Protein AF-A0AA38N2V1-F1 (afdb_monomer_lite)

Secondary structure (DSSP, 8-state):
-------S-PPPEEE--------TTGGGGT-------SS-HHHHHHHHHHHHT-EEEES-SGGGT---TT---EEEGGG--------TT--GGGSS-HHHHHHHHTS-GGGHHHHHHHH--HHHHHT--TT--THHHH-SS-HHHHHHHHHHHHHTSSSHHHHH--SSS--S----SHHHHHHHHHHHH-SS-GGGS-TTHHHHHHHHHHHHHHHHHHHHHHTTS----------TTHHHHHHHHHHHHHHHHTT-S-HHHHHHHHHSEE--------TTSPPHHHHTHHHHHHHHHHHHHHH------------------------------------------------TTHHHHHHHHHTS-TTS--PPPPPS-----------EEEEEEEETTEEEEEEEE---HHHHHHHHHHHHHTT----S--------SS-GGGS-HHHHHHHHHHHTT--HHHHHHHTTS-HHHHHHHHHHHHHHHHHHHHHHH-TT-HHHHHHSPPHHHHHHHHHHS-TTGGG-TT---TT------PPP--HHHHHHHHHHHHHHHHHHHHHTTTS-TTGGGG--THHHHHGGG--

Foldseek 3Di:
DDDPPPPDPDFDEDEDDPDDDDDPPPVVPPDDDDDPDPDDCLLVSQVVLQVRLYEYEEQDPVQQVHHDHSYPTYDYVVNDDDDDPPPPPPDPPQCPDLVSVCVVLVHPSLCPLLLCLQLPDPLQQVPDDLPCRLNVQLDDPDSPVSSVVLSCCCPPNPNVVLVPDPPDPDPPDDQPDPLSVLLVSLCVRGPDDPVPDDDCRSVVSSVSSVRSSVVVVVVVVVVVPPDDDPPPPPPPVNVQLVVLVVLVVVCVVVVLADVQLVCCQPRLEGEQDAAPAALVDDALLVLLVLLVLLVSLLCCLRNRTDPPPPPPPPVVPPPPPDDDDDDDDDDDDDDDDDDDPPPDDPPPDPPPCVVVVVVVVVVPPPPPPCPDDDPPPPPPPPPPDFRWGWYWYRRRPDTDIDIDTRDHNVVVVVVLVVVVVVPDPDPDDPPPPPPPSDRLLPDDLVSLVVSLCVSLVHDVVVVVVLPPDAPVRSLLVSLVVSLQVSLVVQCVVPVPDPVSVVLHDDPVNSVVVVVVDDRDVVPDPPDPPVPPPPPPDDPDDDSSVSNSVSNSVSSSVSSSNSVSSSDRSVRCVVRPPPCPVVVVVPD

pLDDT: mean 73.73, std 19.42, range [22.91, 97.75]

Sequence (587 aa):
METVAARSATYPLLFEAWGIEDTPGLEQEGIPPEQEGDEEGDPYAVELAGRLGAYVVANDSDFAILNTEGYRGFIPLQSMVWHALVDEEMTHEEYDDPEALSSFLEIPITLLPLLGALAGNDFSNQSAGAGKQVQQIFSSNVWYPVHASIAFQLRYGRFYPSLQKSTGKQAKYHVDSVMDLISKTVKALLIRSLDSLGSGEVEEIVERVVDSTLQNIAANEWTQDGTQEEDLVPSAEFVKLDAVRNTLMQAYRAGQLSPNILNCLNSGSLWPRLFLENPDAETTAKMTRPIRMWYCAILDDAVGLPEIVDEVMEESEQVSDDLEVVSGKDDEAEEELVDVVESGSEDEGPDMLAPLKGALRRLHDPNSGPTGPPSADATLPVSVKQSRVTEYYRRGTRVVDETVQIPSLSELLSEISKSELLHTSAPHTHHYVKIPSQPLLTRTPDVRLAVFYRALSESDDTLRKTKSLTPEQLLTALALRWLLRFLRDKAAENPQSKERQQERWTEKEARCLLSAFDWNVSGHANGSDPSYEVYQGYPPILNRNVQLTSQILQCLDSVHQLAEWTHSPTDWMMCSFKSGLAGRRKS

InterPro domains:
  IPR026832 Asteroid [PTHR15665] (38-420)

Structure (mmCIF, N/CA/C/O backbone):
data_AF-A0AA38N2V1-F1
#
_entry.id   AF-A0AA38N2V1-F1
#
loop_
_atom_site.group_PDB
_atom_site.id
_atom_site.type_symbol
_atom_site.label_atom_id
_atom_site.label_alt_id
_atom_site.label_comp_id
_atom_site.label_asym_id
_atom_site.label_entity_id
_atom_site.label_seq_id
_atom_site.pdbx_PDB_ins_code
_atom_site.Cartn_x
_atom_site.Cartn_y
_atom_site.Cartn_z
_atom_site.occupancy
_atom_site.B_iso_or_equiv
_atom_site.auth_seq_id
_atom_site.auth_comp_id
_atom_site.auth_asym_id
_atom_site.auth_atom_id
_atom_site.pdbx_PDB_model_num
ATOM 1 N N . MET A 1 1 ? 24.568 -48.855 6.318 1.00 28.06 1 MET A N 1
ATOM 2 C CA . MET A 1 1 ? 25.096 -47.550 5.867 1.00 28.06 1 MET A CA 1
ATOM 3 C C . MET A 1 1 ? 24.952 -46.556 7.003 1.00 28.06 1 MET A C 1
ATOM 5 O O . MET A 1 1 ? 24.121 -46.786 7.874 1.00 28.06 1 MET A O 1
ATOM 9 N N . GLU A 1 2 ? 25.802 -45.533 7.059 1.00 22.91 2 GLU A N 1
ATOM 10 C CA . GLU A 1 2 ? 25.740 -44.526 8.122 1.00 22.91 2 GLU A CA 1
ATOM 11 C C . GLU A 1 2 ? 24.554 -43.584 7.916 1.00 22.91 2 GLU A C 1
ATOM 13 O O . GLU A 1 2 ? 24.271 -43.146 6.803 1.00 22.91 2 GLU A O 1
ATOM 18 N N . THR A 1 3 ? 23.887 -43.241 9.014 1.00 25.20 3 THR A N 1
ATOM 19 C CA . THR A 1 3 ? 22.941 -42.129 9.070 1.00 25.20 3 THR A CA 1
ATOM 20 C C . THR A 1 3 ? 23.698 -40.842 8.745 1.00 25.20 3 THR A C 1
ATOM 22 O O . THR A 1 3 ? 24.630 -40.488 9.473 1.00 25.20 3 THR A O 1
ATOM 25 N N . VAL A 1 4 ? 23.285 -40.094 7.716 1.00 27.19 4 VAL A N 1
ATOM 26 C CA . VAL A 1 4 ? 23.769 -38.717 7.506 1.00 27.19 4 VAL A CA 1
ATOM 27 C C . VAL A 1 4 ? 23.096 -37.809 8.537 1.00 27.19 4 VAL A C 1
ATOM 29 O O . VAL A 1 4 ? 22.179 -37.039 8.262 1.00 27.19 4 VAL A O 1
ATOM 32 N N . ALA A 1 5 ? 23.555 -37.929 9.780 1.00 28.20 5 ALA A N 1
ATOM 33 C CA . ALA A 1 5 ? 23.211 -37.022 10.853 1.00 28.20 5 ALA A CA 1
ATOM 34 C C . ALA A 1 5 ? 23.935 -35.691 10.612 1.00 28.20 5 ALA A C 1
ATOM 36 O O . ALA A 1 5 ? 25.083 -35.509 11.030 1.00 28.20 5 ALA A O 1
ATOM 37 N N . ALA A 1 6 ? 23.256 -34.750 9.955 1.00 28.06 6 ALA A N 1
ATOM 38 C CA . ALA A 1 6 ? 23.704 -33.367 9.848 1.00 28.06 6 ALA A CA 1
ATOM 39 C C . ALA A 1 6 ? 23.778 -32.736 11.252 1.00 28.06 6 ALA A C 1
ATOM 41 O O . ALA A 1 6 ? 22.811 -32.177 11.768 1.00 28.06 6 ALA A O 1
ATOM 42 N N . ARG A 1 7 ? 24.942 -32.845 11.905 1.00 31.38 7 ARG A N 1
ATOM 43 C CA . ARG A 1 7 ? 25.210 -32.259 13.227 1.00 31.38 7 ARG A CA 1
ATOM 44 C C . ARG A 1 7 ? 25.360 -30.737 13.134 1.00 31.38 7 ARG A C 1
ATOM 46 O O . ARG A 1 7 ? 26.460 -30.208 13.252 1.00 31.38 7 ARG A O 1
ATOM 53 N N . SER A 1 8 ? 24.235 -30.044 12.985 1.00 33.00 8 SER A N 1
ATOM 54 C CA . SER A 1 8 ? 24.127 -28.589 13.144 1.00 33.00 8 SER A CA 1
ATOM 55 C C . SER A 1 8 ? 22.793 -28.201 13.796 1.00 33.00 8 SER A C 1
ATOM 57 O O . SER A 1 8 ? 21.970 -27.521 13.196 1.00 33.00 8 SER A O 1
ATOM 59 N N . ALA A 1 9 ? 22.576 -28.680 15.030 1.00 38.19 9 ALA A N 1
ATOM 60 C CA . ALA A 1 9 ? 21.478 -28.286 15.928 1.00 38.19 9 ALA A CA 1
ATOM 61 C C . ALA A 1 9 ? 20.098 -28.084 15.254 1.00 38.19 9 ALA A C 1
ATOM 63 O O . ALA A 1 9 ? 19.409 -27.096 15.509 1.00 38.19 9 ALA A O 1
ATOM 64 N N . THR A 1 10 ? 19.699 -29.022 14.396 1.00 49.56 10 THR A N 1
ATOM 65 C CA . THR A 1 10 ? 18.431 -29.000 13.659 1.00 49.56 10 THR A CA 1
ATOM 66 C C . THR A 1 10 ? 17.396 -29.887 14.346 1.00 49.56 10 THR A C 1
ATOM 68 O O . THR A 1 10 ? 17.700 -31.000 14.777 1.00 49.56 10 THR A O 1
ATOM 71 N N . TYR A 1 11 ? 16.168 -29.382 14.474 1.00 51.44 11 TYR A N 1
ATOM 72 C CA . TYR A 1 11 ? 15.052 -30.115 15.074 1.00 51.44 11 TYR A CA 1
ATOM 73 C C . TYR A 1 11 ? 14.630 -31.303 14.189 1.00 51.44 11 TYR A C 1
ATOM 75 O O . TYR A 1 11 ? 14.704 -31.180 12.965 1.00 51.44 11 TYR A O 1
ATOM 83 N N . PRO A 1 12 ? 14.168 -32.428 14.767 1.00 65.94 12 PRO A N 1
ATOM 84 C CA . PRO A 1 12 ? 13.601 -33.514 13.978 1.00 65.94 12 PRO A CA 1
ATOM 85 C C . PRO A 1 12 ? 12.292 -33.060 13.312 1.00 65.94 12 PRO A C 1
ATOM 87 O O . PRO A 1 12 ? 11.466 -32.381 13.932 1.00 65.94 12 PRO A O 1
ATOM 90 N N . LEU A 1 13 ? 12.126 -33.443 12.047 1.00 67.88 13 LEU A N 1
ATOM 91 C CA . LEU A 1 13 ? 10.946 -33.189 11.222 1.00 67.88 13 LEU A CA 1
ATOM 92 C C . LEU A 1 13 ? 10.362 -34.532 10.781 1.00 67.88 13 LEU A C 1
ATOM 94 O O . LEU A 1 13 ? 11.115 -35.411 10.358 1.00 67.88 13 LEU A O 1
ATOM 98 N N . LEU A 1 14 ? 9.041 -34.668 10.864 1.00 72.69 14 LEU A N 1
ATOM 99 C CA . LEU A 1 14 ? 8.287 -35.759 10.258 1.00 72.69 14 LEU A CA 1
ATOM 100 C C . LEU A 1 14 ? 7.621 -35.228 8.983 1.00 72.69 14 LEU A C 1
ATOM 102 O O . LEU A 1 14 ? 6.958 -34.193 9.032 1.00 72.69 14 LEU A O 1
ATOM 106 N N . PHE A 1 15 ? 7.800 -35.922 7.861 1.00 65.12 15 PHE A N 1
ATOM 107 C CA . PHE A 1 15 ? 7.101 -35.629 6.610 1.00 65.12 15 PHE A CA 1
ATOM 108 C C . PHE A 1 15 ? 6.013 -36.670 6.393 1.00 65.12 15 PHE A C 1
ATOM 110 O O . PHE A 1 15 ? 6.300 -37.865 6.450 1.00 65.12 15 PHE A O 1
ATOM 117 N N . GLU A 1 16 ? 4.801 -36.215 6.099 1.00 52.59 16 GLU A N 1
ATOM 118 C CA . GLU A 1 16 ? 3.719 -37.081 5.646 1.00 52.59 16 GLU A CA 1
ATOM 119 C C . GLU A 1 16 ? 3.521 -36.911 4.136 1.00 52.59 16 GLU A C 1
ATOM 121 O O . GLU A 1 16 ? 3.469 -35.791 3.622 1.00 52.59 16 GLU A O 1
ATOM 126 N N . ALA A 1 17 ? 3.464 -38.031 3.413 1.00 46.53 17 ALA A N 1
ATOM 127 C CA . ALA A 1 17 ? 3.372 -38.061 1.959 1.00 46.53 17 ALA A CA 1
ATOM 128 C C . ALA A 1 17 ? 2.351 -39.117 1.517 1.00 46.53 17 ALA A C 1
ATOM 130 O O . ALA A 1 17 ? 2.673 -40.298 1.390 1.00 46.53 17 ALA A O 1
ATOM 131 N N . TRP A 1 18 ? 1.121 -38.677 1.261 1.00 42.34 18 TRP A N 1
ATOM 132 C CA . TRP A 1 18 ? 0.081 -39.505 0.650 1.00 42.34 18 TRP A CA 1
ATOM 133 C C . TRP A 1 18 ? 0.226 -39.547 -0.878 1.00 42.34 18 TRP A C 1
ATOM 135 O O . TRP A 1 18 ? 0.581 -38.548 -1.504 1.00 42.34 18 TRP A O 1
ATOM 145 N N . GLY A 1 19 ? -0.096 -40.697 -1.484 1.00 37.72 19 GLY A N 1
ATOM 146 C CA . GLY A 1 19 ? -0.232 -40.840 -2.942 1.00 37.72 19 GLY A CA 1
ATOM 147 C C . GLY A 1 19 ? 0.845 -41.652 -3.675 1.00 37.72 19 GLY A C 1
ATOM 148 O O . GLY A 1 19 ? 0.915 -41.563 -4.899 1.00 37.72 19 GLY A O 1
ATOM 149 N N . ILE A 1 20 ? 1.668 -42.447 -2.978 1.00 37.44 20 ILE A N 1
ATOM 150 C CA . ILE A 1 20 ? 2.615 -43.386 -3.612 1.00 37.44 20 ILE A CA 1
ATOM 151 C C . ILE A 1 20 ? 2.116 -44.831 -3.451 1.00 37.44 20 ILE A C 1
ATOM 153 O O . ILE A 1 20 ? 2.632 -45.599 -2.640 1.00 37.44 20 ILE A O 1
ATOM 157 N N . GLU A 1 21 ? 1.114 -45.206 -4.246 1.00 38.59 21 GLU A N 1
ATOM 158 C CA . GLU A 1 21 ? 0.818 -46.622 -4.495 1.00 38.59 21 GLU A CA 1
ATOM 159 C C . GLU A 1 21 ? 2.003 -47.250 -5.267 1.00 38.59 21 GLU A C 1
ATOM 161 O O . GLU A 1 21 ? 2.497 -46.666 -6.232 1.00 38.59 21 GLU A O 1
ATOM 166 N N . ASP A 1 22 ? 2.460 -48.429 -4.831 1.00 44.66 22 ASP A N 1
ATOM 167 C CA . ASP A 1 22 ? 3.622 -49.187 -5.337 1.00 44.66 22 ASP A CA 1
ATOM 168 C C . ASP A 1 22 ? 5.021 -48.525 -5.207 1.00 44.66 22 ASP A C 1
ATOM 170 O O . ASP A 1 22 ? 5.610 -48.034 -6.173 1.00 44.66 22 ASP A O 1
ATOM 174 N N . THR A 1 23 ? 5.666 -48.683 -4.040 1.00 41.66 23 THR A N 1
ATOM 175 C CA . THR A 1 23 ? 7.143 -48.623 -3.920 1.00 41.66 23 THR A CA 1
ATOM 176 C C . THR A 1 23 ? 7.748 -49.946 -3.421 1.00 41.66 23 THR A C 1
ATOM 178 O O . THR A 1 23 ? 7.916 -50.140 -2.217 1.00 41.66 23 THR A O 1
ATOM 181 N N . PRO A 1 24 ? 8.203 -50.851 -4.315 1.00 41.56 24 PRO A N 1
ATOM 182 C CA . PRO A 1 24 ? 8.856 -52.117 -3.940 1.00 41.56 24 PRO A CA 1
ATOM 183 C C . PRO A 1 24 ? 10.300 -51.947 -3.403 1.00 41.56 24 PRO A C 1
ATOM 185 O O . PRO A 1 24 ? 11.141 -52.830 -3.567 1.00 41.56 24 PRO A O 1
ATOM 188 N N . GLY A 1 25 ? 10.618 -50.792 -2.807 1.00 44.06 25 GLY A N 1
ATOM 189 C CA . GLY A 1 25 ? 11.947 -50.439 -2.293 1.00 44.06 25 GLY A CA 1
ATOM 190 C C . GLY A 1 25 ? 12.062 -50.400 -0.764 1.00 44.06 25 GLY A C 1
ATOM 191 O O . GLY A 1 25 ? 13.155 -50.607 -0.244 1.00 44.06 25 GLY A O 1
ATOM 192 N N . LEU A 1 26 ? 10.961 -50.171 -0.037 1.00 43.72 26 LEU A N 1
ATOM 193 C CA . LEU A 1 26 ? 10.997 -49.924 1.414 1.00 43.72 26 LEU A CA 1
ATOM 194 C C . LEU A 1 26 ? 11.180 -51.193 2.270 1.00 43.72 26 LEU A C 1
ATOM 196 O O . LEU A 1 26 ? 11.694 -51.109 3.384 1.00 43.72 26 LEU A O 1
ATOM 200 N N . GLU A 1 27 ? 10.867 -52.383 1.743 1.00 44.66 27 GLU A N 1
ATOM 201 C CA . GLU A 1 27 ? 11.036 -53.653 2.475 1.00 44.66 27 GLU A CA 1
ATOM 202 C C . GLU A 1 27 ? 12.507 -54.007 2.792 1.00 44.66 27 GLU A C 1
ATOM 204 O O . GLU A 1 27 ? 12.766 -54.857 3.645 1.00 44.66 27 GLU A O 1
ATOM 209 N N . GLN A 1 28 ? 13.494 -53.378 2.136 1.00 45.66 28 GLN A N 1
ATOM 210 C CA . GLN A 1 28 ? 14.915 -53.703 2.346 1.00 45.66 28 GLN A CA 1
ATOM 211 C C . GLN A 1 28 ? 15.560 -53.013 3.561 1.00 45.66 28 GLN A C 1
ATOM 213 O O . GLN A 1 28 ? 16.644 -53.432 3.971 1.00 45.66 28 GLN A O 1
ATOM 218 N N . GLU A 1 29 ? 14.921 -52.007 4.172 1.00 44.00 29 GLU A N 1
ATOM 219 C CA . GLU A 1 29 ? 15.519 -51.242 5.285 1.00 44.00 29 GLU A CA 1
ATOM 220 C C . GLU A 1 29 ? 15.092 -51.709 6.690 1.00 44.00 29 GLU A C 1
ATOM 222 O O . GLU A 1 29 ? 15.533 -51.154 7.695 1.00 44.00 29 GLU A O 1
ATOM 227 N N . GLY A 1 30 ? 14.294 -52.779 6.792 1.00 41.62 30 GLY A N 1
ATOM 228 C CA . GLY A 1 30 ? 13.935 -53.391 8.080 1.00 41.62 30 GLY A CA 1
ATOM 229 C C . GLY A 1 30 ? 12.915 -52.600 8.908 1.00 41.62 30 GLY A C 1
ATOM 230 O O . GLY A 1 30 ? 12.763 -52.863 10.102 1.00 41.62 30 GLY A O 1
ATOM 231 N N . ILE A 1 31 ? 12.215 -51.656 8.279 1.00 47.03 31 ILE A N 1
ATOM 232 C CA . ILE A 1 31 ? 11.026 -51.002 8.830 1.00 47.03 31 ILE A CA 1
ATOM 233 C C . ILE A 1 31 ? 9.891 -52.045 8.830 1.00 47.03 31 ILE A C 1
ATOM 235 O O . ILE A 1 31 ? 9.690 -52.705 7.807 1.00 47.03 31 ILE A O 1
ATOM 239 N N . PRO A 1 32 ? 9.180 -52.273 9.951 1.00 45.31 32 PRO A N 1
ATOM 240 C CA . PRO A 1 32 ? 8.068 -53.217 9.967 1.00 45.31 32 PRO A CA 1
ATOM 241 C C . PRO A 1 32 ? 6.929 -52.714 9.061 1.00 45.31 32 PRO A C 1
ATOM 243 O O . PRO A 1 32 ? 6.658 -51.515 9.063 1.00 45.31 32 PRO A O 1
ATOM 246 N N . PRO A 1 33 ? 6.233 -53.594 8.317 1.00 44.84 33 PRO A N 1
ATOM 247 C CA . PRO A 1 33 ? 5.014 -53.209 7.616 1.00 44.84 33 PRO A CA 1
ATOM 248 C C . PRO A 1 33 ? 3.933 -52.897 8.658 1.00 44.84 33 PRO A C 1
ATOM 250 O O . PRO A 1 33 ? 3.457 -53.796 9.356 1.00 44.84 33 PRO A O 1
ATOM 253 N N . GLU A 1 34 ? 3.604 -51.616 8.813 1.00 57.09 34 GLU A N 1
ATOM 254 C CA . GLU A 1 34 ? 2.590 -51.158 9.763 1.00 57.09 34 GLU A CA 1
ATOM 255 C C . GLU A 1 34 ? 1.177 -51.309 9.185 1.00 57.09 34 GLU A C 1
ATOM 257 O O . GLU A 1 34 ? 0.976 -51.394 7.975 1.00 57.09 34 GLU A O 1
ATOM 262 N N . GLN A 1 35 ? 0.196 -51.446 10.079 1.00 50.03 35 GLN A N 1
ATOM 263 C CA . GLN A 1 35 ? -1.182 -51.754 9.708 1.00 50.03 35 GLN A CA 1
ATOM 264 C C . GLN A 1 35 ? -1.823 -50.591 8.947 1.00 50.03 35 GLN A C 1
ATOM 266 O O . GLN A 1 35 ? -1.922 -49.492 9.487 1.00 50.03 35 GLN A O 1
ATOM 271 N N . GLU A 1 36 ? -2.374 -50.882 7.768 1.00 47.50 36 GLU A N 1
ATOM 272 C CA . GLU A 1 36 ? -3.487 -50.114 7.208 1.00 47.50 36 GLU A CA 1
ATOM 273 C C . GLU A 1 36 ? -4.632 -50.141 8.236 1.00 47.50 36 GLU A C 1
ATOM 275 O O . GLU A 1 36 ? -5.278 -51.171 8.450 1.00 47.50 36 GLU A O 1
ATOM 280 N N . GLY A 1 37 ? -4.815 -49.032 8.950 1.00 48.84 37 GLY A N 1
ATOM 281 C CA . GLY A 1 37 ? -5.988 -48.788 9.779 1.00 48.84 37 GLY A CA 1
ATOM 282 C C . GLY A 1 37 ? -7.047 -48.062 8.957 1.00 48.84 37 GLY A C 1
ATOM 283 O O . GLY A 1 37 ? -6.712 -47.158 8.200 1.00 48.84 37 GLY A O 1
ATOM 284 N N . ASP A 1 38 ? -8.320 -48.411 9.144 1.00 55.41 38 ASP A N 1
ATOM 285 C CA . ASP A 1 38 ? -9.468 -47.741 8.505 1.00 55.41 38 ASP A CA 1
ATOM 286 C C . ASP A 1 38 ? -9.732 -46.312 9.064 1.00 55.41 38 ASP A C 1
ATOM 288 O O . ASP A 1 38 ? -10.857 -45.812 9.004 1.00 55.41 38 ASP A O 1
ATOM 292 N N . GLU A 1 39 ? -8.725 -45.666 9.662 1.00 63.88 39 GLU A N 1
ATOM 293 C CA . GLU A 1 39 ? -8.808 -44.368 10.342 1.00 63.88 39 GLU A CA 1
ATOM 294 C C . GLU A 1 39 ? -7.832 -43.352 9.717 1.00 63.88 39 GLU A C 1
ATOM 296 O O . GLU A 1 39 ? -6.849 -43.708 9.072 1.00 63.88 39 GLU A O 1
ATOM 301 N N . GLU A 1 40 ? -8.149 -42.069 9.884 1.00 79.25 40 GLU A N 1
ATOM 302 C CA . GLU A 1 40 ? -7.447 -40.915 9.306 1.00 79.25 40 GLU A CA 1
ATOM 303 C C . GLU A 1 40 ? -5.964 -40.849 9.736 1.00 79.25 40 GLU A C 1
ATOM 305 O O . GLU A 1 40 ? -5.624 -41.206 10.866 1.00 79.25 40 GLU A O 1
ATOM 310 N N . GLY A 1 41 ? -5.068 -40.411 8.841 1.00 85.88 41 GLY A N 1
ATOM 311 C CA . GLY A 1 41 ? -3.613 -40.437 9.074 1.00 85.88 41 GLY A CA 1
ATOM 312 C C . GLY A 1 41 ? -3.116 -39.401 10.090 1.00 85.88 41 GLY A C 1
ATOM 313 O O . GLY A 1 41 ? -2.204 -39.676 10.877 1.00 85.88 41 GLY A O 1
ATOM 314 N N . ASP A 1 42 ? -3.756 -38.233 10.130 1.00 93.94 42 ASP A N 1
ATOM 315 C CA . ASP A 1 42 ? -3.287 -37.062 10.870 1.00 93.94 42 ASP A CA 1
ATOM 316 C C . ASP A 1 42 ? -3.070 -37.309 12.382 1.00 93.94 42 ASP A C 1
ATOM 318 O O . ASP A 1 42 ? -2.015 -36.922 12.908 1.00 93.94 42 ASP A O 1
ATOM 322 N N . PRO A 1 43 ? -3.974 -37.994 13.124 1.00 93.69 43 PRO A N 1
ATOM 323 C CA . PRO A 1 43 ? -3.739 -38.331 14.528 1.00 93.69 43 PRO A CA 1
ATOM 324 C C . PRO A 1 43 ? -2.509 -39.224 14.734 1.00 93.69 43 PRO A C 1
ATOM 326 O O . PRO A 1 43 ? -1.799 -39.052 15.729 1.00 93.69 43 PRO A O 1
ATOM 329 N N . TYR A 1 44 ? -2.221 -40.140 13.801 1.00 92.94 44 TYR A N 1
ATOM 330 C CA . TYR A 1 44 ? -1.055 -41.024 13.876 1.00 92.94 44 TYR A CA 1
ATOM 331 C C . TYR A 1 44 ? 0.249 -40.255 13.653 1.00 92.94 44 TYR A C 1
ATOM 333 O O . TYR A 1 44 ? 1.186 -40.387 14.446 1.00 92.94 44 TYR A O 1
ATOM 341 N N . ALA A 1 45 ? 0.301 -39.393 12.635 1.00 94.12 45 ALA A N 1
ATOM 342 C CA . ALA A 1 45 ? 1.463 -38.548 12.373 1.00 94.12 45 ALA A CA 1
ATOM 343 C C . ALA A 1 45 ? 1.763 -37.600 13.550 1.00 94.12 45 ALA A C 1
ATOM 345 O O . ALA A 1 45 ? 2.928 -37.423 13.925 1.00 94.12 45 ALA A O 1
ATOM 346 N N . VAL A 1 46 ? 0.729 -37.062 14.209 1.00 94.88 46 VAL A N 1
ATOM 347 C CA . VAL A 1 46 ? 0.879 -36.266 15.439 1.00 94.88 46 VAL A CA 1
ATOM 348 C C . VAL A 1 46 ? 1.353 -37.115 16.619 1.00 94.88 46 VAL A C 1
ATOM 350 O O . VAL A 1 46 ? 2.252 -36.678 17.342 1.00 94.88 46 VAL A O 1
ATOM 353 N N . GLU A 1 47 ? 0.829 -38.332 16.812 1.00 94.75 47 GLU A N 1
ATOM 354 C CA . GLU A 1 47 ? 1.309 -39.223 17.877 1.00 94.75 47 GLU A CA 1
ATOM 355 C C . GLU A 1 47 ? 2.790 -39.589 17.687 1.00 94.75 47 GLU A C 1
ATOM 357 O O . GLU A 1 47 ? 3.593 -39.500 18.624 1.00 94.75 47 GLU A O 1
ATOM 362 N N . LEU A 1 48 ? 3.177 -39.939 16.459 1.00 93.44 48 LEU A N 1
ATOM 363 C CA . LEU A 1 48 ? 4.549 -40.271 16.094 1.00 93.44 48 LEU A CA 1
ATOM 364 C C . LEU A 1 48 ? 5.486 -39.068 16.267 1.00 93.44 48 LEU A C 1
ATOM 366 O O . LEU A 1 48 ? 6.550 -39.200 16.879 1.00 93.44 48 LEU A O 1
ATOM 370 N N . ALA A 1 49 ? 5.081 -37.877 15.816 1.00 95.31 49 ALA A N 1
ATOM 371 C CA . ALA A 1 49 ? 5.834 -36.649 16.050 1.00 95.31 49 ALA A CA 1
ATOM 372 C C . ALA A 1 49 ? 5.959 -36.319 17.547 1.00 95.31 49 ALA A C 1
ATOM 374 O O . ALA A 1 49 ? 7.011 -35.844 17.975 1.00 95.31 49 ALA A O 1
ATOM 375 N N . GLY A 1 50 ? 4.948 -36.635 18.361 1.00 95.62 50 GLY A N 1
ATOM 376 C CA . GLY A 1 50 ? 5.020 -36.564 19.821 1.00 95.62 50 GLY A CA 1
ATOM 377 C C . GLY A 1 50 ? 6.116 -37.447 20.407 1.00 95.62 50 GLY A C 1
ATOM 378 O O . GLY A 1 50 ? 7.032 -36.956 21.071 1.00 95.62 50 GLY A O 1
ATOM 379 N N . ARG A 1 51 ? 6.085 -38.743 20.072 1.00 94.38 51 ARG A N 1
ATOM 380 C CA . ARG A 1 51 ? 7.084 -39.742 20.501 1.00 94.38 51 ARG A CA 1
ATOM 381 C C . ARG A 1 51 ? 8.513 -39.382 20.066 1.00 94.38 51 ARG A C 1
ATOM 383 O O . ARG A 1 51 ? 9.461 -39.664 20.797 1.00 94.38 51 ARG A O 1
ATOM 390 N N . LEU A 1 52 ? 8.674 -38.755 18.898 1.00 93.88 52 LEU A N 1
ATOM 391 C CA . LEU A 1 52 ? 9.966 -38.308 18.359 1.00 93.88 52 LEU A CA 1
ATOM 392 C C . LEU A 1 52 ? 10.397 -36.914 18.850 1.00 93.88 52 LEU A C 1
ATOM 394 O O . LEU A 1 52 ? 11.534 -36.502 18.609 1.00 93.88 52 LEU A O 1
ATOM 398 N N . GLY A 1 53 ? 9.513 -36.172 19.522 1.00 94.44 53 GLY A N 1
ATOM 399 C CA . GLY A 1 53 ? 9.750 -34.781 19.891 1.00 94.44 53 GLY A CA 1
ATOM 400 C C . GLY A 1 53 ? 9.973 -33.886 18.669 1.00 94.44 53 GLY A C 1
ATOM 401 O O . GLY A 1 53 ? 10.927 -33.105 18.669 1.00 94.44 53 GLY A O 1
ATOM 402 N N . ALA A 1 54 ? 9.148 -34.034 17.631 1.00 95.31 54 ALA A N 1
ATOM 403 C CA . ALA A 1 54 ? 9.297 -33.460 16.294 1.00 95.31 54 ALA A CA 1
ATOM 404 C C . ALA A 1 54 ? 8.158 -32.495 15.913 1.00 95.31 54 ALA A C 1
ATOM 406 O O . ALA A 1 54 ? 7.148 -32.382 16.613 1.00 95.31 54 ALA A O 1
ATOM 407 N N . TYR A 1 55 ? 8.344 -31.793 14.792 1.00 94.38 55 TYR A N 1
ATOM 408 C CA . TYR A 1 55 ? 7.267 -31.095 14.078 1.00 94.38 55 TYR A CA 1
ATOM 409 C C . TYR A 1 55 ? 6.692 -32.001 12.984 1.00 94.38 55 TYR A C 1
ATOM 411 O O . TYR A 1 55 ? 7.460 -32.732 12.352 1.00 94.38 55 TYR A O 1
ATOM 419 N N . VAL A 1 56 ? 5.387 -31.901 12.715 1.00 96.31 56 VAL A N 1
ATOM 420 C CA . VAL A 1 56 ? 4.785 -32.460 11.490 1.00 96.31 56 VAL A CA 1
ATOM 421 C C . VAL A 1 56 ? 4.877 -31.422 10.376 1.00 96.31 56 VAL A C 1
ATOM 423 O O . VAL A 1 56 ? 4.554 -30.248 10.583 1.00 96.31 56 VAL A O 1
ATOM 426 N N . VAL A 1 57 ? 5.318 -31.859 9.198 1.00 93.69 57 VAL A N 1
ATOM 427 C CA . VAL A 1 57 ? 5.323 -31.074 7.964 1.00 93.69 57 VAL A CA 1
ATOM 428 C C . VAL A 1 57 ? 4.297 -31.663 6.999 1.00 93.69 57 VAL A C 1
ATOM 430 O O . VAL A 1 57 ? 4.491 -32.761 6.481 1.00 93.69 57 VAL A O 1
ATOM 433 N N . ALA A 1 58 ? 3.229 -30.912 6.739 1.00 92.44 58 ALA A N 1
ATOM 434 C CA . ALA A 1 58 ? 2.144 -31.295 5.834 1.00 92.44 58 ALA A CA 1
ATOM 435 C C . ALA A 1 58 ? 1.488 -30.047 5.207 1.00 92.44 58 ALA A C 1
ATOM 437 O O . ALA A 1 58 ? 1.908 -28.914 5.463 1.00 92.44 58 ALA A O 1
ATOM 438 N N . ASN A 1 59 ? 0.472 -30.244 4.365 1.00 87.50 59 ASN A N 1
ATOM 439 C CA . ASN A 1 59 ? -0.367 -29.154 3.850 1.00 87.50 59 ASN A CA 1
ATOM 440 C C . ASN A 1 59 ? -1.697 -29.002 4.596 1.00 87.50 59 ASN A C 1
ATOM 442 O O . ASN A 1 59 ? -2.282 -27.922 4.510 1.00 87.50 59 ASN A O 1
ATOM 446 N N . ASP A 1 60 ? -2.160 -30.035 5.304 1.00 88.81 60 ASP A N 1
ATOM 447 C CA . ASP A 1 60 ? -3.446 -29.983 5.995 1.00 88.81 60 ASP A CA 1
ATOM 448 C C . ASP A 1 60 ? -3.418 -29.032 7.202 1.00 88.81 60 ASP A C 1
ATOM 450 O O . ASP A 1 60 ? -2.383 -28.836 7.844 1.00 88.81 60 ASP A O 1
ATOM 454 N N . SER A 1 61 ? -4.551 -28.402 7.497 1.00 87.19 61 SER A N 1
ATOM 455 C CA . SER A 1 61 ? -4.715 -27.526 8.653 1.00 87.19 61 SER A CA 1
ATOM 456 C C . SER A 1 61 ? -4.961 -28.280 9.955 1.00 87.19 61 SER A C 1
ATOM 458 O O . SER A 1 61 ? -4.732 -27.705 11.024 1.00 87.19 61 SER A O 1
ATOM 460 N N . ASP A 1 62 ? -5.394 -29.538 9.900 1.00 89.62 62 ASP A N 1
ATOM 461 C CA . ASP A 1 62 ? -5.900 -30.240 11.084 1.00 89.62 62 ASP A CA 1
ATOM 462 C C . ASP A 1 62 ? -4.779 -30.616 12.077 1.00 89.62 62 ASP A C 1
ATOM 464 O O . ASP A 1 62 ? -4.969 -30.615 13.301 1.00 89.62 62 ASP A O 1
ATOM 468 N N . PHE A 1 63 ? -3.533 -30.683 11.599 1.00 92.62 63 PHE A N 1
ATOM 469 C CA . PHE A 1 63 ? -2.309 -30.690 12.415 1.00 92.62 63 PHE A CA 1
ATOM 470 C C . PHE A 1 63 ? -2.151 -29.502 13.383 1.00 92.62 63 PHE A C 1
ATOM 472 O O . PHE A 1 63 ? -1.319 -29.562 14.295 1.00 92.62 63 PHE A O 1
ATOM 479 N N . ALA A 1 64 ? -2.910 -28.414 13.203 1.00 87.81 64 ALA A N 1
ATOM 480 C CA . ALA A 1 64 ? -2.932 -27.273 14.117 1.00 87.81 64 ALA A CA 1
ATOM 481 C C . ALA A 1 64 ? -3.902 -27.444 15.304 1.00 87.81 64 ALA A C 1
ATOM 483 O O . ALA A 1 64 ? -3.752 -26.732 16.301 1.00 87.81 64 ALA A O 1
ATOM 484 N N . ILE A 1 65 ? -4.885 -28.352 15.211 1.00 93.38 65 ILE A N 1
ATOM 485 C CA . ILE A 1 65 ? -5.847 -28.650 16.291 1.00 93.38 65 ILE A CA 1
ATOM 486 C C . ILE A 1 65 ? -5.516 -29.948 17.038 1.00 93.38 65 ILE A C 1
ATOM 488 O O . ILE A 1 65 ? -5.814 -30.061 18.229 1.00 93.38 65 ILE A O 1
ATOM 492 N N . LEU A 1 66 ? -4.867 -30.902 16.368 1.00 91.69 66 LEU A N 1
ATOM 493 C CA . LEU A 1 66 ? -4.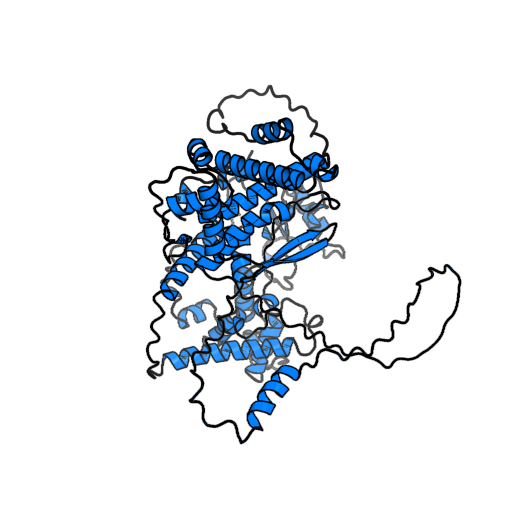358 -32.130 16.972 1.00 91.69 66 LEU A CA 1
ATOM 494 C C . LEU A 1 66 ? -3.154 -31.843 17.884 1.00 91.69 66 LEU A C 1
ATOM 496 O O . LEU A 1 66 ? -2.319 -30.986 17.594 1.00 91.69 66 LEU A O 1
ATOM 500 N N . ASN A 1 67 ? -3.053 -32.554 19.011 1.00 92.25 67 ASN A N 1
ATOM 501 C CA . ASN A 1 67 ? -1.969 -32.359 19.974 1.00 92.25 67 ASN A CA 1
ATOM 502 C C . ASN A 1 67 ? -1.702 -33.616 20.819 1.00 92.25 67 ASN A C 1
ATOM 504 O O . ASN A 1 67 ? -2.630 -34.339 21.176 1.00 92.25 67 ASN A O 1
ATOM 508 N N . THR A 1 68 ? -0.442 -33.836 21.197 1.00 95.75 68 THR A N 1
ATOM 509 C CA . THR A 1 68 ? -0.006 -34.914 22.098 1.00 95.75 68 THR A CA 1
ATOM 510 C C . THR A 1 68 ? 1.236 -34.487 22.892 1.00 95.75 68 THR A C 1
ATOM 512 O O . THR A 1 68 ? 1.870 -33.475 22.585 1.00 95.75 68 THR A O 1
ATOM 515 N N . GLU A 1 69 ? 1.624 -35.250 23.913 1.00 95.62 69 GLU A N 1
ATOM 516 C CA . GLU A 1 69 ? 2.843 -34.963 24.672 1.00 95.62 69 GLU A CA 1
ATOM 517 C C . GLU A 1 69 ? 4.095 -35.105 23.783 1.00 95.62 69 GLU A C 1
ATOM 519 O O . GLU A 1 69 ? 4.269 -36.087 23.066 1.00 95.62 69 GLU A O 1
ATOM 524 N N . GLY A 1 70 ? 4.967 -34.092 23.813 1.00 93.62 70 GLY A N 1
ATOM 525 C CA . GLY A 1 70 ? 6.195 -34.033 23.010 1.00 93.62 70 GLY A CA 1
ATOM 526 C C . GLY A 1 70 ? 6.040 -33.431 21.607 1.00 93.62 70 GLY A C 1
ATOM 527 O O . GLY A 1 70 ? 7.046 -33.020 21.025 1.00 93.62 70 GLY A O 1
ATOM 528 N N . TYR A 1 71 ? 4.817 -33.305 21.079 1.00 96.62 71 TYR A N 1
ATOM 529 C CA . TYR A 1 71 ? 4.582 -32.735 19.749 1.00 96.62 71 TYR A CA 1
ATOM 530 C C . TYR A 1 71 ? 4.961 -31.252 19.732 1.00 96.62 71 TYR A C 1
ATOM 532 O O . TYR A 1 71 ? 4.538 -30.477 20.591 1.00 96.62 71 TYR A O 1
ATOM 540 N N . ARG A 1 72 ? 5.790 -30.839 18.764 1.00 94.44 72 ARG A N 1
ATOM 541 C CA . ARG A 1 72 ? 6.266 -29.445 18.676 1.00 94.44 72 ARG A CA 1
ATOM 542 C C . ARG A 1 72 ? 5.357 -28.529 17.862 1.00 94.44 72 ARG A C 1
ATOM 544 O O . ARG A 1 72 ? 5.600 -27.322 17.833 1.00 94.44 72 ARG A O 1
ATOM 551 N N . GLY A 1 73 ? 4.323 -29.084 17.237 1.00 92.31 73 GLY A N 1
ATOM 552 C CA . GLY A 1 73 ? 3.396 -28.373 16.369 1.00 92.31 73 GLY A CA 1
ATOM 553 C C . GLY A 1 73 ? 3.650 -28.614 14.882 1.00 92.31 73 GLY A C 1
ATOM 554 O O . GLY A 1 73 ? 4.476 -29.433 14.473 1.00 92.31 73 GLY A O 1
ATOM 555 N N . PHE A 1 74 ? 2.917 -2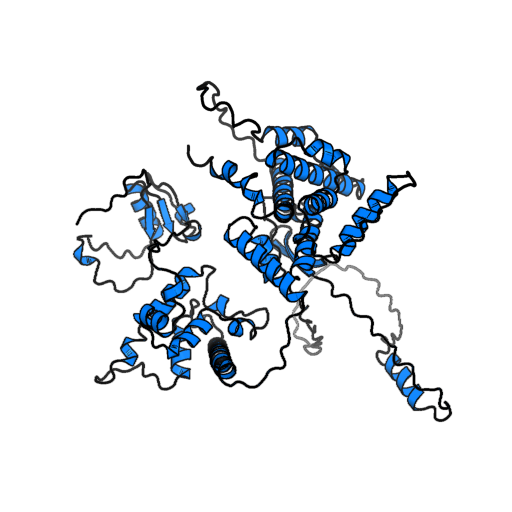7.851 14.083 1.00 95.62 74 PHE A N 1
ATOM 556 C CA . PHE A 1 74 ? 2.804 -27.998 12.639 1.00 95.62 74 PHE A CA 1
ATOM 557 C C . PHE A 1 74 ? 3.643 -26.962 11.876 1.00 95.62 74 PHE A C 1
ATOM 559 O O . PHE A 1 74 ? 3.716 -25.793 12.271 1.00 95.62 74 PHE A O 1
ATOM 566 N N . ILE A 1 75 ? 4.242 -27.376 10.758 1.00 93.62 75 ILE A N 1
ATOM 567 C CA . ILE A 1 75 ? 4.898 -26.499 9.781 1.00 93.62 75 ILE A CA 1
ATOM 568 C C . ILE A 1 75 ? 4.217 -26.713 8.419 1.00 93.62 75 ILE A C 1
ATOM 570 O O . ILE A 1 75 ? 4.395 -27.776 7.825 1.00 93.62 75 ILE A O 1
ATOM 574 N N . PRO A 1 76 ? 3.489 -25.716 7.875 1.00 90.31 76 PRO A N 1
ATOM 575 C CA . PRO A 1 76 ? 2.925 -25.817 6.533 1.00 90.31 76 PRO A CA 1
ATOM 576 C C . PRO A 1 76 ? 4.029 -26.034 5.494 1.00 90.31 76 PRO A C 1
ATOM 578 O O . PRO A 1 76 ? 4.995 -25.264 5.475 1.00 90.31 76 PRO A O 1
ATOM 581 N N . LEU A 1 77 ? 3.876 -27.001 4.589 1.00 84.19 77 LEU A N 1
ATOM 582 C CA . LEU A 1 77 ? 4.867 -27.302 3.542 1.00 84.19 77 LEU A CA 1
ATOM 583 C C . LEU A 1 77 ? 5.187 -26.059 2.685 1.00 84.19 77 LEU A C 1
ATOM 585 O O . LEU A 1 77 ? 6.347 -25.782 2.386 1.00 84.19 77 LEU A O 1
ATOM 589 N N . GLN A 1 78 ? 4.166 -25.242 2.393 1.00 78.69 78 GLN A N 1
ATOM 590 C CA . GLN A 1 78 ? 4.276 -23.939 1.714 1.00 78.69 78 GLN A CA 1
ATOM 591 C C . GLN A 1 78 ? 5.136 -22.884 2.444 1.00 78.69 78 GLN A C 1
ATOM 593 O O . GLN A 1 78 ? 5.494 -21.868 1.854 1.00 78.69 78 GLN A O 1
ATOM 598 N N . SER A 1 79 ? 5.457 -23.087 3.727 1.00 78.38 79 SER A N 1
ATOM 599 C CA . SER A 1 79 ? 6.325 -22.192 4.509 1.00 78.38 79 SER A CA 1
ATOM 600 C C . SER A 1 79 ? 7.805 -22.596 4.481 1.00 78.38 79 SER A C 1
ATOM 602 O O . SER A 1 79 ? 8.653 -21.846 4.970 1.00 78.38 79 SER A O 1
ATOM 604 N N . MET A 1 80 ? 8.131 -23.754 3.896 1.00 81.88 80 MET A N 1
ATOM 605 C CA . MET A 1 80 ? 9.508 -24.207 3.717 1.00 81.88 80 MET A CA 1
ATOM 606 C C . MET A 1 80 ? 10.125 -23.607 2.450 1.00 81.88 80 MET A C 1
ATOM 608 O O . MET A 1 80 ? 9.557 -23.684 1.362 1.00 81.88 80 MET A O 1
ATOM 612 N N . VAL A 1 81 ? 11.327 -23.043 2.587 1.00 71.88 81 VAL A N 1
ATOM 613 C CA . VAL A 1 81 ? 12.147 -22.611 1.448 1.00 71.88 81 VAL A CA 1
ATOM 614 C C . VAL A 1 81 ? 13.056 -23.767 1.052 1.00 71.88 81 VAL A C 1
ATOM 616 O O . VAL A 1 81 ? 13.945 -24.158 1.809 1.00 71.88 81 VAL A O 1
ATOM 619 N N . TRP A 1 82 ? 12.820 -24.316 -0.135 1.00 74.19 82 TRP A N 1
ATOM 620 C CA . TRP A 1 82 ? 13.595 -25.421 -0.683 1.00 74.19 82 TRP A CA 1
ATOM 621 C C . TRP A 1 82 ? 14.817 -24.882 -1.422 1.00 74.19 82 TRP A C 1
ATOM 623 O O . TRP A 1 82 ? 14.688 -24.185 -2.426 1.00 74.19 82 TRP A O 1
ATOM 633 N N . HIS A 1 83 ? 16.004 -25.232 -0.937 1.00 58.03 83 HIS A N 1
ATOM 634 C CA . HIS A 1 83 ? 17.244 -25.054 -1.681 1.00 58.03 83 HIS A CA 1
ATOM 635 C C . HIS A 1 83 ? 17.609 -26.396 -2.309 1.00 58.03 83 HIS A C 1
ATOM 637 O O . HIS A 1 83 ? 18.048 -27.308 -1.609 1.00 58.03 83 HIS A O 1
ATOM 643 N N . ALA A 1 84 ? 17.419 -26.521 -3.623 1.00 57.88 84 ALA A N 1
ATOM 644 C CA . ALA A 1 84 ? 18.089 -27.576 -4.365 1.00 57.88 84 ALA A CA 1
ATOM 645 C C . ALA A 1 84 ? 19.600 -27.328 -4.269 1.00 57.88 84 ALA A C 1
ATOM 647 O O . ALA A 1 84 ? 20.057 -26.209 -4.515 1.00 57.88 84 ALA A O 1
ATOM 648 N N . LEU A 1 85 ? 20.365 -28.360 -3.912 1.00 52.81 85 LEU A N 1
ATOM 649 C CA . LEU A 1 85 ? 21.810 -28.353 -4.115 1.00 52.81 85 LEU A CA 1
ATOM 650 C C . LEU A 1 85 ? 22.046 -28.506 -5.619 1.00 52.81 85 LEU A C 1
ATOM 652 O O . LEU A 1 85 ? 22.171 -29.614 -6.130 1.00 52.81 85 LEU A O 1
ATOM 656 N N . VAL A 1 86 ? 22.013 -27.381 -6.329 1.00 48.97 86 VAL A N 1
ATOM 657 C CA . VAL A 1 86 ? 22.591 -27.293 -7.666 1.00 48.97 86 VAL A CA 1
ATOM 658 C C . VAL A 1 86 ? 24.097 -27.318 -7.448 1.00 48.97 86 VAL A C 1
ATOM 660 O O . VAL A 1 86 ? 24.630 -26.394 -6.835 1.00 48.97 86 VAL A O 1
ATOM 663 N N . ASP A 1 87 ? 24.765 -28.386 -7.884 1.00 53.88 87 ASP A N 1
ATOM 664 C CA . ASP A 1 87 ? 26.226 -28.436 -7.863 1.00 53.88 87 ASP A CA 1
ATOM 665 C C . ASP A 1 87 ? 26.759 -27.250 -8.682 1.00 53.88 87 ASP A C 1
ATOM 667 O O . ASP A 1 87 ? 26.515 -27.156 -9.887 1.00 53.88 87 ASP A O 1
ATOM 671 N N . GLU A 1 88 ? 27.466 -26.326 -8.021 1.00 53.72 88 GLU A N 1
ATOM 672 C CA . GLU A 1 88 ? 27.888 -25.029 -8.585 1.00 53.72 88 GLU A CA 1
ATOM 673 C C . GLU A 1 88 ? 28.881 -25.153 -9.767 1.00 53.72 88 GLU A C 1
ATOM 675 O O . GLU A 1 88 ? 29.278 -24.146 -10.351 1.00 53.72 88 GLU A O 1
ATOM 680 N N . GLU A 1 89 ? 29.272 -26.377 -10.143 1.00 54.72 89 GLU A N 1
ATOM 681 C CA . GLU A 1 89 ? 30.109 -26.680 -11.310 1.00 54.72 89 GLU A CA 1
ATOM 682 C C . GLU A 1 89 ? 29.315 -26.839 -12.628 1.00 54.72 89 GLU A C 1
ATOM 684 O O . GLU A 1 89 ? 29.929 -26.825 -13.694 1.00 54.72 89 GLU A O 1
ATOM 689 N N . MET A 1 90 ? 27.974 -26.930 -12.605 1.00 48.28 90 MET A N 1
ATOM 690 C CA . MET A 1 90 ? 27.157 -26.910 -13.834 1.00 48.28 90 MET A CA 1
ATOM 691 C C . MET A 1 90 ? 27.039 -25.480 -14.389 1.00 48.28 90 MET A C 1
ATOM 693 O O . MET A 1 90 ? 26.183 -24.689 -13.986 1.00 48.28 90 MET A O 1
ATOM 697 N N . THR A 1 91 ? 27.914 -25.136 -15.333 1.00 50.59 91 THR A N 1
ATOM 698 C CA . THR A 1 91 ? 27.905 -23.838 -16.019 1.00 50.59 91 THR A CA 1
ATOM 699 C C . THR A 1 91 ? 26.682 -23.675 -16.924 1.00 50.59 91 THR A C 1
ATOM 701 O O . THR A 1 91 ? 26.346 -24.574 -17.688 1.00 50.59 91 THR A O 1
ATOM 704 N N . HIS A 1 92 ? 26.075 -22.483 -16.910 1.00 51.84 92 HIS A N 1
ATOM 705 C CA . HIS A 1 92 ? 24.862 -22.145 -17.675 1.00 51.84 92 HIS A CA 1
ATOM 706 C C . HIS A 1 92 ? 24.926 -22.394 -19.199 1.00 51.84 92 HIS A C 1
ATOM 708 O O . HIS A 1 92 ? 23.873 -22.467 -19.820 1.00 51.84 92 HIS A O 1
ATOM 714 N N . GLU A 1 93 ? 26.115 -22.538 -19.795 1.00 53.69 93 GLU A N 1
ATOM 715 C CA . GLU A 1 93 ? 26.304 -22.756 -21.241 1.00 53.69 93 GLU A CA 1
ATOM 716 C C . GLU A 1 93 ? 25.845 -24.149 -21.737 1.00 53.69 93 GLU A C 1
ATOM 718 O O . GLU A 1 93 ? 25.716 -24.347 -22.941 1.00 53.69 93 GLU A O 1
ATOM 723 N N . GLU A 1 94 ? 25.582 -25.122 -20.852 1.00 52.06 94 GLU A N 1
ATOM 724 C CA . GLU A 1 94 ? 25.261 -26.510 -21.250 1.00 52.06 94 GLU A CA 1
ATOM 725 C C . GLU A 1 94 ? 23.773 -26.748 -21.609 1.00 52.06 94 GLU A C 1
ATOM 727 O O . GLU A 1 94 ? 23.430 -27.802 -22.141 1.00 52.06 94 GLU A O 1
ATOM 732 N N . TYR A 1 95 ? 22.880 -25.777 -21.368 1.00 55.19 95 TYR A N 1
ATOM 733 C CA . TYR A 1 95 ? 21.425 -25.928 -21.582 1.00 55.19 95 TYR A CA 1
ATOM 734 C C . TYR A 1 95 ? 20.847 -25.177 -22.795 1.00 55.19 95 TYR A C 1
ATOM 736 O O . TYR A 1 95 ? 19.656 -25.323 -23.071 1.00 55.19 95 TYR A O 1
ATOM 744 N N . ASP A 1 96 ? 21.661 -24.421 -23.539 1.00 60.97 96 ASP A N 1
ATOM 745 C CA . ASP A 1 96 ? 21.221 -23.733 -24.768 1.00 60.97 96 ASP A CA 1
ATOM 746 C C . ASP A 1 96 ? 21.101 -24.683 -25.982 1.00 60.97 96 ASP A C 1
ATOM 748 O O . ASP A 1 96 ? 20.533 -24.313 -27.012 1.00 60.97 96 ASP A O 1
ATOM 752 N N . ASP A 1 97 ? 21.599 -25.920 -25.874 1.00 80.19 97 ASP A N 1
ATOM 753 C CA . ASP A 1 97 ? 21.405 -26.967 -26.881 1.00 80.19 97 ASP A CA 1
ATOM 754 C C . ASP A 1 97 ? 20.119 -27.779 -26.594 1.00 80.19 97 ASP A C 1
ATOM 756 O O . ASP A 1 97 ? 20.033 -28.468 -25.568 1.00 80.19 97 ASP A O 1
ATOM 760 N N . PRO A 1 98 ? 19.109 -27.768 -27.490 1.00 79.69 98 PRO A N 1
ATOM 761 C CA . PRO A 1 98 ? 17.908 -28.578 -27.318 1.00 79.69 98 PRO A CA 1
ATOM 762 C C . PRO A 1 98 ? 18.187 -30.091 -27.368 1.00 79.69 98 PRO A C 1
ATOM 764 O O . PRO A 1 98 ? 17.415 -30.854 -26.783 1.00 79.69 98 PRO A O 1
ATOM 767 N N . GLU A 1 99 ? 19.275 -30.560 -27.994 1.00 83.44 99 GLU A N 1
ATOM 768 C CA . GLU A 1 99 ? 19.687 -31.967 -27.897 1.00 83.44 99 GLU A CA 1
ATOM 769 C C . GLU A 1 99 ? 20.159 -32.300 -26.473 1.00 83.44 99 GLU A C 1
ATOM 771 O O . GLU A 1 99 ? 19.693 -33.295 -25.903 1.00 83.44 99 GLU A O 1
ATOM 776 N N . ALA A 1 100 ? 20.974 -31.439 -25.852 1.00 79.00 100 ALA A N 1
ATOM 777 C CA . ALA A 1 100 ? 21.401 -31.575 -24.457 1.00 79.00 100 ALA A CA 1
ATOM 778 C C . ALA A 1 100 ? 20.214 -31.529 -23.478 1.00 79.00 100 ALA A C 1
ATOM 780 O O . ALA A 1 100 ? 20.071 -32.432 -22.650 1.00 79.00 100 ALA A O 1
ATOM 781 N N . LEU A 1 101 ? 19.296 -30.564 -23.623 1.00 79.69 101 LEU A N 1
ATOM 782 C CA . LEU A 1 101 ? 18.090 -30.479 -22.789 1.00 79.69 101 LEU A CA 1
ATOM 783 C C . LEU A 1 101 ? 17.169 -31.701 -22.974 1.00 79.69 101 LEU A C 1
ATOM 785 O O . LEU A 1 101 ? 16.656 -32.239 -21.991 1.00 79.69 101 LEU A O 1
ATOM 789 N N . SER A 1 102 ? 16.980 -32.185 -24.209 1.00 82.19 102 SER A N 1
ATOM 790 C CA . SER A 1 102 ? 16.189 -33.401 -24.465 1.00 82.19 102 SER A CA 1
ATOM 791 C C . SER A 1 102 ? 16.830 -34.651 -23.846 1.00 82.19 102 SER A C 1
ATOM 793 O O . SER A 1 102 ? 16.130 -35.482 -23.263 1.00 82.19 102 SER A O 1
ATOM 795 N N . SER A 1 103 ? 18.164 -34.736 -23.888 1.00 82.38 103 SER A N 1
ATOM 796 C CA . SER A 1 103 ? 18.951 -35.825 -23.303 1.00 82.38 103 SER A CA 1
ATOM 797 C C . SER A 1 103 ? 18.906 -35.803 -21.775 1.00 82.38 103 SER A C 1
ATOM 799 O O . SER A 1 103 ? 18.694 -36.845 -21.161 1.00 82.38 103 SER A O 1
ATOM 801 N N . PHE A 1 104 ? 19.029 -34.622 -21.161 1.00 81.19 104 PHE A N 1
ATOM 802 C CA . PHE A 1 104 ? 18.916 -34.419 -19.713 1.00 81.19 104 PHE A CA 1
ATOM 803 C C . PHE A 1 104 ? 17.530 -34.808 -19.173 1.00 81.19 104 PHE A C 1
ATOM 805 O O . PHE A 1 104 ? 17.411 -35.431 -18.118 1.00 81.19 104 PHE A O 1
ATOM 812 N N . LEU A 1 105 ? 16.473 -34.471 -19.917 1.00 77.75 105 LEU A N 1
ATOM 813 C CA . LEU A 1 105 ? 15.091 -34.809 -19.571 1.00 77.75 105 LEU A CA 1
ATOM 814 C C . LEU A 1 105 ? 14.690 -36.247 -19.965 1.00 77.75 105 LEU A C 1
ATOM 816 O O . LEU A 1 105 ? 13.608 -36.692 -19.586 1.00 77.75 105 LEU A O 1
ATOM 820 N N . GLU A 1 106 ? 15.540 -36.970 -20.704 1.00 80.81 106 GLU A N 1
ATOM 821 C CA . GLU A 1 106 ? 15.282 -38.295 -21.300 1.00 80.81 106 GLU A CA 1
ATOM 822 C C . GLU A 1 106 ? 14.007 -38.368 -22.173 1.00 80.81 106 GLU A C 1
ATOM 824 O O . GLU A 1 106 ? 13.381 -39.423 -22.315 1.00 80.81 106 GLU A O 1
ATOM 829 N N . ILE A 1 107 ? 13.627 -37.256 -22.810 1.00 79.69 107 ILE A N 1
ATOM 830 C CA . ILE A 1 107 ? 12.477 -37.182 -23.727 1.00 79.69 107 ILE A CA 1
ATOM 831 C C . ILE A 1 107 ? 12.939 -36.973 -25.174 1.00 79.69 107 ILE A C 1
ATOM 833 O O . ILE A 1 107 ? 13.959 -36.329 -25.404 1.00 79.69 107 ILE A O 1
ATOM 837 N N . PRO A 1 108 ? 12.204 -37.467 -26.189 1.00 81.06 108 PRO A N 1
ATOM 838 C CA . PRO A 1 108 ? 12.511 -37.153 -27.579 1.00 81.06 108 PRO A CA 1
ATOM 839 C C . PRO A 1 108 ? 12.466 -35.639 -27.802 1.00 81.06 108 PRO A C 1
ATOM 841 O O . PRO A 1 108 ? 11.498 -34.995 -27.395 1.00 81.06 108 PRO A O 1
ATOM 844 N N . ILE A 1 109 ? 13.461 -35.084 -28.499 1.00 82.31 109 ILE A N 1
ATOM 845 C CA . ILE A 1 109 ? 13.565 -33.643 -28.802 1.00 82.31 109 ILE A CA 1
ATOM 846 C C . ILE A 1 109 ? 12.280 -33.057 -29.418 1.00 82.31 109 ILE A C 1
ATOM 848 O O . ILE A 1 109 ? 11.888 -31.934 -29.114 1.00 82.31 109 ILE A O 1
ATOM 852 N N . THR A 1 110 ? 11.540 -33.862 -30.188 1.00 79.00 110 THR A N 1
ATOM 853 C CA . THR A 1 110 ? 10.236 -33.515 -30.778 1.00 79.00 110 THR A CA 1
ATOM 854 C C . THR A 1 110 ? 9.129 -33.224 -29.757 1.00 79.00 110 THR A C 1
ATOM 856 O O . THR A 1 110 ? 8.088 -32.698 -30.136 1.00 79.00 110 THR A O 1
ATOM 859 N N . LEU A 1 111 ? 9.310 -33.579 -28.479 1.00 81.62 111 LEU A N 1
ATOM 860 C CA . LEU A 1 111 ? 8.377 -33.275 -27.390 1.00 81.62 111 LEU A CA 1
ATOM 861 C C . LEU A 1 111 ? 8.768 -32.027 -26.582 1.00 81.62 111 LEU A C 1
ATOM 863 O O . LEU A 1 111 ? 7.955 -31.585 -25.773 1.00 81.62 111 LEU A O 1
ATOM 867 N N . LEU A 1 112 ? 9.942 -31.417 -26.803 1.00 79.56 112 LEU A N 1
ATOM 868 C CA . LEU A 1 112 ? 10.308 -30.164 -26.125 1.00 79.56 112 LEU A CA 1
ATOM 869 C C . LEU A 1 112 ? 9.321 -29.010 -26.403 1.00 79.56 112 LEU A C 1
ATOM 871 O O . LEU A 1 112 ? 8.944 -28.340 -25.441 1.00 79.56 112 LEU A O 1
ATOM 875 N N . PRO A 1 113 ? 8.811 -28.793 -27.637 1.00 80.25 113 PRO A N 1
ATOM 876 C CA . PRO A 1 113 ? 7.805 -27.756 -27.881 1.00 80.25 113 PRO A CA 1
ATOM 877 C C . PRO A 1 113 ? 6.495 -28.002 -27.120 1.00 80.25 113 PRO A C 1
ATOM 879 O O . PRO A 1 113 ? 5.904 -27.056 -26.602 1.00 80.25 113 PRO A O 1
ATOM 882 N N . LEU A 1 114 ? 6.079 -29.271 -26.996 1.00 78.75 114 LEU A N 1
ATOM 883 C CA . LEU A 1 114 ? 4.894 -29.676 -26.232 1.00 78.75 114 LEU A CA 1
ATOM 884 C C . LEU A 1 114 ? 5.110 -29.489 -24.721 1.00 78.75 114 LEU A C 1
ATOM 886 O O . LEU A 1 114 ? 4.221 -28.996 -24.033 1.00 78.75 114 LEU A O 1
ATOM 890 N N . LEU A 1 115 ? 6.296 -29.832 -24.205 1.00 81.81 115 LEU A N 1
ATOM 891 C CA . LEU A 1 115 ? 6.679 -29.566 -22.817 1.00 81.81 115 LEU A CA 1
ATOM 892 C C . LEU A 1 115 ? 6.656 -28.059 -22.515 1.00 81.81 115 LEU A C 1
ATOM 894 O O . LEU A 1 115 ? 6.123 -27.656 -21.485 1.00 81.81 115 LEU A O 1
ATOM 898 N N . GLY A 1 116 ? 7.172 -27.231 -23.430 1.00 81.00 116 GLY A N 1
ATOM 899 C CA . GLY A 1 116 ? 7.113 -25.772 -23.333 1.00 81.00 116 GLY A CA 1
ATOM 900 C C . GLY A 1 116 ? 5.681 -25.226 -23.353 1.00 81.00 116 GLY A C 1
ATOM 901 O O . GLY A 1 116 ? 5.348 -24.362 -22.547 1.00 81.00 116 GLY A O 1
ATOM 902 N N . ALA A 1 117 ? 4.804 -25.764 -24.206 1.00 79.06 117 ALA A N 1
ATOM 903 C CA . ALA A 1 117 ? 3.391 -25.380 -24.244 1.00 79.06 117 ALA A CA 1
ATOM 904 C C . ALA A 1 117 ? 2.631 -25.774 -22.960 1.00 79.06 117 ALA A C 1
ATOM 906 O O . ALA A 1 117 ? 1.812 -24.991 -22.476 1.00 79.06 117 ALA A O 1
ATOM 907 N N . LEU A 1 118 ? 2.932 -26.948 -22.383 1.00 75.62 118 LEU A N 1
ATOM 908 C CA . LEU A 1 118 ? 2.343 -27.452 -21.131 1.00 75.62 118 LEU A CA 1
ATOM 909 C C . LEU A 1 118 ? 2.852 -26.712 -19.884 1.00 75.62 118 LEU A C 1
ATOM 911 O O . LEU A 1 118 ? 2.075 -26.461 -18.967 1.00 75.62 118 LEU A O 1
ATOM 915 N N . ALA A 1 119 ? 4.128 -26.313 -19.861 1.00 75.75 119 ALA A N 1
ATOM 916 C CA . ALA A 1 119 ? 4.666 -25.375 -18.869 1.00 75.75 119 ALA A CA 1
ATOM 917 C C . ALA A 1 119 ? 4.103 -23.944 -19.036 1.00 75.75 119 ALA A C 1
ATOM 919 O O . ALA A 1 119 ? 4.112 -23.138 -18.103 1.00 75.75 119 ALA A O 1
ATOM 920 N N . GLY A 1 120 ? 3.581 -23.643 -20.225 1.00 70.00 120 GLY A N 1
ATOM 921 C CA . GLY A 1 120 ? 3.115 -22.332 -20.648 1.00 70.00 120 GLY A CA 1
ATOM 922 C C . GLY A 1 120 ? 4.256 -21.503 -21.229 1.00 70.00 120 GLY A C 1
ATOM 923 O O . GLY A 1 120 ? 5.112 -21.008 -20.499 1.00 70.00 120 GLY A O 1
ATOM 924 N N . ASN A 1 121 ? 4.231 -21.337 -22.550 1.00 76.19 121 ASN A N 1
ATOM 925 C CA . ASN A 1 121 ? 5.097 -20.423 -23.288 1.00 76.19 121 ASN A CA 1
ATOM 926 C C . ASN A 1 121 ? 4.344 -19.109 -23.591 1.00 76.19 121 ASN A C 1
ATOM 928 O O . ASN A 1 121 ? 3.174 -18.946 -23.229 1.00 76.19 121 ASN A O 1
ATOM 932 N N . ASP A 1 122 ? 4.994 -18.169 -24.278 1.00 69.31 122 ASP A N 1
ATOM 933 C CA . ASP A 1 122 ? 4.387 -16.871 -24.608 1.00 69.31 122 ASP A CA 1
ATOM 934 C C . ASP A 1 122 ? 3.135 -16.991 -25.501 1.00 69.31 122 ASP A C 1
ATOM 936 O O . ASP A 1 122 ? 2.252 -16.134 -25.442 1.00 69.31 122 ASP A O 1
ATOM 940 N N . PHE A 1 123 ? 3.010 -18.077 -26.271 1.00 61.62 123 PHE A N 1
ATOM 941 C CA . PHE A 1 123 ? 1.842 -18.390 -27.106 1.00 61.62 123 PHE A CA 1
ATOM 942 C C . PHE A 1 123 ? 0.662 -18.948 -26.281 1.00 61.62 123 PHE A C 1
ATOM 944 O O . PHE A 1 123 ? -0.491 -18.566 -26.508 1.00 61.62 123 PHE A O 1
ATOM 951 N N . SER A 1 124 ? 0.946 -19.753 -25.246 1.00 64.88 124 SER A N 1
ATOM 952 C CA . SER A 1 124 ? -0.046 -20.293 -24.297 1.00 64.88 124 SER A CA 1
ATOM 953 C C . SER A 1 124 ? -0.790 -19.208 -23.506 1.00 64.88 124 SER A C 1
ATOM 955 O O . SER A 1 124 ? -1.880 -19.464 -22.992 1.00 64.88 124 SER A O 1
ATOM 957 N N . ASN A 1 125 ? -0.212 -18.007 -23.395 1.00 58.84 125 ASN A N 1
ATOM 958 C CA . ASN A 1 125 ? -0.803 -16.866 -22.690 1.00 58.84 125 ASN A CA 1
ATOM 959 C C . ASN A 1 125 ? -1.613 -15.928 -23.599 1.00 58.84 125 ASN A C 1
ATOM 961 O O . ASN A 1 125 ? -2.546 -15.291 -23.121 1.00 58.84 125 ASN A O 1
ATOM 965 N N . GLN A 1 126 ? -1.294 -15.850 -24.894 1.00 55.03 126 GLN A N 1
ATOM 966 C CA . GLN A 1 126 ? -1.973 -14.950 -25.842 1.00 55.03 126 GLN A CA 1
ATOM 967 C C . GLN A 1 126 ? -3.333 -15.481 -26.317 1.00 55.03 126 GLN A C 1
ATOM 969 O O . GLN A 1 126 ? -4.198 -14.705 -26.712 1.00 55.03 126 GLN A O 1
ATOM 974 N N . SER A 1 127 ? -3.536 -16.799 -26.253 1.00 50.56 127 SER A N 1
ATOM 975 C CA . SER A 1 127 ? -4.725 -17.477 -26.795 1.00 50.56 127 SER A CA 1
ATOM 976 C C . SER A 1 127 ? -5.888 -17.608 -25.793 1.00 50.56 127 SER A C 1
ATOM 978 O O . SER A 1 127 ? -6.857 -18.314 -26.065 1.00 50.56 127 SER A O 1
ATOM 980 N N . ALA A 1 128 ? -5.798 -16.988 -24.610 1.00 50.94 128 ALA A N 1
ATOM 981 C CA . ALA A 1 128 ? -6.778 -17.133 -23.533 1.00 50.94 128 ALA A CA 1
ATOM 982 C C . ALA A 1 128 ? -7.488 -15.810 -23.209 1.00 50.94 128 ALA A C 1
ATOM 984 O O . ALA A 1 128 ? -6.848 -14.817 -22.872 1.00 50.94 128 ALA A O 1
ATOM 985 N N . GLY A 1 129 ? -8.826 -15.826 -23.219 1.00 55.75 129 GLY A N 1
ATOM 986 C CA . GLY A 1 129 ? -9.624 -14.790 -22.557 1.00 55.75 129 GLY A CA 1
ATOM 987 C C . GLY A 1 129 ? -9.351 -14.762 -21.046 1.00 55.75 129 GLY A C 1
ATOM 988 O O . GLY A 1 129 ? -8.965 -15.779 -20.458 1.00 55.75 129 GLY A O 1
ATOM 989 N N . ALA A 1 130 ? -9.572 -13.604 -20.415 1.00 50.16 130 ALA A N 1
ATOM 990 C CA . ALA A 1 130 ? -9.040 -13.248 -19.093 1.00 50.16 130 ALA A CA 1
ATOM 991 C C . ALA A 1 130 ? -9.394 -14.205 -17.927 1.00 50.16 130 ALA A C 1
ATOM 993 O O . ALA A 1 130 ? -8.747 -14.157 -16.883 1.00 50.16 130 ALA A O 1
ATOM 994 N N . GLY A 1 131 ? -10.385 -15.091 -18.089 1.00 51.59 131 GLY A N 1
ATOM 995 C CA . GLY A 1 131 ? -10.851 -16.016 -17.049 1.00 51.59 131 GLY A CA 1
ATOM 996 C C . GLY A 1 131 ? -10.292 -17.451 -17.057 1.00 51.59 131 GLY A C 1
ATOM 997 O O . GLY A 1 131 ? -10.574 -18.184 -16.111 1.00 51.59 131 GLY A O 1
ATOM 998 N N . LYS A 1 132 ? -9.552 -17.914 -18.084 1.00 56.88 132 LYS A N 1
ATOM 999 C CA . LYS A 1 132 ? -9.138 -19.342 -18.192 1.00 56.88 132 LYS A CA 1
ATOM 1000 C C . LYS A 1 132 ? -7.706 -19.560 -18.711 1.00 56.88 132 LYS A C 1
ATOM 1002 O O . LYS A 1 132 ? -7.501 -20.266 -19.702 1.00 56.88 132 LYS A O 1
ATOM 1007 N N . GLN A 1 133 ? -6.706 -18.998 -18.034 1.00 65.75 133 GLN A N 1
ATOM 1008 C CA . GLN A 1 133 ? -5.290 -19.207 -18.366 1.00 65.75 133 GLN A CA 1
ATOM 1009 C C . GLN A 1 133 ? -4.877 -20.680 -18.162 1.00 65.75 133 GLN A C 1
ATOM 1011 O O . GLN A 1 133 ? -5.025 -21.229 -17.070 1.00 65.75 133 GLN A O 1
ATOM 1016 N N . VAL A 1 134 ? -4.328 -21.320 -19.202 1.00 61.31 134 VAL A N 1
ATOM 1017 C CA . VAL A 1 134 ? -4.032 -22.772 -19.229 1.00 61.31 134 VAL A CA 1
ATOM 1018 C C . VAL A 1 134 ? -3.102 -23.205 -18.081 1.00 61.31 134 VAL A C 1
ATOM 1020 O O . VAL A 1 134 ? -3.310 -24.257 -17.476 1.00 61.31 134 VAL A O 1
ATOM 1023 N N . GLN A 1 135 ? -2.146 -22.352 -17.696 1.00 61.75 135 GLN A N 1
ATOM 1024 C CA . GLN A 1 135 ? -1.240 -22.584 -16.563 1.00 61.75 135 GLN A CA 1
ATOM 1025 C C . GLN A 1 135 ? -1.970 -22.822 -15.225 1.00 61.75 135 GLN A C 1
ATOM 1027 O O . GLN A 1 135 ? -1.516 -23.647 -14.434 1.00 61.75 135 GLN A O 1
ATOM 1032 N N . GLN A 1 136 ? -3.117 -22.173 -14.978 1.00 63.22 136 GLN A N 1
ATOM 1033 C CA . GLN A 1 136 ? -3.897 -22.324 -13.734 1.00 63.22 136 GLN A CA 1
ATOM 1034 C C . GLN A 1 136 ? -4.632 -23.672 -13.629 1.00 63.22 136 GLN A C 1
ATOM 1036 O O . GLN A 1 136 ? -5.146 -24.028 -12.567 1.00 63.22 136 GLN A O 1
ATOM 1041 N N . ILE A 1 137 ? -4.714 -24.421 -14.731 1.00 61.62 137 ILE A N 1
ATOM 1042 C CA . ILE A 1 137 ? -5.368 -25.734 -14.785 1.00 61.62 137 ILE A CA 1
ATOM 1043 C C . ILE A 1 137 ? -4.356 -26.847 -14.454 1.00 61.62 137 ILE A C 1
ATOM 1045 O O . ILE A 1 137 ? -4.713 -27.843 -13.824 1.00 61.62 137 ILE A O 1
ATOM 1049 N N . PHE A 1 138 ? -3.085 -26.637 -14.814 1.00 56.03 138 PHE A N 1
ATOM 1050 C CA . PHE A 1 138 ? -1.968 -27.552 -14.552 1.00 56.03 138 PHE A CA 1
ATOM 1051 C C . PHE A 1 138 ? -1.127 -27.196 -13.311 1.00 56.03 138 PHE A C 1
ATOM 1053 O O . PHE A 1 138 ? -0.278 -27.993 -12.921 1.00 56.03 138 PHE A O 1
ATOM 1060 N N . SER A 1 139 ? -1.336 -26.031 -12.681 1.00 53.94 139 SER A N 1
ATOM 1061 C CA . SER A 1 139 ? -0.484 -25.542 -11.583 1.00 53.94 139 SER A CA 1
ATOM 1062 C C . SER A 1 139 ? -1.272 -25.067 -10.364 1.00 53.94 139 SER A C 1
ATOM 1064 O O . SER A 1 139 ? -2.073 -24.138 -10.446 1.00 53.94 139 SER A O 1
ATOM 1066 N N . SER A 1 140 ? -0.948 -25.610 -9.191 1.00 48.16 140 SER A N 1
ATOM 1067 C CA . SER A 1 140 ? -1.377 -25.087 -7.889 1.00 48.16 140 SER A CA 1
ATOM 1068 C C . SER A 1 140 ? -0.292 -24.184 -7.280 1.00 48.16 140 SER A C 1
ATOM 1070 O O . SER A 1 140 ? 0.443 -24.623 -6.401 1.00 48.16 140 SER A O 1
ATOM 1072 N N . ASN A 1 141 ? -0.155 -22.941 -7.763 1.00 43.25 141 ASN A N 1
ATOM 1073 C CA . ASN A 1 141 ? 0.722 -21.861 -7.244 1.00 43.25 141 ASN A CA 1
ATOM 1074 C C . ASN A 1 141 ? 2.230 -22.152 -7.018 1.00 43.25 141 ASN A C 1
ATOM 1076 O O . ASN A 1 141 ? 2.966 -21.243 -6.632 1.00 43.25 141 ASN A O 1
ATOM 1080 N N . VAL A 1 142 ? 2.727 -23.364 -7.275 1.00 47.59 142 VAL A N 1
ATOM 1081 C CA . VAL A 1 142 ? 4.122 -23.764 -7.042 1.00 47.59 142 VAL A CA 1
ATOM 1082 C C . VAL A 1 142 ? 4.727 -24.275 -8.347 1.00 47.59 142 VAL A C 1
ATOM 1084 O O . VAL A 1 142 ? 4.346 -25.325 -8.854 1.00 47.59 142 VAL A O 1
ATOM 1087 N N . TRP A 1 143 ? 5.693 -23.531 -8.886 1.00 44.25 143 TRP A N 1
ATOM 1088 C CA . TRP A 1 143 ? 6.267 -23.778 -10.215 1.00 44.25 143 TRP A CA 1
ATOM 1089 C C . TRP A 1 143 ? 7.163 -25.030 -10.280 1.00 44.25 143 TRP A C 1
ATOM 1091 O O . TRP A 1 143 ? 7.246 -25.684 -11.314 1.00 44.25 143 TRP A O 1
ATOM 1101 N N . TYR A 1 144 ? 7.828 -25.396 -9.180 1.00 45.56 144 TYR A N 1
ATOM 1102 C CA . TYR A 1 144 ? 8.859 -26.446 -9.178 1.00 45.56 144 TYR A CA 1
ATOM 1103 C C . TYR A 1 144 ? 8.331 -27.898 -9.274 1.00 45.56 144 TYR A C 1
ATOM 1105 O O . TYR A 1 144 ? 8.854 -28.659 -10.092 1.00 45.56 144 TYR A O 1
ATOM 1113 N N . PRO A 1 145 ? 7.296 -28.312 -8.508 1.00 52.84 145 PRO A N 1
ATOM 1114 C CA . PRO A 1 145 ? 6.752 -29.670 -8.584 1.00 52.84 145 PRO A CA 1
ATOM 1115 C C . PRO A 1 145 ? 6.165 -30.010 -9.954 1.00 52.84 145 PRO A C 1
ATOM 1117 O O . PRO A 1 145 ? 6.199 -31.168 -10.355 1.00 52.84 145 PRO A O 1
ATOM 1120 N N . VAL A 1 146 ? 5.650 -29.014 -10.683 1.00 52.75 146 VAL A N 1
ATOM 1121 C CA . VAL A 1 146 ? 4.991 -29.212 -11.981 1.00 52.75 146 VAL A CA 1
ATOM 1122 C C . VAL A 1 146 ? 5.996 -29.661 -13.042 1.00 52.75 146 VAL A C 1
ATOM 1124 O O . VAL A 1 146 ? 5.782 -30.697 -13.658 1.00 52.75 146 VAL A O 1
ATOM 1127 N N . HIS A 1 147 ? 7.139 -28.983 -13.204 1.00 54.50 147 HIS A N 1
ATOM 1128 C CA . HIS A 1 147 ? 8.167 -29.422 -14.162 1.00 54.50 147 HIS A CA 1
ATOM 1129 C C . HIS A 1 147 ? 8.729 -30.810 -13.829 1.00 54.50 147 HIS A C 1
ATOM 1131 O O . HIS A 1 147 ? 8.867 -31.645 -14.724 1.00 54.50 147 HIS A O 1
ATOM 1137 N N . ALA A 1 148 ? 9.002 -31.078 -12.547 1.00 53.66 148 ALA A N 1
ATOM 1138 C CA . ALA A 1 148 ? 9.469 -32.386 -12.099 1.00 53.66 148 ALA A CA 1
ATOM 1139 C C . ALA A 1 148 ? 8.415 -33.481 -12.339 1.00 53.66 148 ALA A C 1
ATOM 1141 O O . ALA A 1 148 ? 8.763 -34.554 -12.822 1.00 53.66 148 ALA A O 1
ATOM 1142 N N . SER A 1 149 ? 7.134 -33.203 -12.074 1.00 55.47 149 SER A N 1
ATOM 1143 C CA . SER A 1 149 ? 6.020 -34.129 -12.307 1.00 55.47 149 SER A CA 1
ATOM 1144 C C . SER A 1 149 ? 5.768 -34.369 -13.797 1.00 55.47 149 SER A C 1
ATOM 1146 O O . SER A 1 149 ? 5.639 -35.518 -14.202 1.00 55.47 149 SER A O 1
ATOM 1148 N N . ILE A 1 150 ? 5.786 -33.334 -14.646 1.00 59.41 150 ILE A N 1
ATOM 1149 C CA . ILE A 1 150 ? 5.632 -33.498 -16.101 1.00 59.41 150 ILE A CA 1
ATOM 1150 C C . ILE A 1 150 ? 6.792 -34.327 -16.665 1.00 59.41 150 ILE A C 1
ATOM 1152 O O . ILE A 1 150 ? 6.553 -35.308 -17.368 1.00 59.41 150 ILE A O 1
ATOM 1156 N N . ALA A 1 151 ? 8.041 -33.993 -16.321 1.00 57.66 151 ALA A N 1
ATOM 1157 C CA . ALA A 1 151 ? 9.203 -34.774 -16.739 1.00 57.66 151 ALA A CA 1
ATOM 1158 C C . ALA A 1 151 ? 9.133 -36.218 -16.208 1.00 57.66 151 ALA A C 1
ATOM 1160 O O . ALA A 1 151 ? 9.372 -37.161 -16.957 1.00 57.66 151 ALA A O 1
ATOM 1161 N N . PHE A 1 152 ? 8.725 -36.420 -14.951 1.00 60.22 152 PHE A N 1
ATOM 1162 C CA . PHE A 1 152 ? 8.534 -37.745 -14.356 1.00 60.22 152 PHE A CA 1
ATOM 1163 C C . PHE A 1 152 ? 7.408 -38.546 -15.032 1.00 60.22 152 PHE A C 1
ATOM 1165 O O . PHE A 1 152 ? 7.583 -39.733 -15.282 1.00 60.22 152 PHE A O 1
ATOM 1172 N N . GLN A 1 153 ? 6.281 -37.933 -15.398 1.00 61.28 153 GLN A N 1
ATOM 1173 C CA . GLN A 1 153 ? 5.191 -38.608 -16.114 1.00 61.28 153 GLN A CA 1
ATOM 1174 C C . GLN A 1 153 ? 5.578 -38.957 -17.559 1.00 61.28 153 GLN A C 1
ATOM 1176 O O . GLN A 1 153 ? 5.223 -40.033 -18.045 1.00 61.28 153 GLN A O 1
ATOM 1181 N N . LEU A 1 154 ? 6.358 -38.098 -18.226 1.00 60.38 154 LEU A N 1
ATOM 1182 C CA . LEU A 1 154 ? 6.917 -38.376 -19.552 1.00 60.38 154 LEU A CA 1
ATOM 1183 C C . LEU A 1 154 ? 7.993 -39.479 -19.520 1.00 60.38 154 LEU A C 1
ATOM 1185 O O . LEU A 1 154 ? 8.052 -40.271 -20.458 1.00 60.38 154 LEU A O 1
ATOM 1189 N N . ARG A 1 155 ? 8.805 -39.553 -18.454 1.00 62.03 155 ARG A N 1
ATOM 1190 C CA . ARG A 1 155 ? 9.957 -40.467 -18.298 1.00 62.03 155 ARG A CA 1
ATOM 1191 C C . ARG A 1 155 ? 9.604 -41.819 -17.658 1.00 62.03 155 ARG A C 1
ATOM 1193 O O . ARG A 1 155 ? 9.999 -42.865 -18.164 1.00 62.03 155 ARG A O 1
ATOM 1200 N N . TYR A 1 156 ? 8.847 -41.800 -16.563 1.00 51.34 156 TYR A N 1
ATOM 1201 C CA . TYR A 1 156 ? 8.538 -42.953 -15.699 1.00 51.34 156 TYR A CA 1
ATOM 1202 C C . TYR A 1 156 ? 7.044 -43.292 -15.600 1.00 51.34 156 TYR A C 1
ATOM 1204 O O . TYR A 1 156 ? 6.698 -44.403 -15.194 1.00 51.34 156 TYR A O 1
ATOM 1212 N N . GLY A 1 157 ? 6.152 -42.373 -15.981 1.00 55.44 157 GLY A N 1
ATOM 1213 C CA . GLY A 1 157 ? 4.719 -42.652 -16.077 1.00 55.44 157 GLY A CA 1
ATOM 1214 C C . GLY A 1 157 ? 4.397 -43.734 -17.118 1.00 55.44 157 GLY A C 1
ATOM 1215 O O . GLY A 1 157 ? 5.259 -44.232 -17.846 1.00 55.44 157 GLY A O 1
ATOM 1216 N N . ARG A 1 158 ? 3.108 -44.071 -17.276 1.00 52.09 158 ARG A N 1
ATOM 1217 C CA . ARG A 1 158 ? 2.623 -45.086 -18.251 1.00 52.09 158 ARG A CA 1
ATOM 1218 C C . ARG A 1 158 ? 2.899 -44.730 -19.733 1.00 52.09 158 ARG A C 1
ATOM 1220 O O . ARG A 1 158 ? 2.494 -45.468 -20.634 1.00 52.09 158 ARG A O 1
ATOM 1227 N N . PHE A 1 159 ? 3.574 -43.610 -19.985 1.00 53.25 159 PHE A N 1
ATOM 1228 C CA . PHE A 1 159 ? 3.762 -42.955 -21.273 1.00 53.25 159 PHE A CA 1
ATOM 1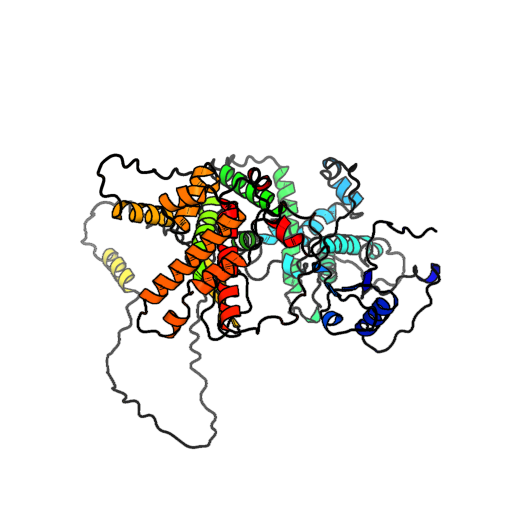229 C C . PHE A 1 159 ? 4.939 -43.530 -22.082 1.00 53.25 159 PHE A C 1
ATOM 1231 O O . PHE A 1 159 ? 4.741 -44.052 -23.177 1.00 53.25 159 PHE A O 1
ATOM 1238 N N . TYR A 1 160 ? 6.158 -43.529 -21.536 1.00 50.81 160 TYR A N 1
ATOM 1239 C CA . TYR A 1 160 ? 7.338 -44.027 -22.258 1.00 50.81 160 TYR A CA 1
ATOM 1240 C C . TYR A 1 160 ? 7.330 -45.555 -22.496 1.00 50.81 160 TYR A C 1
ATOM 1242 O O . TYR A 1 160 ? 7.593 -45.994 -23.622 1.00 50.81 160 TYR A O 1
ATOM 1250 N N . PRO A 1 161 ? 6.957 -46.406 -21.512 1.00 52.16 161 PRO A N 1
ATOM 1251 C CA . PRO A 1 161 ? 6.944 -47.858 -21.709 1.00 52.16 161 PRO A CA 1
ATOM 1252 C C . PRO A 1 161 ? 5.900 -48.345 -22.726 1.00 52.16 161 PRO A C 1
ATOM 1254 O O . PRO A 1 161 ? 6.089 -49.406 -23.325 1.00 52.16 161 PRO A O 1
ATOM 1257 N N . SER A 1 162 ? 4.812 -47.591 -22.939 1.00 52.78 162 SER A N 1
ATOM 1258 C CA . SER A 1 162 ? 3.769 -47.932 -23.920 1.00 52.78 162 SER A CA 1
ATOM 1259 C C . SER A 1 162 ? 4.161 -47.576 -25.360 1.00 52.78 162 SER A C 1
ATOM 1261 O O . SER A 1 162 ? 3.732 -48.264 -26.287 1.00 52.78 162 SER A O 1
ATOM 1263 N N . LEU A 1 163 ? 5.057 -46.601 -25.553 1.00 53.00 163 LEU A N 1
ATOM 1264 C CA . LEU A 1 163 ? 5.659 -46.280 -26.853 1.00 53.00 163 LEU A CA 1
ATOM 1265 C C . LEU A 1 163 ? 6.716 -47.309 -27.306 1.00 53.00 163 LEU A C 1
ATOM 1267 O O . LEU A 1 163 ? 6.894 -47.505 -28.506 1.00 53.00 163 LEU A O 1
ATOM 1271 N N . GLN A 1 164 ? 7.402 -47.998 -26.382 1.00 52.84 164 GLN A N 1
ATOM 1272 C CA . GLN A 1 164 ? 8.562 -48.845 -26.720 1.00 52.84 164 GLN A CA 1
ATOM 1273 C C . GLN A 1 164 ? 8.310 -50.363 -26.878 1.00 52.84 164 GLN A C 1
ATOM 1275 O O . GLN A 1 164 ? 9.234 -51.072 -27.285 1.00 52.84 164 GLN A O 1
ATOM 1280 N N . LYS A 1 165 ? 7.118 -50.917 -26.588 1.00 48.12 165 LYS A N 1
ATOM 1281 C CA . LYS A 1 165 ? 6.877 -52.382 -26.695 1.00 48.12 165 LYS A CA 1
ATOM 1282 C C . LYS A 1 165 ? 5.530 -52.779 -27.311 1.00 48.12 165 LYS A C 1
ATOM 1284 O O . LYS A 1 165 ? 4.552 -53.014 -26.607 1.00 48.12 165 LYS A O 1
ATOM 1289 N N . SER A 1 166 ? 5.528 -53.030 -28.622 1.00 44.03 166 SER A N 1
ATOM 1290 C CA . SER A 1 166 ? 4.393 -53.587 -29.385 1.00 44.03 166 SER A CA 1
ATOM 1291 C C . SER A 1 166 ? 4.594 -55.048 -29.843 1.00 44.03 166 SER A C 1
ATOM 1293 O O . SER A 1 166 ? 4.162 -55.444 -30.922 1.00 44.03 166 SER A O 1
ATOM 1295 N N . THR A 1 167 ? 5.209 -55.900 -29.010 1.00 48.03 167 THR A N 1
ATOM 1296 C CA . THR A 1 167 ? 5.382 -57.347 -29.291 1.00 48.03 167 THR A CA 1
ATOM 1297 C C . THR A 1 167 ? 4.857 -58.248 -28.166 1.00 48.03 167 THR A C 1
ATOM 1299 O O . THR A 1 167 ? 5.540 -59.162 -27.706 1.00 48.03 167 THR A O 1
ATOM 1302 N N . GLY A 1 168 ? 3.627 -58.006 -27.708 1.00 46.72 168 GLY A N 1
ATOM 1303 C CA . GLY A 1 168 ? 2.957 -58.842 -26.708 1.00 46.72 168 GLY A CA 1
ATOM 1304 C C . GLY A 1 168 ? 1.484 -58.472 -26.545 1.00 46.72 168 GLY A C 1
ATOM 1305 O O . GLY A 1 168 ? 1.131 -57.298 -26.509 1.00 46.72 168 GLY A O 1
ATOM 1306 N N . LYS A 1 169 ? 0.597 -59.471 -26.472 1.00 52.78 169 LYS A N 1
ATOM 1307 C CA . LYS A 1 169 ? -0.852 -59.248 -26.343 1.00 52.78 169 LYS A CA 1
ATOM 1308 C C . LYS A 1 169 ? -1.199 -58.691 -24.957 1.00 52.78 169 LYS A C 1
ATOM 1310 O O . LYS A 1 169 ? -1.317 -59.496 -24.043 1.00 52.78 169 LYS A O 1
ATOM 1315 N N . GLN A 1 170 ? -1.399 -57.373 -24.845 1.00 52.62 170 GLN A N 1
ATOM 1316 C CA . GLN A 1 170 ? -2.391 -56.662 -24.000 1.00 52.62 170 GLN A CA 1
ATOM 1317 C C . GLN A 1 170 ? -2.173 -55.136 -24.141 1.00 52.62 170 GLN A C 1
ATOM 1319 O O . GLN A 1 170 ? -1.658 -54.482 -23.242 1.00 52.62 170 GLN A O 1
ATOM 1324 N N . ALA A 1 171 ? -2.546 -54.554 -25.286 1.00 43.91 171 ALA A N 1
ATOM 1325 C CA . ALA A 1 171 ? -2.434 -53.111 -25.523 1.00 43.91 171 ALA A CA 1
ATOM 1326 C C . ALA A 1 171 ? -3.818 -52.443 -25.457 1.00 43.91 171 ALA A C 1
ATOM 1328 O O . ALA A 1 171 ? -4.529 -52.379 -26.454 1.00 43.91 171 ALA A O 1
ATOM 1329 N N . LYS A 1 172 ? -4.199 -51.941 -24.274 1.00 55.06 172 LYS A N 1
ATOM 1330 C CA . LYS A 1 172 ? -5.383 -51.070 -24.095 1.00 55.06 172 LYS A CA 1
ATOM 1331 C C . LYS A 1 172 ? -5.052 -49.572 -24.253 1.00 55.06 172 LYS A C 1
ATOM 1333 O O . LYS A 1 172 ? -5.918 -48.727 -24.069 1.00 55.06 172 LYS A O 1
ATOM 1338 N N . TYR A 1 173 ? -3.797 -49.277 -24.596 1.00 56.38 173 TYR A N 1
ATOM 1339 C CA . TYR A 1 173 ? -3.212 -47.945 -24.748 1.00 56.38 173 TYR A CA 1
ATOM 1340 C C . TYR A 1 173 ? -2.348 -47.887 -26.018 1.00 56.38 173 TYR A C 1
ATOM 1342 O O . TYR A 1 173 ? -1.165 -47.566 -25.960 1.00 56.38 173 TYR A O 1
ATOM 1350 N N . HIS A 1 174 ? -2.918 -48.250 -27.172 1.00 63.00 174 HIS A N 1
ATOM 1351 C CA . HIS A 1 174 ? -2.317 -47.822 -28.438 1.00 63.00 174 HIS A CA 1
ATOM 1352 C C . HIS A 1 174 ? -2.485 -46.299 -28.556 1.00 63.00 174 HIS A C 1
ATOM 1354 O O . HIS A 1 174 ? -3.443 -45.748 -28.006 1.00 63.00 174 HIS A O 1
ATOM 1360 N N . VAL A 1 175 ? -1.534 -45.624 -29.199 1.00 69.25 175 VAL A N 1
ATOM 1361 C CA . VAL A 1 175 ? -1.637 -44.200 -29.523 1.00 69.25 175 VAL A CA 1
ATOM 1362 C C . VAL A 1 175 ? -1.766 -44.105 -31.033 1.00 69.25 175 VAL A C 1
ATOM 1364 O O . VAL A 1 175 ? -0.802 -44.375 -31.745 1.00 69.25 175 VAL A O 1
ATOM 1367 N N . ASP A 1 176 ? -2.966 -43.776 -31.505 1.00 71.81 176 ASP A N 1
ATOM 1368 C CA . ASP A 1 176 ? -3.312 -43.855 -32.932 1.00 71.81 176 ASP A CA 1
ATOM 1369 C C . ASP A 1 176 ? -2.955 -42.563 -33.698 1.00 71.81 176 ASP A C 1
ATOM 1371 O O . ASP A 1 176 ? -2.936 -42.544 -34.928 1.00 71.81 176 ASP A O 1
ATOM 1375 N N . SER A 1 177 ? -2.689 -41.462 -32.983 1.00 81.62 177 SER A N 1
ATOM 1376 C CA . SER A 1 177 ? -2.433 -40.131 -33.552 1.00 81.62 177 SER A CA 1
ATOM 1377 C C . SER A 1 177 ? -1.666 -39.227 -32.579 1.00 81.62 177 SER A C 1
ATOM 1379 O O . SER A 1 177 ? -1.741 -39.404 -31.365 1.00 81.62 177 SER A O 1
ATOM 1381 N N . VAL A 1 178 ? -0.995 -38.192 -33.096 1.00 71.38 178 VAL A N 1
ATOM 1382 C CA . VAL A 1 178 ? -0.385 -37.118 -32.284 1.00 71.38 178 VAL A CA 1
ATOM 1383 C C . VAL A 1 178 ? -1.438 -36.389 -31.436 1.00 71.38 178 VAL A C 1
ATOM 1385 O O . VAL A 1 178 ? -1.172 -36.049 -30.289 1.00 71.38 178 VAL A O 1
ATOM 1388 N N . MET A 1 179 ? -2.666 -36.226 -31.940 1.00 78.38 179 MET A N 1
ATOM 1389 C CA . MET A 1 179 ? -3.771 -35.640 -31.162 1.00 78.38 179 MET A CA 1
ATOM 1390 C C . MET A 1 179 ? -4.197 -36.530 -29.988 1.00 78.38 179 MET A C 1
ATOM 1392 O O . MET A 1 179 ? -4.535 -36.038 -28.916 1.00 78.38 179 MET A O 1
ATOM 1396 N N . ASP A 1 180 ? -4.148 -37.847 -30.176 1.00 81.81 180 ASP A N 1
ATOM 1397 C CA . ASP A 1 180 ? -4.432 -38.829 -29.130 1.00 81.81 180 ASP A CA 1
ATOM 1398 C C . ASP A 1 180 ? -3.281 -38.887 -28.104 1.00 81.81 180 ASP A C 1
ATOM 1400 O O . ASP A 1 180 ? -3.536 -38.987 -26.905 1.00 81.81 180 ASP A O 1
ATOM 1404 N N . LEU A 1 181 ? -2.029 -38.692 -28.544 1.00 76.81 181 LEU A N 1
ATOM 1405 C CA . LEU A 1 181 ? -0.878 -38.473 -27.661 1.00 76.81 181 LEU A CA 1
ATOM 1406 C C . LEU A 1 181 ? -1.101 -37.242 -26.769 1.00 76.81 181 LEU A C 1
ATOM 1408 O O . LEU A 1 181 ? -1.076 -37.374 -25.550 1.00 76.81 181 LEU A O 1
ATOM 1412 N N . ILE A 1 182 ? -1.382 -36.072 -27.357 1.00 77.94 182 ILE A N 1
ATOM 1413 C CA . ILE A 1 182 ? -1.575 -34.814 -26.614 1.00 77.94 182 ILE A CA 1
ATOM 1414 C C . ILE A 1 182 ? -2.806 -34.897 -25.702 1.00 77.94 182 ILE A C 1
ATOM 1416 O O . ILE A 1 182 ? -2.718 -34.504 -24.541 1.00 77.94 182 ILE A O 1
ATOM 1420 N N . SER A 1 183 ? -3.921 -35.480 -26.162 1.00 83.19 183 SER A N 1
ATOM 1421 C CA . SER A 1 183 ? -5.109 -35.691 -25.322 1.00 83.19 183 SER A CA 1
ATOM 1422 C C . SER A 1 183 ? -4.807 -36.576 -24.111 1.00 83.19 183 SER A C 1
ATOM 1424 O O . SER A 1 183 ? -5.234 -36.259 -23.001 1.00 83.19 183 SER A O 1
ATOM 1426 N N . LYS A 1 184 ? -4.021 -37.648 -24.288 1.00 80.81 184 LYS A N 1
ATOM 1427 C CA . LYS A 1 184 ? -3.566 -38.511 -23.187 1.00 80.81 184 LYS A CA 1
ATOM 1428 C C . LYS A 1 184 ? -2.583 -37.797 -22.256 1.00 80.81 184 LYS A C 1
ATOM 1430 O O . LYS A 1 184 ? -2.714 -37.964 -21.048 1.00 80.81 184 LYS A O 1
ATOM 1435 N N . THR A 1 185 ? -1.659 -36.984 -22.777 1.00 76.50 185 THR A N 1
ATOM 1436 C CA . THR A 1 185 ? -0.743 -36.167 -21.962 1.00 76.50 185 THR A CA 1
ATOM 1437 C C . THR A 1 185 ? -1.514 -35.166 -21.109 1.00 76.50 185 THR A C 1
ATOM 1439 O O . THR A 1 185 ? -1.360 -35.164 -19.895 1.00 76.50 185 THR A O 1
ATOM 1442 N N . VAL A 1 186 ? -2.403 -34.368 -21.712 1.00 81.44 186 VAL A N 1
ATOM 1443 C CA . VAL A 1 186 ? -3.252 -33.406 -20.992 1.00 81.44 186 VAL A CA 1
ATOM 1444 C C . VAL A 1 186 ? -4.063 -34.124 -19.911 1.00 81.44 186 VAL A C 1
ATOM 1446 O O . VAL A 1 186 ? -3.968 -33.759 -18.744 1.00 81.44 186 VAL A O 1
ATOM 1449 N N . LYS A 1 187 ? -4.769 -35.210 -20.255 1.00 81.50 187 LYS A N 1
ATOM 1450 C CA . LYS A 1 187 ? -5.568 -36.000 -19.297 1.00 81.50 187 LYS A CA 1
ATOM 1451 C C . LYS A 1 187 ? -4.746 -36.620 -18.158 1.00 81.50 187 LYS A C 1
ATOM 1453 O O . LYS A 1 187 ? -5.311 -36.859 -17.098 1.00 81.50 187 LYS A O 1
ATOM 1458 N N . ALA A 1 188 ? -3.450 -36.869 -18.353 1.00 74.56 188 ALA A N 1
ATOM 1459 C CA . ALA A 1 188 ? -2.546 -37.383 -17.320 1.00 74.56 188 ALA A CA 1
ATOM 1460 C C . ALA A 1 188 ? -1.887 -36.288 -16.455 1.00 74.56 188 ALA A C 1
ATOM 1462 O O . ALA A 1 188 ? -1.369 -36.602 -15.387 1.00 74.56 188 ALA A O 1
ATOM 1463 N N . LEU A 1 189 ? -1.883 -35.030 -16.911 1.00 70.94 189 LEU A N 1
ATOM 1464 C CA . LEU A 1 189 ? -1.265 -33.891 -16.218 1.00 70.94 189 LEU A CA 1
ATOM 1465 C C . LEU A 1 189 ? -2.274 -32.967 -15.522 1.00 70.94 189 LEU A C 1
ATOM 1467 O O . LEU A 1 189 ? -1.874 -32.121 -14.724 1.00 70.94 189 LEU A O 1
ATOM 1471 N N . LEU A 1 190 ? -3.570 -33.101 -15.814 1.00 76.12 190 LEU A N 1
ATOM 1472 C CA . LEU A 1 190 ? -4.624 -32.369 -15.114 1.00 76.12 190 LEU A CA 1
ATOM 1473 C C . LEU A 1 190 ? -4.634 -32.742 -13.623 1.00 76.12 190 LEU A C 1
ATOM 1475 O O . LEU A 1 190 ? -4.921 -33.877 -13.258 1.00 76.12 190 LEU A O 1
ATOM 1479 N N . ILE A 1 191 ? -4.361 -31.757 -12.761 1.00 68.19 191 ILE A N 1
ATOM 1480 C CA . ILE A 1 191 ? -4.431 -31.903 -11.294 1.00 68.19 191 ILE A CA 1
ATOM 1481 C C . ILE A 1 191 ? -5.892 -32.048 -10.825 1.00 68.19 191 ILE A C 1
ATOM 1483 O O . ILE A 1 191 ? -6.170 -32.650 -9.790 1.00 68.19 191 ILE A O 1
ATOM 1487 N N . ARG A 1 192 ? -6.846 -31.496 -11.585 1.00 73.19 192 ARG A N 1
ATOM 1488 C CA . ARG A 1 192 ? -8.285 -31.625 -11.314 1.00 73.19 192 ARG A CA 1
ATOM 1489 C C . ARG A 1 192 ? -8.796 -32.971 -11.824 1.00 73.19 192 ARG A C 1
ATOM 1491 O O . ARG A 1 192 ? -8.450 -33.369 -12.934 1.00 73.19 192 ARG A O 1
ATOM 1498 N N . SER A 1 193 ? -9.664 -33.628 -11.048 1.00 74.06 193 SER A N 1
ATOM 1499 C CA . SER A 1 193 ? -10.344 -34.846 -11.506 1.00 74.06 193 SER A CA 1
ATOM 1500 C C . SER A 1 193 ? -11.090 -34.582 -12.815 1.00 74.06 193 SER A C 1
ATOM 1502 O O . SER A 1 193 ? -11.773 -33.567 -12.955 1.00 74.06 193 SER A O 1
ATOM 1504 N N . LEU A 1 194 ? -11.002 -35.526 -13.754 1.00 73.00 194 LEU A N 1
ATOM 1505 C CA . LEU A 1 194 ? -11.722 -35.469 -15.028 1.00 73.00 194 LEU A CA 1
ATOM 1506 C C . LEU A 1 194 ? -13.245 -35.387 -14.831 1.00 73.00 194 LEU A C 1
ATOM 1508 O O . LEU A 1 194 ? -13.928 -34.810 -15.670 1.00 73.00 194 LEU A O 1
ATOM 1512 N N . ASP A 1 195 ? -13.758 -35.890 -13.705 1.00 76.25 195 ASP A N 1
ATOM 1513 C CA . ASP A 1 195 ? -15.180 -35.827 -13.348 1.00 76.25 195 ASP A CA 1
ATOM 1514 C C . ASP A 1 195 ? -15.643 -34.416 -12.929 1.00 76.25 195 ASP A C 1
ATOM 1516 O O . ASP A 1 195 ? -16.845 -34.162 -12.857 1.00 76.25 195 ASP A O 1
ATOM 1520 N N . SER A 1 196 ? -14.715 -33.489 -12.640 1.00 79.31 196 SER A N 1
ATOM 1521 C CA . SER A 1 196 ? -15.028 -32.101 -12.259 1.00 79.31 196 SER A CA 1
ATOM 1522 C C . SER A 1 196 ? -14.926 -31.102 -13.416 1.00 79.31 196 SER A C 1
ATOM 1524 O O . SER A 1 196 ? -15.075 -29.902 -13.182 1.00 79.31 196 SER A O 1
ATOM 1526 N N . LEU A 1 197 ? -14.588 -31.556 -14.624 1.00 82.25 197 LEU A N 1
ATOM 1527 C CA . LEU A 1 197 ? -14.450 -30.719 -15.816 1.00 82.25 197 LEU A CA 1
ATOM 1528 C C . LEU A 1 197 ? -15.664 -30.921 -16.724 1.00 82.25 197 LEU A C 1
ATOM 1530 O O . LEU A 1 197 ? -16.152 -32.039 -16.895 1.00 82.25 197 LEU A O 1
ATOM 1534 N N . GLY A 1 198 ? -16.164 -29.834 -17.310 1.00 85.62 198 GLY A N 1
ATOM 1535 C CA . GLY A 1 198 ? -17.290 -29.905 -18.236 1.00 85.62 198 GLY A CA 1
ATOM 1536 C C . GLY A 1 198 ? -16.944 -30.742 -19.470 1.00 85.62 198 GLY A C 1
ATOM 1537 O O . GLY A 1 198 ? -15.820 -30.688 -19.973 1.00 85.62 198 GLY A O 1
ATOM 1538 N N . SER A 1 199 ? -17.911 -31.495 -20.003 1.00 69.50 199 SER A N 1
ATOM 1539 C CA . SER A 1 199 ? -17.735 -32.209 -21.273 1.00 69.50 199 SER A CA 1
ATOM 1540 C C . SER A 1 199 ? -17.451 -31.202 -22.396 1.00 69.50 199 SER A C 1
ATOM 1542 O O . SER A 1 199 ? -18.353 -30.454 -22.777 1.00 69.50 199 SER A O 1
ATOM 1544 N N . GLY A 1 200 ? -16.215 -31.177 -22.899 1.00 84.44 200 GLY A N 1
ATOM 1545 C CA . GLY A 1 200 ? -15.710 -30.172 -23.838 1.00 84.44 200 GLY A CA 1
ATOM 1546 C C . GLY A 1 200 ? -14.579 -29.293 -23.288 1.00 84.44 200 GLY A C 1
ATOM 1547 O O . GLY A 1 200 ? -13.768 -28.824 -24.078 1.00 84.44 200 GLY A O 1
ATOM 1548 N N . GLU A 1 201 ? -14.441 -29.107 -21.968 1.00 83.06 201 GLU A N 1
ATOM 1549 C CA . GLU A 1 201 ? -13.339 -28.296 -21.411 1.00 83.06 201 GLU A CA 1
ATOM 1550 C C . GLU A 1 201 ? -11.978 -28.978 -21.594 1.00 83.06 201 GLU A C 1
ATOM 1552 O O . GLU A 1 201 ? -10.975 -28.316 -21.848 1.00 83.06 201 GLU A O 1
ATOM 1557 N N . VAL A 1 202 ? -11.925 -30.311 -21.505 1.00 83.50 202 VAL A N 1
ATOM 1558 C CA . VAL A 1 202 ? -10.684 -31.065 -21.742 1.00 83.50 202 VAL A CA 1
ATOM 1559 C C . VAL A 1 202 ? -10.283 -30.999 -23.215 1.00 83.50 202 VAL A C 1
ATOM 1561 O O . VAL A 1 202 ? -9.102 -30.859 -23.526 1.00 83.50 202 VAL A O 1
ATOM 1564 N N . GLU A 1 203 ? -11.254 -31.074 -24.120 1.00 87.00 203 GLU A N 1
ATOM 1565 C CA . GLU A 1 203 ? -11.053 -30.921 -25.559 1.00 87.00 203 GLU A CA 1
ATOM 1566 C C . GLU A 1 203 ? -10.557 -29.504 -25.905 1.00 87.00 203 GLU A C 1
ATOM 1568 O O . GLU A 1 203 ? -9.581 -29.378 -26.641 1.00 87.00 203 GLU A O 1
ATOM 1573 N N . GLU A 1 204 ? -11.126 -28.462 -25.290 1.00 84.19 204 GLU A N 1
ATOM 1574 C CA . GLU A 1 204 ? -10.686 -27.066 -25.437 1.00 84.19 204 GLU A CA 1
ATOM 1575 C C . GLU A 1 204 ? -9.240 -26.858 -24.938 1.00 84.19 204 GLU A C 1
ATOM 1577 O O . GLU A 1 204 ? -8.430 -26.209 -25.599 1.00 84.19 204 GLU A O 1
ATOM 1582 N N . ILE A 1 205 ? -8.865 -27.451 -23.797 1.00 81.44 205 ILE A N 1
ATOM 1583 C CA . ILE A 1 205 ? -7.480 -27.403 -23.291 1.00 81.44 205 ILE A CA 1
ATOM 1584 C C . ILE A 1 205 ? -6.518 -28.103 -24.260 1.00 81.44 205 ILE A C 1
ATOM 1586 O O . ILE A 1 205 ? -5.422 -27.599 -24.505 1.00 81.44 205 ILE A O 1
ATOM 1590 N N . VAL A 1 206 ? -6.914 -29.250 -24.824 1.00 85.25 206 VAL A N 1
ATOM 1591 C CA . VAL A 1 206 ? -6.112 -29.974 -25.823 1.00 85.25 206 VAL A CA 1
ATOM 1592 C C . VAL A 1 206 ? -5.914 -29.131 -27.082 1.00 85.25 206 VAL A C 1
ATOM 1594 O O . VAL A 1 206 ? -4.784 -29.037 -27.553 1.00 85.25 206 VAL A O 1
ATOM 1597 N N . GLU A 1 207 ? -6.964 -28.485 -27.589 1.00 86.94 207 GLU A N 1
ATOM 1598 C CA . GLU A 1 207 ? -6.901 -27.601 -28.760 1.00 86.94 207 GLU A CA 1
ATOM 1599 C C . GLU A 1 207 ? -5.950 -26.417 -28.520 1.00 86.94 207 GLU A C 1
ATOM 1601 O O . GLU A 1 207 ? -5.015 -26.214 -29.293 1.00 86.94 207 GLU A O 1
ATOM 1606 N N . ARG A 1 208 ? -6.051 -25.732 -27.371 1.00 81.50 208 ARG A N 1
ATOM 1607 C CA . ARG A 1 208 ? -5.124 -24.638 -27.019 1.00 81.50 208 ARG A CA 1
ATOM 1608 C C . ARG A 1 208 ? -3.669 -25.090 -26.864 1.00 81.50 208 ARG A C 1
ATOM 1610 O O . ARG A 1 208 ? -2.759 -24.352 -27.244 1.00 81.50 208 ARG A O 1
ATOM 1617 N N . VAL A 1 209 ? -3.418 -26.273 -26.293 1.00 81.62 209 VAL A N 1
ATOM 1618 C CA . VAL A 1 209 ? -2.057 -26.836 -26.176 1.00 81.62 209 VAL A CA 1
ATOM 1619 C C . VAL A 1 209 ? -1.498 -27.176 -27.560 1.00 81.62 209 VAL A C 1
ATOM 1621 O O . VAL A 1 209 ? -0.317 -26.932 -27.813 1.00 81.62 209 VAL A O 1
ATOM 1624 N N . VAL A 1 210 ? -2.333 -27.684 -28.472 1.00 82.88 210 VAL A N 1
ATOM 1625 C CA . VAL A 1 210 ? -1.964 -27.934 -29.874 1.00 82.88 210 VAL A CA 1
ATOM 1626 C C . VAL A 1 210 ? -1.612 -26.627 -30.578 1.00 82.88 210 VAL A C 1
ATOM 1628 O O . VAL A 1 210 ? -0.503 -26.528 -31.100 1.00 82.88 210 VAL A O 1
ATOM 1631 N N . ASP A 1 211 ? -2.469 -25.608 -30.518 1.00 78.12 211 ASP A N 1
ATOM 1632 C CA . ASP A 1 211 ? -2.219 -24.310 -31.158 1.00 78.12 211 ASP A CA 1
ATOM 1633 C C . ASP A 1 211 ? -0.952 -23.639 -30.617 1.00 78.12 211 ASP A C 1
ATOM 1635 O O . ASP A 1 211 ? -0.102 -23.198 -31.390 1.00 78.12 211 ASP A O 1
ATOM 1639 N N . SER A 1 212 ? -0.753 -23.647 -29.296 1.00 74.75 212 SER A N 1
ATOM 1640 C CA . SER A 1 212 ? 0.445 -23.079 -28.653 1.00 74.75 212 SER A CA 1
ATOM 1641 C C . SER A 1 212 ? 1.729 -23.842 -29.012 1.00 74.75 212 SER A C 1
ATOM 1643 O O . SER A 1 212 ? 2.817 -23.261 -29.045 1.00 74.75 212 SER A O 1
ATOM 1645 N N . THR A 1 213 ? 1.620 -25.145 -29.299 1.00 76.12 213 THR A N 1
ATOM 1646 C CA . THR A 1 213 ? 2.734 -25.970 -29.795 1.00 76.12 213 THR A CA 1
ATOM 1647 C C . THR A 1 213 ? 3.011 -25.679 -31.273 1.00 76.12 213 THR A C 1
ATOM 1649 O O . THR A 1 213 ? 4.170 -25.521 -31.655 1.00 76.12 213 THR A O 1
ATOM 1652 N N . LEU A 1 214 ? 1.969 -25.558 -32.104 1.00 76.88 214 LEU A N 1
ATOM 1653 C CA . LEU A 1 214 ? 2.081 -25.257 -33.534 1.00 76.88 214 LEU A CA 1
ATOM 1654 C C . LEU A 1 214 ? 2.627 -23.848 -33.791 1.00 76.88 214 LEU A C 1
ATOM 1656 O O . LEU A 1 214 ? 3.502 -23.697 -34.638 1.00 76.88 214 LEU A O 1
ATOM 1660 N N . GLN A 1 215 ? 2.182 -22.836 -33.039 1.00 74.00 215 GLN A N 1
ATOM 1661 C CA . GLN A 1 215 ? 2.709 -21.467 -33.126 1.00 74.00 215 GLN A CA 1
ATOM 1662 C C . GLN A 1 215 ? 4.201 -21.411 -32.765 1.00 74.00 215 GLN A C 1
ATOM 1664 O O . GLN A 1 215 ? 4.978 -20.764 -33.463 1.00 74.00 215 GLN A O 1
ATOM 1669 N N . ASN A 1 216 ? 4.621 -22.153 -31.735 1.00 71.12 216 ASN A N 1
ATOM 1670 C CA . ASN A 1 216 ? 6.024 -22.252 -31.327 1.00 71.12 216 ASN A CA 1
ATOM 1671 C C . ASN A 1 216 ? 6.888 -22.970 -32.385 1.00 71.12 216 ASN A C 1
ATOM 1673 O O . ASN A 1 216 ? 7.984 -22.520 -32.708 1.00 71.12 216 ASN A O 1
ATOM 1677 N N . ILE A 1 217 ? 6.394 -24.062 -32.982 1.00 73.19 217 ILE A N 1
ATOM 1678 C CA . ILE A 1 217 ? 7.088 -24.743 -34.090 1.00 73.19 217 ILE A CA 1
ATOM 1679 C C . ILE A 1 217 ? 7.195 -23.814 -35.307 1.00 73.19 217 ILE A C 1
ATOM 1681 O O . ILE A 1 217 ? 8.286 -23.653 -35.846 1.00 73.19 217 ILE A O 1
ATOM 1685 N N . ALA A 1 218 ? 6.102 -23.146 -35.685 1.00 70.44 218 ALA A N 1
ATOM 1686 C CA . ALA A 1 218 ? 6.093 -22.207 -36.798 1.00 70.44 218 ALA A CA 1
ATOM 1687 C C . ALA A 1 218 ? 7.095 -21.063 -36.578 1.00 70.44 218 ALA A C 1
ATOM 1689 O O . ALA A 1 218 ? 7.902 -20.798 -37.461 1.00 70.44 218 ALA A O 1
ATOM 1690 N N . ALA A 1 219 ? 7.103 -20.413 -35.409 1.00 62.19 219 ALA A N 1
ATOM 1691 C CA . ALA A 1 219 ? 8.031 -19.318 -35.098 1.00 62.19 219 ALA A CA 1
ATOM 1692 C C . ALA A 1 219 ? 9.518 -19.713 -35.258 1.00 62.19 219 ALA A C 1
ATOM 1694 O O . ALA A 1 219 ? 10.337 -18.894 -35.684 1.00 62.19 219 ALA A O 1
ATOM 1695 N N . ASN A 1 220 ? 9.853 -20.978 -34.986 1.00 60.28 220 ASN A N 1
ATOM 1696 C CA . ASN A 1 220 ? 11.194 -21.532 -35.191 1.00 60.28 220 ASN A CA 1
ATOM 1697 C C . ASN A 1 220 ? 11.509 -21.864 -36.669 1.00 60.28 220 ASN A C 1
ATOM 1699 O O . ASN A 1 220 ? 12.678 -21.878 -37.048 1.00 60.28 220 ASN A O 1
ATOM 1703 N N . GLU A 1 221 ? 10.504 -22.094 -37.524 1.00 57.66 221 GLU A N 1
ATOM 1704 C CA . GLU A 1 221 ? 10.691 -22.191 -38.984 1.00 57.66 221 GLU A CA 1
ATOM 1705 C C . GLU A 1 221 ? 10.797 -20.798 -39.638 1.00 57.66 221 GLU A C 1
ATOM 1707 O O . GLU A 1 221 ? 11.694 -20.573 -40.453 1.00 57.66 221 GLU A O 1
ATOM 1712 N N . TRP A 1 222 ? 9.963 -19.827 -39.234 1.00 49.53 222 TRP A N 1
ATOM 1713 C CA . TRP A 1 222 ? 10.014 -18.439 -39.733 1.00 49.53 222 TRP A CA 1
ATOM 1714 C C . TRP A 1 222 ? 11.340 -17.727 -39.417 1.00 49.53 222 TRP A C 1
ATOM 1716 O O . TRP A 1 222 ? 11.733 -16.822 -40.144 1.00 49.53 222 TRP A O 1
ATOM 1726 N N . THR A 1 223 ? 12.064 -18.143 -38.372 1.00 51.81 223 THR A N 1
ATOM 1727 C CA . THR A 1 223 ? 13.407 -17.618 -38.057 1.00 51.81 223 THR A CA 1
ATOM 1728 C C . THR A 1 223 ? 14.536 -18.248 -38.883 1.00 51.81 223 THR A C 1
ATOM 1730 O O . THR A 1 223 ? 15.651 -17.726 -38.862 1.00 51.81 223 THR A O 1
ATOM 1733 N N . GLN A 1 224 ? 14.284 -19.330 -39.635 1.00 48.03 224 GLN A N 1
ATOM 1734 C CA . GLN A 1 224 ? 15.271 -19.917 -40.554 1.00 48.03 224 GLN A CA 1
ATOM 1735 C C . GLN A 1 224 ? 15.128 -19.441 -42.003 1.00 48.03 224 GLN A C 1
ATOM 1737 O O . GLN A 1 224 ? 16.144 -19.349 -42.698 1.00 48.03 224 GLN A O 1
ATOM 1742 N N . ASP A 1 225 ? 13.915 -19.134 -42.472 1.00 44.59 225 ASP A N 1
ATOM 1743 C CA . ASP A 1 225 ? 13.714 -18.665 -43.847 1.00 44.59 225 ASP A CA 1
ATOM 1744 C C . ASP A 1 225 ? 13.808 -17.133 -43.908 1.00 44.59 225 ASP A C 1
ATOM 1746 O O . ASP A 1 225 ? 12.936 -16.408 -43.437 1.00 44.59 225 ASP A O 1
ATOM 1750 N N . GLY A 1 226 ? 14.920 -16.632 -44.454 1.00 49.69 226 GLY A N 1
ATOM 1751 C CA . GLY A 1 226 ? 15.349 -15.229 -44.379 1.00 49.69 226 GLY A CA 1
ATOM 1752 C C . GLY A 1 226 ? 14.547 -14.238 -45.232 1.00 49.69 226 GLY A C 1
ATOM 1753 O O . GLY A 1 226 ? 15.139 -13.432 -45.957 1.00 49.69 226 GLY A O 1
ATOM 1754 N N . THR A 1 227 ? 13.216 -14.273 -45.168 1.00 47.28 227 THR A N 1
ATOM 1755 C CA . THR A 1 227 ? 12.371 -13.180 -45.653 1.00 47.28 227 THR A CA 1
ATOM 1756 C C . THR A 1 227 ? 12.631 -11.932 -44.823 1.00 47.28 227 THR A C 1
ATOM 1758 O O . THR A 1 227 ? 12.476 -11.944 -43.607 1.00 47.28 227 THR A O 1
ATOM 1761 N N . GLN A 1 228 ? 13.026 -10.850 -45.496 1.00 47.66 228 GLN A N 1
ATOM 1762 C CA . GLN A 1 228 ? 13.266 -9.554 -44.870 1.00 47.66 228 GLN A CA 1
ATOM 1763 C C . GLN A 1 228 ? 11.951 -8.991 -44.312 1.00 47.66 228 GLN A C 1
ATOM 1765 O O . GLN A 1 228 ? 11.209 -8.325 -45.037 1.00 47.66 228 GLN A O 1
ATOM 1770 N N . GLU A 1 229 ? 11.677 -9.226 -43.028 1.00 50.16 229 GLU A N 1
ATOM 1771 C CA . GLU A 1 229 ? 10.886 -8.271 -42.257 1.00 50.16 229 GLU A CA 1
ATOM 1772 C C . GLU A 1 229 ? 11.581 -6.908 -42.356 1.00 50.16 229 GLU A C 1
ATOM 1774 O O . GLU A 1 229 ? 12.803 -6.801 -42.228 1.00 50.16 229 GLU A O 1
ATOM 1779 N N . GLU A 1 230 ? 10.812 -5.857 -42.639 1.00 53.03 230 GLU A N 1
ATOM 1780 C CA . GLU A 1 230 ? 11.328 -4.499 -42.512 1.00 53.03 230 GLU A CA 1
ATOM 1781 C C . GLU A 1 230 ? 11.662 -4.283 -41.035 1.00 53.03 230 GLU A C 1
ATOM 1783 O O . GLU A 1 230 ? 10.759 -4.365 -40.205 1.00 53.03 230 GLU A O 1
ATOM 1788 N N . ASP A 1 231 ? 12.941 -4.034 -40.718 1.00 55.50 231 ASP A N 1
ATOM 1789 C CA . ASP A 1 231 ? 13.447 -3.846 -39.354 1.00 55.50 231 ASP A CA 1
ATOM 1790 C C . ASP A 1 231 ? 12.608 -2.800 -38.592 1.00 55.50 231 ASP A C 1
ATOM 1792 O O . ASP A 1 231 ? 12.901 -1.597 -38.604 1.00 55.50 231 ASP A O 1
ATOM 1796 N N . LEU A 1 232 ? 11.573 -3.257 -37.881 1.00 66.25 232 LEU A N 1
ATOM 1797 C CA . LEU A 1 232 ? 10.800 -2.470 -36.928 1.00 66.25 232 LEU A CA 1
ATOM 1798 C C . LEU A 1 232 ? 11.656 -2.285 -35.677 1.00 66.25 232 LEU A C 1
ATOM 1800 O O . LEU A 1 232 ? 11.388 -2.855 -34.621 1.00 66.25 232 LEU A O 1
ATOM 1804 N N . VAL A 1 233 ? 12.717 -1.482 -35.825 1.00 75.06 233 VAL A N 1
ATOM 1805 C CA . VAL A 1 233 ? 13.627 -1.091 -34.750 1.00 75.06 233 VAL A CA 1
ATOM 1806 C C . VAL A 1 233 ? 12.768 -0.653 -33.563 1.00 75.06 233 VAL A C 1
ATOM 1808 O O . VAL A 1 233 ? 12.053 0.350 -33.690 1.00 75.06 233 VAL A O 1
ATOM 1811 N N . PRO A 1 234 ? 12.807 -1.380 -32.426 1.00 76.38 234 PRO A N 1
ATOM 1812 C CA . PRO A 1 234 ? 11.956 -1.076 -31.290 1.00 76.38 234 PRO A CA 1
ATOM 1813 C C . PRO A 1 234 ? 12.133 0.384 -30.906 1.00 76.38 234 PRO A C 1
ATOM 1815 O O . PRO A 1 234 ? 13.262 0.889 -30.858 1.00 76.38 234 PRO A O 1
ATOM 1818 N N . SER A 1 235 ? 11.024 1.084 -30.660 1.00 83.38 235 SER A N 1
ATOM 1819 C CA . SER A 1 235 ? 11.100 2.509 -30.357 1.00 83.38 235 SER A CA 1
ATOM 1820 C C . SER A 1 235 ? 12.064 2.730 -29.186 1.00 83.38 235 SER A C 1
ATOM 1822 O O . SER A 1 235 ? 12.116 1.951 -28.231 1.00 83.38 235 SER A O 1
ATOM 1824 N N . ALA A 1 236 ? 12.827 3.826 -29.213 1.00 84.31 236 ALA A N 1
ATOM 1825 C CA . ALA A 1 236 ? 13.765 4.161 -28.133 1.00 84.31 236 ALA A CA 1
ATOM 1826 C C . ALA A 1 236 ? 13.070 4.457 -26.779 1.00 84.31 236 ALA A C 1
ATOM 1828 O O . ALA A 1 236 ? 13.716 4.879 -25.815 1.00 84.31 236 ALA A O 1
ATOM 1829 N N . GLU A 1 237 ? 11.748 4.308 -26.731 1.00 81.31 237 GLU A N 1
ATOM 1830 C CA . GLU A 1 237 ? 10.877 4.309 -25.565 1.00 81.31 237 GLU A CA 1
ATOM 1831 C C . GLU A 1 237 ? 10.632 2.873 -25.075 1.00 81.31 237 GLU A C 1
ATOM 1833 O O . GLU A 1 237 ? 10.921 2.594 -23.914 1.00 81.31 237 GLU A O 1
ATOM 1838 N N . PHE A 1 238 ? 10.266 1.937 -25.963 1.00 83.19 238 PHE A N 1
ATOM 1839 C CA . PHE A 1 238 ? 10.117 0.510 -25.645 1.00 83.19 238 PHE A CA 1
ATOM 1840 C C . PHE A 1 238 ? 11.374 -0.079 -24.985 1.00 83.19 238 PHE A C 1
ATOM 1842 O O . PHE A 1 238 ? 11.291 -0.675 -23.915 1.00 83.19 238 PHE A O 1
ATOM 1849 N N . VAL A 1 239 ? 12.561 0.192 -25.545 1.00 86.88 239 VAL A N 1
ATOM 1850 C CA . VAL A 1 239 ? 13.851 -0.273 -24.985 1.00 86.88 239 VAL A CA 1
ATOM 1851 C C . VAL A 1 239 ? 14.097 0.251 -23.558 1.00 86.88 239 VAL A C 1
ATOM 1853 O O . VAL A 1 239 ? 14.753 -0.406 -22.751 1.00 86.88 239 VAL A O 1
ATOM 1856 N N . LYS A 1 240 ? 13.567 1.432 -23.207 1.00 85.00 240 LYS A N 1
ATOM 1857 C CA . LYS A 1 240 ? 13.685 1.985 -21.845 1.00 85.00 240 LYS A CA 1
ATOM 1858 C C . LYS A 1 240 ? 12.678 1.359 -20.888 1.00 85.00 240 LYS A C 1
ATOM 1860 O O . LYS A 1 240 ? 13.041 1.096 -19.745 1.00 85.00 240 LYS A O 1
ATOM 1865 N N . LEU A 1 241 ? 11.445 1.134 -21.343 1.00 84.44 241 LEU A N 1
ATOM 1866 C CA . LEU A 1 241 ? 10.406 0.465 -20.557 1.00 84.44 241 LEU A CA 1
ATOM 1867 C C . LEU A 1 241 ? 10.825 -0.972 -20.222 1.00 84.44 241 LEU A C 1
ATOM 1869 O O . LEU A 1 241 ? 10.705 -1.386 -19.072 1.00 84.44 241 LEU A O 1
ATOM 1873 N N . ASP A 1 242 ? 11.421 -1.694 -21.174 1.00 86.31 242 ASP A N 1
ATOM 1874 C CA . ASP A 1 242 ? 11.951 -3.037 -20.931 1.00 86.31 242 ASP A CA 1
ATOM 1875 C C . ASP A 1 242 ? 13.115 -3.041 -19.919 1.00 86.31 242 ASP A C 1
ATOM 1877 O O . ASP A 1 242 ? 13.127 -3.830 -18.974 1.00 86.31 242 ASP A O 1
ATOM 1881 N N . ALA A 1 243 ? 14.050 -2.087 -20.009 1.00 88.62 243 ALA A N 1
ATOM 1882 C CA . ALA A 1 243 ? 15.111 -1.933 -19.007 1.00 88.62 243 ALA A CA 1
ATOM 1883 C C . ALA A 1 243 ? 14.562 -1.654 -17.588 1.00 88.62 243 ALA A C 1
ATOM 1885 O O . ALA A 1 243 ? 15.090 -2.170 -16.595 1.00 88.62 243 ALA A O 1
ATOM 1886 N N . VAL A 1 244 ? 13.480 -0.873 -17.473 1.00 89.06 244 VAL A N 1
ATOM 1887 C CA . VAL A 1 244 ? 12.776 -0.653 -16.199 1.00 89.06 244 VAL A CA 1
ATOM 1888 C C . VAL A 1 244 ? 12.099 -1.944 -15.728 1.00 89.06 244 VAL A C 1
ATOM 1890 O O . VAL A 1 244 ? 12.321 -2.353 -14.589 1.00 89.06 244 VAL A O 1
ATOM 1893 N N . ARG A 1 245 ? 11.357 -2.641 -16.598 1.00 89.25 245 ARG A N 1
ATOM 1894 C CA . ARG A 1 245 ? 10.697 -3.925 -16.298 1.00 89.25 245 ARG A CA 1
ATOM 1895 C C . ARG A 1 245 ? 11.689 -4.973 -15.787 1.00 89.25 245 ARG A C 1
ATOM 1897 O O . ARG A 1 245 ? 11.451 -5.580 -14.743 1.00 89.25 245 ARG A O 1
ATOM 1904 N N . ASN A 1 246 ? 12.831 -5.126 -16.453 1.00 87.94 246 ASN A N 1
ATOM 1905 C CA . ASN A 1 246 ? 13.904 -6.033 -16.041 1.00 87.94 246 ASN A CA 1
ATOM 1906 C C . ASN A 1 246 ? 14.486 -5.666 -14.665 1.00 87.94 246 ASN A C 1
ATOM 1908 O O . ASN A 1 246 ? 14.700 -6.549 -13.832 1.00 87.94 246 ASN A O 1
ATOM 1912 N N . THR A 1 247 ? 14.651 -4.370 -14.376 1.00 88.69 247 THR A N 1
ATOM 1913 C CA . THR A 1 247 ? 15.085 -3.889 -13.051 1.00 88.69 247 THR A CA 1
ATOM 1914 C C . THR A 1 247 ? 14.082 -4.272 -11.952 1.00 88.69 247 THR A C 1
ATOM 1916 O O . THR A 1 247 ? 14.482 -4.707 -10.871 1.00 88.69 247 THR A O 1
ATOM 1919 N N . LEU A 1 248 ? 12.776 -4.169 -12.223 1.00 88.19 248 LEU A N 1
ATOM 1920 C CA . LEU A 1 248 ? 11.726 -4.546 -11.267 1.00 88.19 248 LEU A CA 1
ATOM 1921 C C . LEU A 1 248 ? 11.636 -6.058 -11.055 1.00 88.19 248 LEU A C 1
ATOM 1923 O O . LEU A 1 248 ? 11.527 -6.507 -9.914 1.00 88.19 248 LEU A O 1
ATOM 1927 N N . MET A 1 249 ? 11.771 -6.849 -12.121 1.00 87.69 249 MET A N 1
ATOM 1928 C CA . MET A 1 249 ? 11.852 -8.308 -12.016 1.00 87.69 249 MET A CA 1
ATOM 1929 C C . MET A 1 249 ? 13.083 -8.753 -11.217 1.00 87.69 249 MET A C 1
ATOM 1931 O O . MET A 1 249 ? 12.989 -9.689 -10.422 1.00 87.69 249 MET A O 1
ATOM 1935 N N . GLN A 1 250 ? 14.223 -8.067 -11.358 1.00 88.62 250 GLN A N 1
ATOM 1936 C CA . GLN A 1 250 ? 15.412 -8.331 -10.547 1.00 88.62 250 GLN A CA 1
ATOM 1937 C C . GLN A 1 250 ? 15.195 -7.964 -9.069 1.00 88.62 250 GLN A C 1
ATOM 1939 O O . GLN A 1 250 ? 15.523 -8.766 -8.196 1.00 88.62 250 GLN A O 1
ATOM 1944 N N . ALA A 1 251 ? 14.592 -6.807 -8.774 1.00 87.75 251 ALA A N 1
ATOM 1945 C CA . ALA A 1 251 ? 14.263 -6.396 -7.406 1.00 87.75 251 ALA A CA 1
ATOM 1946 C C . ALA A 1 251 ? 13.261 -7.355 -6.731 1.00 87.75 251 ALA A C 1
ATOM 1948 O O . ALA A 1 251 ? 13.414 -7.691 -5.554 1.00 87.75 251 ALA A O 1
ATOM 1949 N N . TYR A 1 252 ? 12.270 -7.854 -7.475 1.00 89.19 252 TYR A N 1
ATOM 1950 C CA . TYR A 1 252 ? 11.344 -8.885 -7.005 1.00 89.19 252 TYR A CA 1
ATOM 1951 C C . TYR A 1 252 ? 12.057 -10.215 -6.715 1.00 89.19 252 TYR A C 1
ATOM 1953 O O . TYR A 1 252 ? 11.927 -10.745 -5.613 1.00 89.19 252 TYR A O 1
ATOM 1961 N N . ARG A 1 253 ? 12.886 -10.715 -7.646 1.00 87.56 253 ARG A N 1
ATOM 1962 C CA . ARG A 1 253 ? 13.697 -11.937 -7.453 1.00 87.56 253 ARG A CA 1
ATOM 1963 C C . ARG A 1 253 ? 14.668 -11.821 -6.270 1.00 87.56 253 ARG A C 1
ATOM 1965 O O . ARG A 1 253 ? 14.892 -12.802 -5.571 1.00 87.56 253 ARG A O 1
ATOM 1972 N N . ALA A 1 254 ? 15.192 -10.625 -6.002 1.00 88.50 254 ALA A N 1
ATOM 1973 C CA . ALA A 1 254 ? 16.019 -10.325 -4.830 1.00 88.50 254 ALA A CA 1
ATOM 1974 C C . ALA A 1 254 ? 15.217 -10.161 -3.518 1.00 88.50 254 ALA A C 1
ATOM 1976 O O . ALA A 1 254 ? 15.795 -9.855 -2.473 1.00 88.50 254 ALA A O 1
ATOM 1977 N N . GLY A 1 255 ? 13.887 -10.309 -3.548 1.00 85.88 255 GLY A N 1
ATOM 1978 C CA . GLY A 1 255 ? 13.012 -10.123 -2.391 1.00 85.88 255 GLY A CA 1
ATOM 1979 C C . GLY A 1 255 ? 12.960 -8.680 -1.873 1.00 85.88 255 GLY A C 1
ATOM 1980 O O . GLY A 1 255 ? 12.610 -8.466 -0.708 1.00 85.88 255 GLY A O 1
ATOM 1981 N N . GLN A 1 256 ? 13.327 -7.695 -2.696 1.00 86.75 256 GLN A N 1
ATOM 1982 C CA . GLN A 1 256 ? 13.295 -6.265 -2.365 1.00 86.75 256 GLN A CA 1
ATOM 1983 C C . GLN A 1 256 ? 11.930 -5.630 -2.664 1.00 86.75 256 GLN A C 1
ATOM 1985 O O . GLN A 1 256 ? 11.541 -4.702 -1.964 1.00 86.75 256 GLN A O 1
ATOM 1990 N N . LEU A 1 257 ? 11.200 -6.160 -3.652 1.00 89.25 257 LEU A N 1
ATOM 1991 C CA . LEU A 1 257 ? 9.869 -5.694 -4.054 1.00 89.25 257 LEU A CA 1
ATOM 1992 C C . LEU A 1 257 ? 8.765 -6.586 -3.460 1.00 89.25 257 LEU A C 1
ATOM 1994 O O . LEU A 1 257 ? 8.877 -7.814 -3.471 1.00 89.25 257 LEU A O 1
ATOM 1998 N N . SER A 1 258 ? 7.691 -5.985 -2.952 1.00 91.19 258 SER A N 1
ATOM 1999 C CA . SER A 1 258 ? 6.529 -6.700 -2.415 1.00 91.19 258 SER A CA 1
ATOM 2000 C C . SER A 1 258 ? 5.787 -7.495 -3.506 1.00 91.19 258 SER A C 1
ATOM 2002 O O . SER A 1 258 ? 5.520 -6.947 -4.577 1.00 91.19 258 SER A O 1
ATOM 2004 N N . PRO A 1 259 ? 5.351 -8.749 -3.261 1.00 90.31 259 PRO A N 1
ATOM 2005 C CA . PRO A 1 259 ? 4.529 -9.498 -4.219 1.00 90.31 259 PRO A CA 1
ATOM 2006 C C . PRO A 1 259 ? 3.229 -8.785 -4.618 1.00 90.31 259 PRO A C 1
ATOM 2008 O O . PRO A 1 259 ? 2.791 -8.908 -5.757 1.00 90.31 259 PRO A O 1
ATOM 2011 N N . ASN A 1 260 ? 2.651 -7.971 -3.726 1.00 89.81 260 ASN A N 1
ATOM 2012 C CA . ASN A 1 260 ? 1.430 -7.205 -4.005 1.00 89.81 260 ASN A CA 1
ATOM 2013 C C . ASN A 1 260 ? 1.602 -6.213 -5.168 1.00 89.81 260 ASN A C 1
ATOM 2015 O O . ASN A 1 260 ? 0.657 -5.959 -5.910 1.00 89.81 260 ASN A O 1
ATOM 2019 N N . ILE A 1 261 ? 2.813 -5.678 -5.343 1.00 91.12 261 ILE A N 1
ATOM 2020 C CA . ILE A 1 261 ? 3.164 -4.797 -6.461 1.00 91.12 261 ILE A CA 1
ATOM 2021 C C . ILE A 1 261 ? 3.162 -5.574 -7.782 1.00 91.12 261 ILE A C 1
ATOM 2023 O O . ILE A 1 261 ? 2.610 -5.100 -8.775 1.00 91.12 261 ILE A O 1
ATOM 2027 N N . LEU A 1 262 ? 3.747 -6.776 -7.793 1.00 89.69 262 LEU A N 1
ATOM 2028 C CA . LEU A 1 262 ? 3.800 -7.610 -8.993 1.00 89.69 262 LEU A CA 1
ATOM 2029 C C . LEU A 1 262 ? 2.410 -8.141 -9.373 1.00 89.69 262 LEU A C 1
ATOM 2031 O O . LEU A 1 262 ? 2.084 -8.201 -10.555 1.00 89.69 262 LEU A O 1
ATOM 2035 N N . ASN A 1 263 ? 1.563 -8.443 -8.385 1.00 89.06 263 ASN A N 1
ATOM 2036 C CA . ASN A 1 263 ? 0.166 -8.813 -8.617 1.00 89.06 263 ASN A CA 1
ATOM 2037 C C . ASN A 1 263 ? -0.604 -7.692 -9.337 1.00 89.06 263 ASN A C 1
ATOM 2039 O O . ASN A 1 263 ? -1.323 -7.979 -10.295 1.00 89.06 263 ASN A O 1
ATOM 2043 N N . CYS A 1 264 ? -0.393 -6.430 -8.943 1.00 93.00 264 CYS A N 1
ATOM 2044 C CA . CYS A 1 264 ? -0.988 -5.268 -9.610 1.00 93.00 264 CYS A CA 1
ATOM 2045 C C . CYS A 1 264 ? -0.531 -5.158 -11.078 1.00 93.00 264 CYS A C 1
ATOM 2047 O O . CYS A 1 264 ? -1.366 -5.029 -11.971 1.00 93.00 264 CYS A O 1
ATOM 2049 N N . LEU A 1 265 ? 0.772 -5.322 -11.342 1.00 90.94 265 LEU A N 1
ATOM 2050 C CA . LEU A 1 265 ? 1.325 -5.343 -12.705 1.00 90.94 265 LEU A CA 1
ATOM 2051 C C . LEU A 1 265 ? 0.806 -6.495 -13.577 1.00 90.94 265 LEU A C 1
ATOM 2053 O O . LEU A 1 265 ? 0.662 -6.315 -14.780 1.00 90.94 265 LEU A O 1
ATOM 2057 N N . ASN A 1 266 ? 0.573 -7.677 -13.003 1.00 91.00 266 ASN A N 1
ATOM 2058 C CA . ASN A 1 266 ? 0.196 -8.865 -13.773 1.00 91.00 266 ASN A CA 1
ATOM 2059 C C . ASN A 1 266 ? -1.319 -8.973 -14.014 1.00 91.00 266 ASN A C 1
ATOM 2061 O O . ASN A 1 266 ? -1.748 -9.447 -15.056 1.00 91.00 266 ASN A O 1
ATOM 2065 N N . SER A 1 267 ? -2.132 -8.557 -13.039 1.00 93.19 267 SER A N 1
ATOM 2066 C CA . SER A 1 267 ? -3.582 -8.820 -13.027 1.00 93.19 267 SER A CA 1
ATOM 2067 C C . SER A 1 267 ? -4.461 -7.572 -12.962 1.00 93.19 267 SER A C 1
ATOM 2069 O O . SER A 1 267 ? -5.681 -7.696 -12.973 1.00 93.19 267 SER A O 1
ATOM 2071 N N . GLY A 1 268 ? -3.880 -6.379 -12.791 1.00 94.44 268 GLY A N 1
ATOM 2072 C CA . GLY A 1 268 ? -4.649 -5.176 -12.463 1.00 94.44 268 GLY A CA 1
ATOM 2073 C C . GLY A 1 268 ? -5.374 -5.267 -11.112 1.00 94.44 268 GLY A C 1
ATOM 2074 O O . GLY A 1 268 ? -6.219 -4.424 -10.823 1.00 94.44 268 GLY A O 1
ATOM 2075 N N . SER A 1 269 ? -5.075 -6.271 -10.275 1.00 95.62 269 SER A N 1
ATOM 2076 C CA . SER A 1 269 ? -5.702 -6.463 -8.963 1.00 95.62 269 SER A CA 1
ATOM 2077 C C . SER A 1 269 ? -4.769 -6.113 -7.811 1.00 95.62 269 SER A C 1
ATOM 2079 O O . SER A 1 269 ? -3.553 -6.317 -7.866 1.00 95.62 269 SER A O 1
ATOM 2081 N N . LEU A 1 270 ? -5.352 -5.602 -6.729 1.00 95.69 270 LEU A N 1
ATOM 2082 C CA . LEU A 1 270 ? -4.620 -5.173 -5.550 1.00 95.69 270 LEU A CA 1
ATOM 2083 C C . LEU A 1 270 ? -5.299 -5.696 -4.289 1.00 95.69 270 LEU A C 1
ATOM 2085 O O . LEU A 1 270 ? -6.487 -5.480 -4.061 1.00 95.69 270 LEU A O 1
ATOM 2089 N N . TRP A 1 271 ? -4.504 -6.353 -3.447 1.00 95.06 271 TRP A N 1
ATOM 2090 C CA . TRP A 1 271 ? -4.944 -6.985 -2.208 1.00 95.06 271 TRP A CA 1
ATOM 2091 C C . TRP A 1 271 ? -4.239 -6.320 -1.014 1.00 95.06 271 TRP A C 1
ATOM 2093 O O . TRP A 1 271 ? -3.136 -6.731 -0.641 1.00 95.06 271 TRP A O 1
ATOM 2103 N N . PRO A 1 272 ? -4.818 -5.258 -0.416 1.00 94.12 272 PRO A N 1
ATOM 2104 C CA . PRO A 1 272 ? -4.333 -4.704 0.839 1.00 94.12 272 PRO A CA 1
ATOM 2105 C C . PRO A 1 272 ? -4.370 -5.784 1.920 1.00 94.12 272 PRO A C 1
ATOM 2107 O O . PRO A 1 272 ? -5.251 -6.646 1.927 1.00 94.12 272 PRO A O 1
ATOM 2110 N N . ARG A 1 273 ? -3.422 -5.743 2.857 1.00 90.62 273 ARG A N 1
ATOM 2111 C CA . ARG A 1 273 ? -3.321 -6.776 3.885 1.00 90.62 273 ARG A CA 1
ATOM 2112 C C . ARG A 1 273 ? -4.585 -6.810 4.749 1.00 90.62 273 ARG A C 1
ATOM 2114 O O . ARG A 1 273 ? -4.870 -5.878 5.493 1.00 90.62 273 ARG A O 1
ATOM 2121 N N . LEU A 1 274 ? -5.327 -7.913 4.676 1.00 87.50 274 LEU A N 1
ATOM 2122 C CA . LEU A 1 274 ? -6.524 -8.115 5.488 1.00 87.50 274 LEU A CA 1
ATOM 2123 C C . LEU A 1 274 ? -6.115 -8.333 6.953 1.00 87.50 274 LEU A C 1
ATOM 2125 O O . LEU A 1 274 ? -5.465 -9.323 7.294 1.00 87.50 274 LEU A O 1
ATOM 2129 N N . PHE A 1 275 ? -6.477 -7.388 7.820 1.00 85.94 275 PHE A N 1
ATOM 2130 C CA . PHE A 1 275 ? -6.220 -7.455 9.257 1.00 85.94 275 PHE A CA 1
ATOM 2131 C C . PHE A 1 275 ? -7.465 -7.888 10.035 1.00 85.94 275 PHE A C 1
ATOM 2133 O O . PHE A 1 275 ? -8.603 -7.723 9.590 1.00 85.94 275 PHE A O 1
ATOM 2140 N N . LEU A 1 276 ? -7.244 -8.374 11.260 1.00 87.88 276 LEU A N 1
ATOM 2141 C CA . LEU A 1 276 ? -8.301 -8.428 12.262 1.00 87.88 276 LEU A CA 1
ATOM 2142 C C . LEU A 1 276 ? -8.687 -6.981 12.619 1.00 87.88 276 LEU A C 1
ATOM 2144 O O . LEU A 1 276 ? -7.945 -6.281 13.303 1.00 87.88 276 LEU A O 1
ATOM 2148 N N . GLU A 1 277 ? -9.830 -6.537 12.110 1.00 91.62 277 GLU A N 1
ATOM 2149 C CA . GLU A 1 277 ? -10.446 -5.226 12.360 1.00 91.62 277 GLU A CA 1
ATOM 2150 C C . GLU A 1 277 ? -11.930 -5.410 12.731 1.00 91.62 277 GLU A C 1
ATOM 2152 O O . GLU A 1 277 ? -12.478 -6.510 12.583 1.00 91.62 277 GLU A O 1
ATOM 2157 N N . ASN A 1 278 ? -12.601 -4.372 13.231 1.00 91.31 278 ASN A N 1
ATOM 2158 C CA . ASN A 1 278 ? -14.028 -4.473 13.556 1.00 91.31 278 ASN A CA 1
ATOM 2159 C C . ASN A 1 278 ? -14.871 -4.620 12.261 1.00 91.31 278 ASN A C 1
ATOM 2161 O O . ASN A 1 278 ? -14.777 -3.718 11.431 1.00 91.31 278 ASN A O 1
ATOM 2165 N N . PRO A 1 279 ? -15.688 -5.685 12.061 1.00 91.69 279 PRO A N 1
ATOM 2166 C CA . PRO A 1 279 ? -16.563 -5.816 10.880 1.00 91.69 279 PRO A CA 1
ATOM 2167 C C . PRO A 1 279 ? -17.481 -4.614 10.661 1.00 91.69 279 PRO A C 1
ATOM 2169 O O . PRO A 1 279 ? -17.746 -4.253 9.517 1.00 91.69 279 PRO A O 1
ATOM 2172 N N . ASP A 1 280 ? -17.962 -4.021 11.753 1.00 90.88 280 ASP A N 1
ATOM 2173 C CA . ASP A 1 280 ? -18.957 -2.949 11.715 1.00 90.88 280 ASP A CA 1
ATOM 2174 C C . ASP A 1 280 ? -18.323 -1.578 11.431 1.00 90.88 280 ASP A C 1
ATOM 2176 O O . ASP A 1 280 ? -19.027 -0.616 11.139 1.00 90.88 280 ASP A O 1
ATOM 2180 N N . ALA A 1 281 ? -16.991 -1.482 11.511 1.00 91.88 281 ALA A N 1
ATOM 2181 C CA . ALA A 1 281 ? -16.252 -0.277 11.168 1.00 91.88 281 ALA A CA 1
ATOM 2182 C C . ALA A 1 281 ? -15.875 -0.262 9.679 1.00 91.88 281 ALA A C 1
ATOM 2184 O O . ALA A 1 281 ? -15.713 -1.291 9.025 1.00 91.88 281 ALA A O 1
ATOM 2185 N N . GLU A 1 282 ? -15.655 0.937 9.147 1.00 92.44 282 GLU A N 1
ATOM 2186 C CA . GLU A 1 282 ? -15.056 1.098 7.825 1.00 92.44 282 GLU A CA 1
ATOM 2187 C C . GLU A 1 282 ? -13.639 0.501 7.789 1.00 92.44 282 GLU A C 1
ATOM 2189 O O . GLU A 1 282 ? -12.818 0.784 8.668 1.00 92.44 282 GLU A O 1
ATOM 2194 N N . THR A 1 283 ? -13.346 -0.296 6.754 1.00 94.88 283 THR A N 1
ATOM 2195 C CA . THR A 1 283 ? -12.052 -0.977 6.634 1.00 94.88 283 THR A CA 1
ATOM 2196 C C . THR A 1 283 ? -10.878 -0.001 6.624 1.00 94.88 283 THR A C 1
ATOM 2198 O O . THR A 1 283 ? -10.867 1.036 5.948 1.00 94.88 283 THR A O 1
ATOM 2201 N N . THR A 1 284 ? -9.828 -0.381 7.340 1.00 95.38 284 THR A N 1
ATOM 2202 C CA . THR A 1 284 ? -8.557 0.341 7.384 1.00 95.38 284 THR A CA 1
ATOM 2203 C C . THR A 1 284 ? -7.867 0.407 6.021 1.00 95.38 284 THR A C 1
ATOM 2205 O O . THR A 1 284 ? -7.094 1.335 5.778 1.00 95.38 284 THR A O 1
ATOM 2208 N N . ALA A 1 285 ? -8.203 -0.488 5.083 1.00 95.69 285 ALA A N 1
ATOM 2209 C CA . ALA A 1 285 ? -7.688 -0.460 3.718 1.00 95.69 285 ALA A CA 1
ATOM 2210 C C . ALA A 1 285 ? -8.045 0.835 2.960 1.00 95.69 285 ALA A C 1
ATOM 2212 O O . ALA A 1 285 ? -7.211 1.340 2.203 1.00 95.69 285 ALA A O 1
ATOM 2213 N N . LYS A 1 286 ? -9.235 1.425 3.166 1.00 95.31 286 LYS A N 1
ATOM 2214 C CA . LYS A 1 286 ? -9.648 2.652 2.446 1.00 95.31 286 LYS A CA 1
ATOM 2215 C C . LYS A 1 286 ? -8.805 3.872 2.813 1.00 95.31 286 LYS A C 1
ATOM 2217 O O . LYS A 1 286 ? -8.460 4.665 1.943 1.00 95.31 286 LYS A O 1
ATOM 2222 N N . MET A 1 287 ? -8.378 3.969 4.071 1.00 96.00 287 MET A N 1
ATOM 2223 C CA . MET A 1 287 ? -7.536 5.059 4.583 1.00 96.00 287 MET A CA 1
ATOM 2224 C C . MET A 1 287 ? -6.179 5.194 3.877 1.00 96.00 287 MET A C 1
ATOM 2226 O O . MET A 1 287 ? -5.603 6.284 3.839 1.00 96.00 287 MET A O 1
ATOM 2230 N N . THR A 1 288 ? -5.647 4.101 3.329 1.00 96.88 288 THR A N 1
ATOM 2231 C CA . THR A 1 288 ? -4.364 4.125 2.617 1.00 96.88 288 THR A CA 1
ATOM 2232 C C . THR A 1 288 ? -4.500 4.030 1.103 1.00 96.88 288 THR A C 1
ATOM 2234 O O . THR A 1 288 ? -3.481 4.045 0.415 1.00 96.88 288 THR A O 1
ATOM 2237 N N . ARG A 1 289 ? -5.729 4.028 0.561 1.00 96.94 289 ARG A N 1
ATOM 2238 C CA . ARG A 1 289 ? -5.976 4.074 -0.890 1.00 96.94 289 ARG A CA 1
ATOM 2239 C C . ARG A 1 289 ? -5.216 5.207 -1.594 1.00 96.94 289 ARG A C 1
ATOM 2241 O O . ARG A 1 289 ? -4.588 4.900 -2.600 1.00 96.94 289 ARG A O 1
ATOM 2248 N N . PRO A 1 290 ? -5.143 6.456 -1.083 1.00 97.19 290 PRO A N 1
ATOM 2249 C CA . PRO A 1 290 ? -4.381 7.503 -1.769 1.00 97.19 290 PRO A CA 1
ATOM 2250 C C . PRO A 1 290 ? -2.884 7.170 -1.908 1.00 97.19 290 PRO A C 1
ATOM 2252 O O . PRO A 1 290 ? -2.294 7.432 -2.950 1.00 97.19 290 PRO A O 1
ATOM 2255 N N . ILE A 1 291 ? -2.277 6.517 -0.906 1.00 97.19 291 ILE A N 1
ATOM 2256 C CA . ILE A 1 291 ? -0.879 6.043 -0.970 1.00 97.19 291 ILE A CA 1
ATOM 2257 C C . ILE A 1 291 ? -0.722 4.959 -2.049 1.00 97.19 291 ILE A C 1
ATOM 2259 O O . ILE A 1 291 ? 0.281 4.929 -2.761 1.00 97.19 291 ILE A O 1
ATOM 2263 N N . ARG A 1 292 ? -1.719 4.078 -2.192 1.00 96.81 292 ARG A N 1
ATOM 2264 C CA . ARG A 1 292 ? -1.713 3.024 -3.215 1.00 96.81 292 ARG A CA 1
ATOM 2265 C C . ARG A 1 292 ? -1.912 3.569 -4.620 1.00 96.81 292 ARG A C 1
ATOM 2267 O O . ARG A 1 292 ? -1.190 3.158 -5.521 1.00 96.81 292 ARG A O 1
ATOM 2274 N N . MET A 1 293 ? -2.805 4.543 -4.795 1.00 97.00 293 MET A N 1
ATOM 2275 C CA . MET A 1 293 ? -2.977 5.267 -6.059 1.00 97.00 293 MET A CA 1
ATOM 2276 C C . MET A 1 293 ? -1.657 5.900 -6.512 1.00 97.00 293 MET A C 1
ATOM 2278 O O . MET A 1 293 ? -1.324 5.806 -7.688 1.00 97.00 293 MET A O 1
ATOM 2282 N N . TRP A 1 294 ? -0.857 6.446 -5.585 1.00 96.94 294 TRP A N 1
ATOM 2283 C CA . TRP A 1 294 ? 0.489 6.937 -5.894 1.00 96.94 294 TRP A CA 1
ATOM 2284 C C . TRP A 1 294 ? 1.412 5.856 -6.464 1.00 96.94 294 TRP A C 1
ATOM 2286 O O . TRP A 1 294 ? 1.992 6.084 -7.522 1.00 96.94 294 TRP A O 1
ATOM 2296 N N . TYR A 1 295 ? 1.558 4.685 -5.828 1.00 95.38 295 TYR A N 1
ATOM 2297 C CA . TYR A 1 295 ? 2.430 3.654 -6.411 1.00 95.38 295 TYR A CA 1
ATOM 2298 C C . TYR A 1 295 ? 1.841 3.001 -7.666 1.00 95.38 295 TYR A C 1
ATOM 2300 O O . TYR A 1 295 ? 2.603 2.617 -8.544 1.00 95.38 295 TYR A O 1
ATOM 2308 N N . CYS A 1 296 ? 0.514 2.921 -7.803 1.00 96.44 296 CYS A N 1
ATOM 2309 C CA . CYS A 1 296 ? -0.126 2.437 -9.030 1.00 96.44 296 CYS A CA 1
ATOM 2310 C C . CYS A 1 296 ? 0.111 3.404 -10.198 1.00 96.44 296 CYS A C 1
ATOM 2312 O O . CYS A 1 296 ? 0.438 2.961 -11.291 1.00 96.44 296 CYS A O 1
ATOM 2314 N N . ALA A 1 297 ? 0.057 4.718 -9.966 1.00 96.25 297 ALA A N 1
ATOM 2315 C CA . ALA A 1 297 ? 0.400 5.717 -10.977 1.00 96.25 297 ALA A CA 1
ATOM 2316 C C . ALA A 1 297 ? 1.897 5.701 -11.342 1.00 96.25 297 ALA A C 1
ATOM 2318 O O . ALA A 1 297 ? 2.257 5.961 -12.486 1.00 96.25 297 ALA A O 1
ATOM 2319 N N . ILE A 1 298 ? 2.780 5.378 -10.386 1.00 94.75 298 ILE A N 1
ATOM 2320 C CA . ILE A 1 298 ? 4.217 5.175 -10.644 1.00 94.75 298 ILE A CA 1
ATOM 2321 C C . ILE A 1 298 ? 4.460 3.895 -11.457 1.00 94.75 298 ILE A C 1
ATOM 2323 O O . ILE A 1 298 ? 5.316 3.900 -12.335 1.00 94.75 298 ILE A O 1
ATOM 2327 N N . LEU A 1 299 ? 3.715 2.819 -11.185 1.00 94.00 299 LEU A N 1
ATOM 2328 C CA . LEU A 1 299 ? 3.732 1.583 -11.973 1.00 94.00 299 LEU A CA 1
ATOM 2329 C C . LEU A 1 299 ? 3.277 1.826 -13.415 1.00 94.00 299 LEU A C 1
ATOM 2331 O O . LEU A 1 299 ? 3.942 1.387 -14.351 1.00 94.00 299 LEU A O 1
ATOM 2335 N N . ASP A 1 300 ? 2.187 2.571 -13.583 1.00 94.94 300 ASP A N 1
ATOM 2336 C CA . ASP A 1 300 ? 1.616 2.907 -14.885 1.00 94.94 300 ASP A CA 1
ATOM 2337 C C . ASP A 1 300 ? 2.566 3.779 -15.729 1.00 94.94 300 ASP A C 1
ATOM 2339 O O . ASP A 1 300 ? 2.860 3.443 -16.871 1.00 94.94 300 ASP A O 1
ATOM 2343 N N . ASP A 1 301 ? 3.163 4.821 -15.133 1.00 92.50 301 ASP A N 1
ATOM 2344 C CA . ASP A 1 301 ? 4.209 5.667 -15.749 1.00 92.50 301 ASP A CA 1
ATOM 2345 C C . ASP A 1 301 ? 5.492 4.889 -16.115 1.00 92.50 301 ASP A C 1
ATOM 2347 O O . ASP A 1 301 ? 6.253 5.312 -16.986 1.00 92.50 301 ASP A O 1
ATOM 2351 N N . ALA A 1 302 ? 5.760 3.765 -15.440 1.00 91.75 302 ALA A N 1
ATOM 2352 C CA . ALA A 1 302 ? 7.006 3.009 -15.566 1.00 91.75 302 ALA A CA 1
ATOM 2353 C C . ALA A 1 302 ? 6.939 1.787 -16.495 1.00 91.75 302 ALA A C 1
ATOM 2355 O O . ALA A 1 302 ? 7.950 1.454 -17.115 1.00 91.75 302 ALA A O 1
ATOM 2356 N N . VAL A 1 303 ? 5.800 1.090 -16.537 1.00 92.00 303 VAL A N 1
ATOM 2357 C CA . VAL A 1 303 ? 5.614 -0.186 -17.262 1.00 92.00 303 VAL A CA 1
ATOM 2358 C C . VAL A 1 303 ? 4.254 -0.253 -17.976 1.00 92.00 303 VAL A C 1
ATOM 2360 O O . VAL A 1 303 ? 4.107 -1.029 -18.918 1.00 92.00 303 VAL A O 1
ATOM 2363 N N . GLY A 1 304 ? 3.284 0.572 -17.567 1.00 92.94 304 GLY A N 1
ATOM 2364 C CA . GLY A 1 304 ? 1.872 0.439 -17.922 1.00 92.94 304 GLY A CA 1
ATOM 2365 C C . GLY A 1 304 ? 1.160 -0.596 -17.046 1.00 92.94 304 GLY A C 1
ATOM 2366 O O . GLY A 1 304 ? 1.699 -1.667 -16.761 1.00 92.94 304 GLY A O 1
ATOM 2367 N N . LEU A 1 305 ? -0.055 -0.277 -16.604 1.00 94.44 305 LEU A N 1
ATOM 2368 C CA . LEU A 1 305 ? -0.949 -1.234 -15.953 1.00 94.44 305 LEU A CA 1
ATOM 2369 C C . LEU A 1 305 ? -1.754 -2.034 -16.996 1.00 94.44 305 LEU A C 1
ATOM 2371 O O . LEU A 1 305 ? -2.018 -1.524 -18.091 1.00 94.44 305 LEU A O 1
ATOM 2375 N N . PRO A 1 306 ? -2.179 -3.274 -16.677 1.00 93.19 306 PRO A N 1
ATOM 2376 C CA . PRO A 1 306 ? -3.085 -4.032 -17.531 1.00 93.19 306 PRO A CA 1
ATOM 2377 C C . PRO A 1 306 ? -4.358 -3.244 -17.838 1.00 93.19 306 PRO A C 1
ATOM 2379 O O . PRO A 1 306 ? -4.969 -2.644 -16.953 1.00 93.19 306 PRO A O 1
ATOM 2382 N N . GLU A 1 307 ? -4.780 -3.268 -19.100 1.00 91.62 307 GLU A N 1
ATOM 2383 C CA . GLU A 1 307 ? -6.090 -2.748 -19.468 1.00 91.62 307 GLU A CA 1
ATOM 2384 C C . GLU A 1 307 ? -7.146 -3.722 -18.965 1.00 91.62 307 GLU A C 1
ATOM 2386 O O . GLU A 1 307 ? -7.354 -4.786 -19.548 1.00 91.62 307 GLU A O 1
ATOM 2391 N N . ILE A 1 308 ? -7.805 -3.348 -17.869 1.00 86.38 308 ILE A N 1
ATOM 2392 C CA . ILE A 1 308 ? -9.078 -3.950 -17.495 1.00 86.38 308 ILE A CA 1
ATOM 2393 C C . ILE A 1 308 ? -10.060 -3.517 -18.578 1.00 86.38 308 ILE A C 1
ATOM 2395 O O . ILE A 1 308 ? -10.654 -2.439 -18.505 1.00 86.38 308 ILE A O 1
ATOM 2399 N N . VAL A 1 309 ? -10.172 -4.344 -19.616 1.00 84.31 309 VAL A N 1
ATOM 2400 C CA . VAL A 1 309 ? -11.331 -4.328 -20.493 1.00 84.31 309 VAL A CA 1
ATOM 2401 C C . VAL A 1 309 ? -12.501 -4.585 -19.558 1.00 84.31 309 VAL A C 1
ATOM 2403 O O . VAL A 1 309 ? -12.602 -5.672 -18.988 1.00 84.31 309 VAL A O 1
ATOM 2406 N N . ASP A 1 310 ? -13.340 -3.570 -19.351 1.00 80.56 310 ASP A N 1
ATOM 2407 C CA . ASP A 1 310 ? -14.702 -3.833 -18.915 1.00 80.56 310 ASP A CA 1
ATOM 2408 C C . ASP A 1 310 ? -15.255 -4.754 -20.002 1.00 80.56 310 ASP A C 1
ATOM 2410 O O . ASP A 1 310 ? -15.561 -4.291 -21.105 1.00 80.56 310 ASP A O 1
ATOM 2414 N N . GLU A 1 311 ? -15.283 -6.067 -19.736 1.00 75.94 311 GLU A N 1
ATOM 2415 C CA . GLU A 1 311 ? -16.126 -6.968 -20.502 1.00 75.94 311 GLU A CA 1
ATOM 2416 C C . GLU A 1 311 ? -17.486 -6.307 -20.434 1.00 75.94 311 GLU A C 1
ATOM 2418 O O . GLU A 1 311 ? -18.063 -6.165 -19.351 1.00 75.94 311 GLU A O 1
ATOM 2423 N N . VAL A 1 312 ? -17.922 -5.780 -21.579 1.00 63.38 312 VAL A N 1
ATOM 2424 C CA . VAL A 1 312 ? -19.241 -5.200 -21.689 1.00 63.38 312 VAL A CA 1
ATOM 2425 C C . VAL A 1 312 ? -20.137 -6.399 -21.475 1.00 63.38 312 VAL A C 1
ATOM 2427 O O . VAL A 1 312 ? -20.390 -7.177 -22.393 1.00 63.38 312 VAL A O 1
ATOM 2430 N N . MET A 1 313 ? -20.566 -6.570 -20.224 1.00 55.09 313 MET A N 1
ATOM 2431 C CA . MET A 1 313 ? -21.837 -7.170 -19.918 1.00 55.09 313 MET A CA 1
ATOM 2432 C C . MET A 1 313 ? -22.819 -6.304 -20.687 1.00 55.09 313 MET A C 1
ATOM 2434 O O . MET A 1 313 ? -23.339 -5.305 -20.195 1.00 55.09 313 MET A O 1
ATOM 2438 N N . GLU A 1 314 ? -23.007 -6.684 -21.950 1.00 58.97 314 GLU A N 1
ATOM 2439 C CA . GLU A 1 314 ? -24.282 -6.616 -22.611 1.00 58.97 314 GLU A CA 1
ATOM 2440 C C . GLU A 1 314 ? -25.211 -7.337 -21.639 1.00 58.97 314 GLU A C 1
ATOM 2442 O O . GLU A 1 314 ? -25.386 -8.558 -21.682 1.00 58.97 314 GLU A O 1
ATOM 2447 N N . GLU A 1 315 ? -25.724 -6.559 -20.679 1.00 53.69 315 GLU A N 1
ATOM 2448 C CA . GLU A 1 315 ? -26.955 -6.833 -19.973 1.00 53.69 315 GLU A CA 1
ATOM 2449 C C . GLU A 1 315 ? -27.973 -6.964 -21.089 1.00 53.69 315 GLU A C 1
ATOM 2451 O O . GLU A 1 315 ? -28.582 -6.004 -21.557 1.00 53.69 315 GLU A O 1
ATOM 2456 N N . SER A 1 316 ? -28.038 -8.183 -21.613 1.00 51.09 316 SER A N 1
ATOM 2457 C CA . SER A 1 316 ? -29.064 -8.589 -22.529 1.00 51.09 316 SER A CA 1
ATOM 2458 C C . SER A 1 316 ? -30.336 -8.466 -21.718 1.00 51.09 316 SER A C 1
ATOM 2460 O O . SER A 1 316 ? -30.694 -9.348 -20.939 1.00 51.09 316 SER A O 1
ATOM 2462 N N . GLU A 1 317 ? -30.999 -7.325 -21.902 1.00 51.94 317 GLU A N 1
ATOM 2463 C CA . GLU A 1 317 ? -32.400 -7.091 -21.597 1.00 51.94 317 GLU A CA 1
ATOM 2464 C C . GLU A 1 317 ? -33.238 -8.049 -22.463 1.00 51.94 317 GLU A C 1
ATOM 2466 O O . GLU A 1 317 ? -34.079 -7.655 -23.270 1.00 51.94 317 GLU A O 1
ATOM 2471 N N . GLN A 1 318 ? -33.018 -9.357 -22.295 1.00 49.09 318 GLN A N 1
ATOM 2472 C CA . GLN A 1 318 ? -34.012 -10.375 -22.554 1.00 49.09 318 GLN A CA 1
ATOM 2473 C C . GLN A 1 318 ? -35.066 -10.219 -21.471 1.00 49.09 318 GLN A C 1
ATOM 2475 O O . GLN A 1 318 ? -35.144 -10.965 -20.498 1.00 49.09 318 GLN A O 1
ATOM 2480 N N . VAL A 1 319 ? -35.881 -9.194 -21.703 1.00 49.84 319 VAL A N 1
ATOM 2481 C CA . VAL A 1 319 ? -37.268 -9.097 -21.296 1.00 49.84 319 VAL A CA 1
ATOM 2482 C C . VAL A 1 319 ? -37.925 -10.435 -21.636 1.00 49.84 319 VAL A C 1
ATOM 2484 O O . VAL A 1 319 ? -38.404 -10.657 -22.747 1.00 49.84 319 VAL A O 1
ATOM 2487 N N . SER A 1 320 ? -37.903 -11.365 -20.681 1.00 46.56 320 SER A N 1
ATOM 2488 C CA . SER A 1 320 ? -38.690 -12.593 -20.717 1.00 46.56 320 SER A CA 1
ATOM 2489 C C . SER A 1 320 ? -40.106 -12.270 -20.243 1.00 46.56 320 SER A C 1
ATOM 2491 O O . SER A 1 320 ? -40.566 -12.751 -19.206 1.00 46.56 320 SER A O 1
ATOM 2493 N N . ASP A 1 321 ? -40.759 -11.396 -21.005 1.00 55.00 321 ASP A N 1
ATOM 2494 C CA . ASP A 1 321 ? -42.187 -11.109 -20.934 1.00 55.00 321 ASP A CA 1
ATOM 2495 C C . ASP A 1 321 ? -42.929 -12.258 -21.630 1.00 55.00 321 ASP A C 1
ATOM 2497 O O . ASP A 1 321 ? -43.198 -12.194 -22.823 1.00 55.00 321 ASP A O 1
ATOM 2501 N N . ASP A 1 322 ? -43.094 -13.373 -20.905 1.00 56.81 322 ASP A N 1
ATOM 2502 C CA . ASP A 1 322 ? -44.119 -14.409 -21.131 1.00 56.81 322 ASP A CA 1
ATOM 2503 C C . ASP A 1 322 ? -43.941 -15.570 -20.126 1.00 56.81 322 ASP A C 1
ATOM 2505 O O . ASP A 1 322 ? -43.346 -16.609 -20.427 1.00 56.81 322 ASP A O 1
ATOM 2509 N N . LEU A 1 323 ? -44.476 -15.422 -18.906 1.00 53.41 323 LEU A N 1
ATOM 2510 C CA . LEU A 1 323 ? -44.800 -16.574 -18.047 1.00 53.41 323 LEU A CA 1
ATOM 2511 C C . LEU A 1 323 ? -45.905 -16.246 -17.028 1.00 53.41 323 LEU A C 1
ATOM 2513 O O . LEU A 1 323 ? -45.685 -16.082 -15.827 1.00 53.41 323 LEU A O 1
ATOM 2517 N N . GLU A 1 324 ? -47.133 -16.173 -17.538 1.00 50.81 324 GLU A N 1
ATOM 2518 C CA . GLU A 1 324 ? -48.349 -16.104 -16.729 1.00 50.81 324 GLU A CA 1
ATOM 2519 C C . GLU A 1 324 ? -48.582 -17.375 -15.877 1.00 50.81 324 GLU A C 1
ATOM 2521 O O . GLU A 1 324 ? -48.579 -18.497 -16.376 1.00 50.81 324 GLU A O 1
ATOM 2526 N N . VAL A 1 325 ? -48.932 -17.143 -14.604 1.00 49.56 325 VAL A N 1
ATOM 2527 C CA . VAL A 1 325 ? -49.963 -17.865 -13.822 1.00 49.56 325 VAL A CA 1
ATOM 2528 C C . VAL A 1 325 ? -49.800 -19.382 -13.578 1.00 49.56 325 VAL A C 1
ATOM 2530 O O . VAL A 1 325 ? -50.182 -20.199 -14.408 1.00 49.56 325 VAL A O 1
ATOM 2533 N N . VAL A 1 326 ? -49.537 -19.754 -12.309 1.00 46.22 326 VAL A N 1
ATOM 2534 C CA . VAL A 1 326 ? -50.459 -20.604 -11.505 1.00 46.22 326 VAL A CA 1
ATOM 2535 C C . VAL A 1 326 ? -50.479 -20.122 -10.041 1.00 46.22 326 VAL A C 1
ATOM 2537 O O . VAL A 1 326 ? -49.458 -19.762 -9.468 1.00 46.22 326 VAL A O 1
ATOM 2540 N N . SER A 1 327 ? -51.670 -20.113 -9.439 1.00 52.50 327 SER A N 1
ATOM 2541 C CA . SER A 1 327 ? -52.012 -19.529 -8.134 1.00 52.50 327 SER A CA 1
ATOM 2542 C C . SER A 1 327 ? -51.737 -20.387 -6.884 1.00 52.50 327 SER A C 1
ATOM 2544 O O . SER A 1 327 ? -52.047 -21.579 -6.878 1.00 52.50 327 SER A O 1
ATOM 2546 N N . GLY A 1 328 ? -51.420 -19.716 -5.769 1.00 42.84 328 GLY A N 1
ATOM 2547 C CA . GLY A 1 328 ? -51.762 -20.109 -4.389 1.00 42.84 328 GLY A CA 1
ATOM 2548 C C . GLY A 1 328 ? -51.338 -18.997 -3.409 1.00 42.84 328 GLY A C 1
ATOM 2549 O O . GLY A 1 328 ? -50.159 -18.675 -3.379 1.00 42.84 328 GLY A O 1
ATOM 2550 N N . LYS A 1 329 ? -52.233 -18.229 -2.766 1.00 49.25 329 LYS A N 1
ATOM 2551 C CA . LYS A 1 329 ? -53.100 -18.601 -1.621 1.00 49.25 329 LYS A CA 1
ATOM 2552 C C . LYS A 1 329 ? -52.317 -19.145 -0.419 1.00 49.25 329 LYS A C 1
ATOM 2554 O O . LYS A 1 329 ? -51.622 -20.138 -0.591 1.00 49.25 329 LYS A O 1
ATOM 2559 N N . ASP A 1 330 ? -52.429 -18.659 0.815 1.00 45.09 330 ASP A N 1
ATOM 2560 C CA . ASP A 1 330 ? -53.073 -17.483 1.452 1.00 45.09 330 ASP A CA 1
ATOM 2561 C C . ASP A 1 330 ? -52.122 -17.121 2.664 1.00 45.09 330 ASP A C 1
ATOM 2563 O O . ASP A 1 330 ? -51.267 -17.949 2.988 1.00 45.09 330 ASP A O 1
ATOM 2567 N N . ASP A 1 331 ? -52.115 -15.995 3.400 1.00 47.25 331 ASP A N 1
ATOM 2568 C CA . ASP A 1 331 ? -52.997 -14.816 3.525 1.00 47.25 331 ASP A CA 1
ATOM 2569 C C . ASP A 1 331 ? -52.291 -13.641 4.305 1.00 47.25 331 ASP A C 1
ATOM 2571 O O . ASP A 1 331 ? -51.169 -13.811 4.776 1.00 47.25 331 ASP A O 1
ATOM 2575 N N . GLU A 1 332 ? -52.993 -12.508 4.494 1.00 50.94 332 GLU A N 1
ATOM 2576 C CA . GLU A 1 332 ? -52.909 -11.475 5.576 1.00 50.94 332 GLU A CA 1
ATOM 2577 C C . GLU A 1 332 ? -51.711 -10.479 5.774 1.00 50.94 332 GLU A C 1
ATOM 2579 O O . GLU A 1 332 ? -50.693 -10.806 6.376 1.00 50.94 332 GLU A O 1
ATOM 2584 N N . ALA A 1 333 ? -52.002 -9.192 5.467 1.00 54.91 333 ALA A N 1
ATOM 2585 C CA . ALA A 1 333 ? -51.608 -7.913 6.129 1.00 54.91 333 ALA A CA 1
ATOM 2586 C C . ALA A 1 333 ? -50.109 -7.483 6.222 1.00 54.91 333 ALA A C 1
ATOM 2588 O O . ALA A 1 333 ? -49.228 -8.280 6.506 1.00 54.91 333 ALA A O 1
ATOM 2589 N N . GLU A 1 334 ? -49.718 -6.208 6.044 1.00 53.91 334 GLU A N 1
ATOM 2590 C CA . GLU A 1 334 ? -50.437 -4.918 6.162 1.00 53.91 334 GLU A CA 1
ATOM 2591 C C . GLU A 1 334 ? -50.224 -3.984 4.940 1.00 53.91 334 GLU A C 1
ATOM 2593 O O . GLU A 1 334 ? -49.238 -4.093 4.214 1.00 53.91 334 GLU A O 1
ATOM 2598 N N . GLU A 1 335 ? -51.155 -3.048 4.710 1.00 48.25 335 GLU A N 1
ATOM 2599 C CA . GLU A 1 335 ? -51.186 -2.150 3.540 1.00 48.25 335 GLU A CA 1
ATOM 2600 C C . GLU A 1 335 ? -50.343 -0.869 3.739 1.00 48.25 335 GLU A C 1
ATOM 2602 O O . GLU A 1 335 ? -50.742 0.028 4.485 1.00 48.25 335 GLU A O 1
ATOM 2607 N N . GLU A 1 336 ? -49.228 -0.713 3.011 1.00 56.31 336 GLU A N 1
ATOM 2608 C CA . GLU A 1 336 ? -48.566 0.593 2.841 1.00 56.31 336 GLU A CA 1
ATOM 2609 C C . GLU A 1 336 ? -49.078 1.278 1.560 1.00 56.31 336 GLU A C 1
ATOM 2611 O O . GLU A 1 336 ? -48.750 0.896 0.436 1.00 56.31 336 GLU A O 1
ATOM 2616 N N . LEU A 1 337 ? -49.938 2.285 1.740 1.00 49.75 337 LEU A N 1
ATOM 2617 C CA . LEU A 1 337 ? -50.589 3.031 0.659 1.00 49.75 337 LEU A CA 1
ATOM 2618 C C . LEU A 1 337 ? -49.590 3.913 -0.109 1.00 49.75 337 LEU A C 1
ATOM 2620 O O . LEU A 1 337 ? -49.280 5.028 0.315 1.00 49.75 337 LEU A O 1
ATOM 2624 N N . VAL A 1 338 ? -49.148 3.446 -1.277 1.00 49.69 338 VAL A N 1
ATOM 2625 C CA . VAL A 1 338 ? -48.429 4.271 -2.259 1.00 49.69 338 VAL A CA 1
ATOM 2626 C C . VAL A 1 338 ? -49.439 5.057 -3.101 1.00 49.69 338 VAL A C 1
ATOM 2628 O O . VAL A 1 338 ? -50.259 4.474 -3.808 1.00 49.69 338 VAL A O 1
ATOM 2631 N N . ASP A 1 339 ? -49.375 6.388 -3.030 1.00 57.56 339 ASP A N 1
ATOM 2632 C CA . ASP A 1 339 ? -50.222 7.296 -3.813 1.00 57.56 339 ASP A CA 1
ATOM 2633 C C . ASP A 1 339 ? -49.750 7.338 -5.279 1.00 57.56 339 ASP A C 1
ATOM 2635 O O . ASP A 1 339 ? -48.795 8.037 -5.634 1.00 57.56 339 ASP A O 1
ATOM 2639 N N . VAL A 1 340 ? -50.388 6.531 -6.131 1.00 52.12 340 VAL A N 1
ATOM 2640 C CA . VAL A 1 340 ? -50.085 6.444 -7.566 1.00 52.12 340 VAL A CA 1
ATOM 2641 C C . VAL A 1 340 ? -50.666 7.661 -8.286 1.00 52.12 340 VAL A C 1
ATOM 2643 O O . VAL A 1 340 ? -51.788 7.647 -8.793 1.00 52.12 340 VAL A O 1
ATOM 2646 N N . VAL A 1 341 ? -49.871 8.727 -8.370 1.00 51.47 341 VAL A N 1
ATOM 2647 C CA . VAL A 1 341 ? -50.161 9.857 -9.258 1.00 51.47 341 VAL A CA 1
ATOM 2648 C C . VAL A 1 341 ? -49.853 9.441 -10.696 1.00 51.47 341 VAL A C 1
ATOM 2650 O O . VAL A 1 341 ? -48.714 9.553 -11.154 1.00 51.47 341 VAL A O 1
ATOM 2653 N N . GLU A 1 342 ? -50.883 8.986 -11.415 1.00 44.38 342 GLU A N 1
ATOM 2654 C CA . GLU A 1 342 ? -50.851 8.717 -12.859 1.00 44.38 342 GLU A CA 1
ATOM 2655 C C . GLU A 1 342 ? -50.513 9.996 -13.647 1.00 44.38 342 GLU A C 1
ATOM 2657 O O . GLU A 1 342 ? -51.374 10.735 -14.131 1.00 44.38 342 GLU A O 1
ATOM 2662 N N . SER A 1 343 ? -49.217 10.273 -13.774 1.00 45.03 343 SER A N 1
ATOM 2663 C CA . SER A 1 343 ? -48.696 11.347 -14.611 1.00 45.03 343 SER A CA 1
ATOM 2664 C C . SER A 1 343 ? -48.654 10.856 -16.051 1.00 45.03 343 SER A C 1
ATOM 2666 O O . SER A 1 343 ? -47.650 10.320 -16.507 1.00 45.03 343 SER A O 1
ATOM 2668 N N . GLY A 1 344 ? -49.772 11.020 -16.759 1.00 47.97 344 GLY A N 1
ATOM 2669 C CA . GLY A 1 344 ? -49.861 10.744 -18.190 1.00 47.97 344 GLY A CA 1
ATOM 2670 C C . GLY A 1 344 ? -48.961 11.676 -19.002 1.00 47.97 344 GLY A C 1
ATOM 2671 O O . GLY A 1 344 ? -49.408 12.725 -19.465 1.00 47.97 344 GLY A O 1
ATOM 2672 N N . SER A 1 345 ? -47.703 11.282 -19.185 1.00 47.28 345 SER A N 1
ATOM 2673 C CA . SER A 1 345 ? -46.793 11.821 -20.191 1.00 47.28 345 SER A CA 1
ATOM 2674 C C . SER A 1 345 ? -46.487 10.735 -21.214 1.00 47.28 345 SER A C 1
ATOM 2676 O O . SER A 1 345 ? -45.951 9.685 -20.863 1.00 47.28 345 SER A O 1
ATOM 2678 N N . GLU A 1 346 ? -46.814 11.004 -22.476 1.00 50.28 346 GLU A N 1
ATOM 2679 C CA . GLU A 1 346 ? -46.325 10.243 -23.626 1.00 50.28 346 GLU A CA 1
ATOM 2680 C C . GLU A 1 346 ? -44.810 10.478 -23.726 1.00 50.28 346 GLU A C 1
ATOM 2682 O O . GLU A 1 346 ? -44.358 11.428 -24.364 1.00 50.28 346 GLU A O 1
ATOM 2687 N N . ASP A 1 347 ? -44.032 9.670 -23.004 1.00 50.69 347 ASP A N 1
ATOM 2688 C CA . ASP A 1 347 ? -42.577 9.790 -22.958 1.00 50.69 347 ASP A CA 1
ATOM 2689 C C . ASP A 1 347 ? -41.992 9.211 -24.254 1.00 50.69 347 ASP A C 1
ATOM 2691 O O . ASP A 1 347 ? -41.683 8.022 -24.366 1.00 50.69 347 ASP A O 1
ATOM 2695 N N . GLU A 1 348 ? -41.918 10.061 -25.285 1.00 58.94 348 GLU A N 1
ATOM 2696 C CA . GLU A 1 348 ? -41.137 9.804 -26.494 1.00 58.94 348 GLU A CA 1
ATOM 2697 C C . GLU A 1 348 ? -39.668 9.618 -26.089 1.00 58.94 348 GLU A C 1
ATOM 2699 O O . GLU A 1 348 ? -38.895 10.578 -26.017 1.00 58.94 348 GLU A O 1
ATOM 2704 N N . GLY A 1 349 ? -39.292 8.362 -25.823 1.00 65.81 349 GLY A N 1
ATOM 2705 C CA . GLY A 1 349 ? -37.930 7.984 -25.467 1.00 65.81 349 GLY A CA 1
ATOM 2706 C C . GLY A 1 349 ? -36.911 8.588 -26.442 1.00 65.81 349 GLY A C 1
ATOM 2707 O O . GLY A 1 349 ? -37.199 8.714 -27.639 1.00 65.81 349 GLY A O 1
ATOM 2708 N N . PRO A 1 350 ? -35.722 8.991 -25.954 1.00 59.12 350 PRO A N 1
ATOM 2709 C CA . PRO A 1 350 ? -34.797 9.833 -26.702 1.00 59.12 350 PRO A CA 1
ATOM 2710 C C . PRO A 1 350 ? -34.488 9.227 -28.072 1.00 59.12 350 PRO A C 1
ATOM 2712 O O . PRO A 1 350 ? -33.900 8.152 -28.158 1.00 59.12 350 PRO A O 1
ATOM 2715 N N . ASP A 1 351 ? -34.882 9.932 -29.141 1.00 64.25 351 ASP A N 1
ATOM 2716 C CA . ASP A 1 351 ? -34.729 9.509 -30.538 1.00 64.25 351 ASP A CA 1
ATOM 2717 C C . ASP A 1 351 ? -33.247 9.266 -30.862 1.00 64.25 351 ASP A C 1
ATOM 2719 O O . ASP A 1 351 ? -32.532 10.160 -31.318 1.00 64.25 351 ASP A O 1
ATOM 2723 N N . MET A 1 352 ? -32.779 8.033 -30.638 1.00 64.44 352 MET A N 1
ATOM 2724 C CA . MET A 1 352 ? -31.380 7.623 -30.818 1.00 64.44 352 MET A CA 1
ATOM 2725 C C . MET A 1 352 ? -30.908 7.793 -32.273 1.00 64.44 352 MET A C 1
ATOM 2727 O O . MET A 1 352 ? -29.711 7.802 -32.559 1.00 64.44 352 MET A O 1
ATOM 2731 N N . LEU A 1 353 ? -31.846 7.989 -33.206 1.00 62.03 353 LEU A N 1
ATOM 2732 C CA . LEU A 1 353 ? -31.591 8.262 -34.616 1.00 62.03 353 LEU A CA 1
ATOM 2733 C C . LEU A 1 353 ? -31.551 9.765 -34.946 1.00 62.03 353 LEU A C 1
ATOM 2735 O O . LEU A 1 353 ? -31.295 10.114 -36.099 1.00 62.03 353 LEU A O 1
ATOM 2739 N N . ALA A 1 354 ? -31.751 10.675 -33.988 1.00 72.44 354 ALA A N 1
ATOM 2740 C CA . ALA A 1 354 ? -31.677 12.122 -34.208 1.00 72.44 354 ALA A CA 1
ATOM 2741 C C . ALA A 1 354 ? -30.332 12.596 -34.816 1.00 72.44 354 ALA A C 1
ATOM 2743 O O . ALA A 1 354 ? -30.373 13.396 -35.762 1.00 72.44 354 ALA A O 1
ATOM 2744 N N . PRO A 1 355 ? -29.147 12.082 -34.406 1.00 67.19 355 PRO A N 1
ATOM 2745 C CA . PRO A 1 355 ? -27.879 12.416 -35.066 1.00 67.19 355 PRO A CA 1
ATOM 2746 C C . PRO A 1 355 ? -27.850 11.975 -36.540 1.00 67.19 355 PRO A C 1
ATOM 2748 O O . PRO A 1 355 ? -27.425 12.730 -37.419 1.00 67.19 355 PRO A O 1
ATOM 2751 N N . LEU A 1 356 ? -28.380 10.781 -36.829 1.00 63.19 356 LEU A N 1
ATOM 2752 C CA . LEU A 1 356 ? -28.455 10.206 -38.176 1.00 63.19 356 LEU A CA 1
ATOM 2753 C C . LEU A 1 356 ? -29.467 10.942 -39.066 1.00 63.19 356 LEU A C 1
ATOM 2755 O O . LEU A 1 356 ? -29.160 11.240 -40.218 1.00 63.19 356 LEU A O 1
ATOM 2759 N N . LYS A 1 357 ? -30.631 11.336 -38.532 1.00 70.62 357 LYS A N 1
ATOM 2760 C CA . LYS A 1 357 ? -31.614 12.204 -39.211 1.00 70.62 357 LYS A CA 1
ATOM 2761 C C . LYS A 1 357 ? -31.001 13.563 -39.581 1.00 70.62 357 LYS A C 1
ATOM 2763 O O . LYS A 1 357 ? -31.290 14.098 -40.654 1.00 70.62 357 LYS A O 1
ATOM 2768 N N . GLY A 1 358 ? -30.111 14.095 -38.737 1.00 72.19 358 GLY A N 1
ATOM 2769 C CA . GLY A 1 358 ? -29.325 15.301 -39.014 1.00 72.19 358 GLY A CA 1
ATOM 2770 C C . GLY A 1 358 ? -28.328 15.141 -40.169 1.00 72.19 358 GLY A C 1
ATOM 2771 O O . GLY A 1 358 ? -28.195 16.054 -40.986 1.00 72.19 358 GLY A O 1
ATOM 2772 N N . ALA A 1 359 ? -27.665 13.987 -40.279 1.00 71.12 359 ALA A N 1
ATOM 2773 C CA . ALA A 1 359 ? -26.772 13.670 -41.396 1.00 71.12 359 ALA A CA 1
ATOM 2774 C C . ALA A 1 359 ? -27.545 13.402 -42.703 1.00 71.12 359 ALA A C 1
ATOM 2776 O O . ALA A 1 359 ? -27.191 13.941 -43.751 1.00 71.12 359 ALA A O 1
ATOM 2777 N N . LEU A 1 360 ? -28.647 12.647 -42.638 1.00 70.19 360 LEU A N 1
ATOM 2778 C CA . LEU A 1 360 ? -29.450 12.276 -43.806 1.00 70.19 360 LEU A CA 1
ATOM 2779 C C . LEU A 1 360 ? -30.111 13.495 -44.472 1.00 70.19 360 LEU A C 1
ATOM 2781 O O . LEU A 1 360 ? -30.145 13.584 -45.697 1.00 70.19 360 LEU A O 1
ATOM 2785 N N . ARG A 1 361 ? -30.559 14.490 -43.688 1.00 70.00 361 ARG A N 1
ATOM 2786 C CA . ARG A 1 361 ? -31.088 15.756 -44.237 1.00 70.00 361 ARG A CA 1
ATOM 2787 C C . ARG A 1 361 ? -30.050 16.548 -45.042 1.00 70.00 361 ARG A C 1
ATOM 2789 O O . ARG A 1 361 ? -30.430 17.180 -46.021 1.00 70.00 361 ARG A O 1
ATOM 2796 N N . ARG A 1 362 ? -28.755 16.472 -44.703 1.00 68.75 362 ARG A N 1
ATOM 2797 C CA . ARG A 1 362 ? -27.673 17.105 -45.492 1.00 68.75 362 ARG A CA 1
ATOM 2798 C C . ARG A 1 362 ? -27.438 16.410 -46.839 1.00 68.75 362 ARG A C 1
ATOM 2800 O O . ARG A 1 362 ? -26.902 17.021 -47.751 1.00 68.75 362 ARG A O 1
ATOM 2807 N N . LEU A 1 363 ? -27.858 15.151 -46.967 1.00 64.75 363 LEU A N 1
ATOM 2808 C CA . LEU A 1 363 ? -27.776 14.336 -48.184 1.00 64.75 363 LEU A CA 1
ATOM 2809 C C . LEU A 1 363 ? -28.993 14.498 -49.115 1.00 64.75 363 LEU A C 1
ATOM 2811 O O . LEU A 1 363 ? -29.030 13.892 -50.186 1.00 64.75 363 LEU A O 1
ATOM 2815 N N . HIS A 1 364 ? -30.007 15.270 -48.712 1.00 70.19 364 HIS A N 1
ATOM 2816 C CA . HIS A 1 364 ? -31.275 15.431 -49.438 1.00 70.19 364 HIS A CA 1
ATOM 2817 C C . HIS A 1 364 ? -31.641 16.887 -49.766 1.00 70.19 364 HIS A C 1
ATOM 2819 O O . HIS A 1 364 ? -32.740 17.129 -50.263 1.00 70.19 364 HIS A O 1
ATOM 2825 N N . ASP A 1 365 ? -30.733 17.844 -49.556 1.00 68.75 365 ASP A N 1
ATOM 2826 C CA . ASP A 1 365 ? -30.909 19.228 -50.012 1.00 68.75 365 ASP A CA 1
ATOM 2827 C C . ASP A 1 365 ? -30.067 19.504 -51.278 1.00 68.75 365 ASP A C 1
ATOM 2829 O O . ASP A 1 365 ? -28.906 19.905 -51.182 1.00 68.75 365 ASP A O 1
ATOM 2833 N N . PRO A 1 366 ? -30.612 19.293 -52.494 1.00 66.31 366 PRO A N 1
ATOM 2834 C CA . PRO A 1 366 ? -29.870 19.483 -53.743 1.00 66.31 366 PRO A CA 1
ATOM 2835 C C . PRO A 1 366 ? -29.543 20.954 -54.059 1.00 66.31 366 PRO A C 1
ATOM 2837 O O . PRO A 1 366 ? -28.903 21.217 -55.076 1.00 66.31 366 PRO A O 1
ATOM 2840 N N . ASN A 1 367 ? -29.977 21.911 -53.226 1.00 63.28 367 ASN A N 1
ATOM 2841 C CA . ASN A 1 367 ? -29.675 23.336 -53.377 1.00 63.28 367 ASN A CA 1
ATOM 2842 C C . ASN A 1 367 ? -28.548 23.834 -52.456 1.00 63.28 367 ASN A C 1
ATOM 2844 O O . ASN A 1 367 ? -28.155 24.999 -52.577 1.00 63.28 367 ASN A O 1
ATOM 2848 N N . SER A 1 368 ? -27.971 22.996 -51.584 1.00 56.72 368 SER A N 1
ATOM 2849 C CA . SER A 1 368 ? -26.716 23.357 -50.919 1.00 56.72 368 SER A CA 1
ATOM 2850 C C . SER A 1 368 ? -25.578 23.321 -51.945 1.00 56.72 368 SER A C 1
ATOM 2852 O O . SER A 1 368 ? -25.056 22.256 -52.281 1.00 56.72 368 SER A O 1
ATOM 2854 N N . GLY A 1 369 ? -25.220 24.491 -52.483 1.00 61.84 369 GLY A N 1
ATOM 2855 C CA . GLY A 1 369 ? -24.106 24.630 -53.422 1.00 61.84 369 GLY A CA 1
ATOM 2856 C C . GLY A 1 369 ? -22.778 24.127 -52.833 1.00 61.84 369 GLY A C 1
ATOM 2857 O O . GLY A 1 369 ? -22.664 23.998 -51.614 1.00 61.84 369 GLY A O 1
ATOM 2858 N N . PRO A 1 370 ? -21.757 23.863 -53.672 1.00 54.88 370 PRO A N 1
ATOM 2859 C CA . PRO A 1 370 ? -20.505 23.236 -53.254 1.00 54.88 370 PRO A CA 1
ATOM 2860 C C . PRO A 1 370 ? -19.638 24.185 -52.411 1.00 54.88 370 PRO A C 1
ATOM 2862 O O . PRO A 1 370 ? -18.638 24.735 -52.874 1.00 54.88 370 PRO A O 1
ATOM 2865 N N . THR A 1 371 ? -20.006 24.363 -51.143 1.00 56.25 371 THR A N 1
ATOM 2866 C CA . THR A 1 371 ? -19.059 24.744 -50.096 1.00 56.25 371 THR A CA 1
ATOM 2867 C C . THR A 1 371 ? -17.960 23.689 -50.060 1.00 56.25 371 THR A C 1
ATOM 2869 O O . THR A 1 371 ? -18.260 22.498 -50.133 1.00 56.25 371 THR A O 1
ATOM 2872 N N . GLY A 1 372 ? -16.704 24.144 -50.024 1.00 61.03 372 GLY A N 1
ATOM 2873 C CA . GLY A 1 372 ? -15.524 23.309 -50.257 1.00 61.03 372 GLY A CA 1
ATOM 2874 C C . GLY A 1 372 ? -15.406 22.091 -49.331 1.00 61.03 372 GLY A C 1
ATOM 2875 O O . GLY A 1 372 ? -16.140 21.996 -48.345 1.00 61.03 372 GLY A O 1
ATOM 2876 N N . PRO A 1 373 ? -14.481 21.161 -49.645 1.00 59.41 373 PRO A N 1
ATOM 2877 C CA . PRO A 1 373 ? -14.309 19.935 -48.873 1.00 59.41 373 PRO A CA 1
ATOM 2878 C C . PRO A 1 373 ? -14.195 20.273 -47.381 1.00 59.41 373 PRO A C 1
ATOM 2880 O O . PRO A 1 373 ? -13.425 21.177 -47.040 1.00 59.41 373 PRO A O 1
ATOM 2883 N N . PRO A 1 374 ? -14.957 19.601 -46.497 1.00 55.38 374 PRO A N 1
ATOM 2884 C CA . PRO A 1 374 ? -14.829 19.834 -45.067 1.00 55.38 374 PRO A CA 1
ATOM 2885 C C . PRO A 1 374 ? -13.379 19.552 -44.677 1.00 55.38 374 PRO A C 1
ATOM 2887 O O . PRO A 1 374 ? -12.868 18.472 -44.984 1.00 55.38 374 PRO A O 1
ATOM 2890 N N . SER A 1 375 ? -12.708 20.525 -44.050 1.00 54.25 375 SER A N 1
ATOM 2891 C CA . SER A 1 375 ? -11.342 20.333 -43.561 1.00 54.25 375 SER A CA 1
ATOM 2892 C C . SER A 1 375 ? -11.296 19.068 -42.716 1.00 54.25 375 SER A C 1
ATOM 2894 O O . SER A 1 375 ? -12.020 18.959 -41.727 1.00 54.25 375 SER A O 1
ATOM 2896 N N . ALA A 1 376 ? -10.442 18.125 -43.110 1.00 54.03 376 ALA A N 1
ATOM 2897 C CA . ALA A 1 376 ? -10.317 16.817 -42.474 1.00 54.03 376 ALA A CA 1
ATOM 2898 C C . ALA A 1 376 ? -9.653 16.869 -41.080 1.00 54.03 376 ALA A C 1
ATOM 2900 O O . ALA A 1 376 ? -9.379 15.827 -40.495 1.00 54.03 376 ALA A O 1
ATOM 2901 N N . ASP A 1 377 ? -9.468 18.066 -40.514 1.00 48.47 377 ASP A N 1
ATOM 2902 C CA . ASP A 1 377 ? -8.992 18.322 -39.150 1.00 48.47 377 ASP A CA 1
ATOM 2903 C C . ASP A 1 377 ? -10.088 18.080 -38.091 1.00 48.47 377 ASP A C 1
ATOM 2905 O O . ASP A 1 377 ? -10.155 18.750 -37.060 1.00 48.47 377 ASP A O 1
ATOM 2909 N N . ALA A 1 378 ? -10.953 17.092 -38.327 1.00 52.16 378 ALA A N 1
ATOM 2910 C CA . ALA A 1 378 ? -11.712 16.452 -37.266 1.00 52.16 378 ALA A CA 1
ATOM 2911 C C . ALA A 1 378 ? -10.765 15.496 -36.529 1.00 52.16 378 ALA A C 1
ATOM 2913 O O . ALA A 1 378 ? -10.863 14.275 -36.663 1.00 52.16 378 ALA A O 1
ATOM 2914 N N . THR A 1 379 ? -9.822 16.059 -35.767 1.00 55.22 379 THR A N 1
ATOM 2915 C CA . THR A 1 379 ? -9.053 15.307 -34.777 1.00 55.22 379 THR A CA 1
ATOM 2916 C C . THR A 1 379 ? -10.039 14.701 -33.791 1.00 55.22 379 THR A C 1
ATOM 2918 O O . THR A 1 379 ? -10.533 15.376 -32.886 1.00 55.22 379 THR A O 1
ATOM 2921 N N . LEU A 1 380 ? -10.353 13.419 -33.997 1.00 61.25 380 LEU A N 1
ATOM 2922 C CA . LEU A 1 380 ? -11.093 12.622 -33.030 1.00 61.25 380 LEU A CA 1
ATOM 2923 C C . LEU A 1 380 ? -10.401 12.812 -31.675 1.00 61.25 380 LEU A C 1
ATOM 2925 O O . LEU A 1 380 ? -9.174 12.668 -31.617 1.00 61.25 380 LEU A O 1
ATOM 2929 N N . PRO A 1 381 ? -11.132 13.196 -30.612 1.00 64.06 381 PRO A N 1
ATOM 2930 C CA . PRO A 1 381 ? -10.521 13.374 -29.309 1.00 64.06 381 PRO A CA 1
ATOM 2931 C C . PRO A 1 381 ? -9.908 12.036 -28.911 1.00 64.06 381 PRO A C 1
ATOM 2933 O O . PRO A 1 381 ? -10.625 11.056 -28.718 1.00 64.06 381 PRO A O 1
ATOM 2936 N N . VAL A 1 382 ? -8.575 11.993 -28.848 1.00 57.38 382 VAL A N 1
ATOM 2937 C CA . VAL A 1 382 ? -7.843 10.816 -28.383 1.00 57.38 382 VAL A CA 1
ATOM 2938 C C . VAL A 1 382 ? -8.299 10.586 -26.953 1.00 57.38 382 VAL A C 1
ATOM 2940 O O . VAL A 1 382 ? -7.975 11.379 -26.067 1.00 57.38 382 VAL A O 1
ATOM 2943 N N . SER A 1 383 ? -9.113 9.548 -26.755 1.00 72.81 383 SER A N 1
ATOM 2944 C CA . SER A 1 383 ? -9.595 9.179 -25.432 1.00 72.81 383 SER A CA 1
ATOM 2945 C C . SER A 1 383 ? -8.374 8.886 -24.574 1.00 72.81 383 SER A C 1
ATOM 2947 O O . SER A 1 383 ? -7.589 7.989 -24.891 1.00 72.81 383 SER A O 1
ATOM 2949 N N . VAL A 1 384 ? -8.162 9.693 -23.535 1.00 79.50 384 VAL A N 1
ATOM 2950 C CA . VAL A 1 384 ? -7.056 9.478 -22.606 1.00 79.50 384 VAL A CA 1
ATOM 2951 C C . VAL A 1 384 ? -7.387 8.205 -21.845 1.00 79.50 384 VAL A C 1
ATOM 2953 O O . VAL A 1 384 ? -8.303 8.199 -21.024 1.00 79.50 384 VAL A O 1
ATOM 2956 N N . LYS A 1 385 ? -6.674 7.124 -22.164 1.00 84.12 385 LYS A N 1
ATOM 2957 C CA . LYS A 1 385 ? -6.829 5.819 -21.523 1.00 84.12 385 LYS A CA 1
ATOM 2958 C C . LYS A 1 385 ? -6.678 5.987 -20.010 1.00 84.12 385 LYS A C 1
ATOM 2960 O O . LYS A 1 385 ? -5.611 6.365 -19.533 1.00 84.12 385 LYS A O 1
ATOM 2965 N N . GLN A 1 386 ? -7.767 5.765 -19.278 1.00 89.31 386 GLN A N 1
ATOM 2966 C CA . GLN A 1 386 ? -7.789 5.858 -17.822 1.00 89.31 386 GLN A CA 1
ATOM 2967 C C . GLN A 1 386 ? -7.455 4.495 -17.227 1.00 89.31 386 GLN A C 1
ATOM 2969 O O . GLN A 1 386 ? -8.257 3.564 -17.301 1.00 89.31 386 GLN A O 1
ATOM 2974 N N . SER A 1 387 ? -6.276 4.390 -16.627 1.00 95.56 387 SER A N 1
ATOM 2975 C CA . SER A 1 387 ? -5.815 3.173 -15.968 1.00 95.56 387 SER A CA 1
ATOM 2976 C C . SER A 1 387 ? -6.672 2.862 -14.736 1.00 95.56 387 SER A C 1
ATOM 2978 O O . SER A 1 387 ? -7.064 3.753 -13.976 1.00 95.56 387 SER A O 1
ATOM 2980 N N . ARG A 1 388 ? -7.002 1.584 -14.541 1.00 96.50 388 ARG A N 1
ATOM 2981 C CA . ARG A 1 388 ? -7.919 1.101 -13.497 1.00 96.50 388 ARG A CA 1
ATOM 2982 C C . ARG A 1 388 ? -7.300 -0.090 -12.778 1.00 96.50 388 ARG A C 1
ATOM 2984 O O . ARG A 1 388 ? -6.613 -0.893 -13.398 1.00 96.50 388 ARG A O 1
ATOM 2991 N N . VAL A 1 389 ? -7.544 -0.189 -11.474 1.00 96.81 389 VAL A N 1
ATOM 2992 C CA . VAL A 1 389 ? -7.071 -1.288 -10.617 1.00 96.81 389 VAL A CA 1
ATOM 2993 C C . VAL A 1 389 ? -8.219 -1.764 -9.738 1.00 96.81 389 VAL A C 1
ATOM 2995 O O . VAL A 1 389 ? -8.893 -0.950 -9.110 1.00 96.81 389 VAL A O 1
ATOM 2998 N N . THR A 1 390 ? -8.433 -3.072 -9.652 1.00 97.19 390 THR A N 1
ATOM 2999 C CA . THR A 1 390 ? -9.467 -3.668 -8.798 1.00 97.19 390 THR A CA 1
ATOM 3000 C C . THR A 1 390 ? -8.907 -3.927 -7.400 1.00 97.19 390 THR A C 1
ATOM 3002 O O . THR A 1 390 ? -8.078 -4.816 -7.203 1.00 97.19 390 THR A O 1
ATOM 3005 N N . GLU A 1 391 ? -9.337 -3.138 -6.412 1.00 97.00 391 GLU A N 1
ATOM 3006 C CA . GLU A 1 391 ? -8.960 -3.328 -5.008 1.00 97.00 391 GLU A CA 1
ATOM 3007 C C . GLU A 1 391 ? -9.902 -4.311 -4.306 1.00 97.00 391 GLU A C 1
ATOM 3009 O O . GLU A 1 391 ? -11.090 -4.032 -4.168 1.00 97.00 391 GLU A O 1
ATOM 3014 N N . TYR A 1 392 ? -9.361 -5.403 -3.769 1.00 96.31 392 TYR A N 1
ATOM 3015 C CA . TYR A 1 392 ? -10.099 -6.379 -2.965 1.00 96.31 392 TYR A CA 1
ATOM 3016 C C . TYR A 1 392 ? -9.926 -6.075 -1.478 1.00 96.31 392 TYR A C 1
ATOM 3018 O O . TYR A 1 392 ? -8.828 -6.195 -0.938 1.00 96.31 392 TYR A O 1
ATOM 3026 N N . TYR A 1 393 ? -10.997 -5.696 -0.782 1.00 95.31 393 TYR A N 1
ATOM 3027 C CA . TYR A 1 393 ? -10.945 -5.384 0.649 1.00 95.31 393 TYR A CA 1
ATOM 3028 C C . TYR A 1 393 ? -12.168 -5.907 1.403 1.00 95.31 393 TYR A C 1
ATOM 3030 O O . TYR A 1 393 ? -13.140 -6.396 0.835 1.00 95.31 393 TYR A O 1
ATOM 3038 N N . ARG A 1 394 ? -12.128 -5.822 2.732 1.00 93.94 394 ARG A N 1
ATOM 3039 C CA . ARG A 1 394 ? -13.196 -6.323 3.596 1.00 93.94 394 ARG A CA 1
ATOM 3040 C C . ARG A 1 394 ? -14.343 -5.320 3.763 1.00 93.94 394 ARG A C 1
ATOM 3042 O O . ARG A 1 394 ? -14.122 -4.168 4.129 1.00 93.94 394 ARG A O 1
ATOM 3049 N N . ARG A 1 395 ? -15.586 -5.782 3.618 1.00 92.75 395 ARG A N 1
ATOM 3050 C CA . ARG A 1 395 ? -16.807 -5.045 3.980 1.00 92.75 395 ARG A CA 1
ATOM 3051 C C . ARG A 1 395 ? -17.687 -5.939 4.858 1.00 92.75 395 ARG A C 1
ATOM 3053 O O . ARG A 1 395 ? -18.261 -6.917 4.382 1.00 92.75 395 ARG A O 1
ATOM 3060 N N . GLY A 1 396 ? -17.767 -5.639 6.156 1.00 91.19 396 GLY A N 1
ATOM 3061 C CA . GLY A 1 396 ? -18.452 -6.504 7.122 1.00 91.19 396 GLY A CA 1
ATOM 3062 C C . GLY A 1 396 ? -17.743 -7.852 7.283 1.00 91.19 396 GLY A C 1
ATOM 3063 O O . GLY A 1 396 ? -16.595 -7.929 7.725 1.00 91.19 396 GLY A O 1
ATOM 3064 N N . THR A 1 397 ? -18.426 -8.935 6.918 1.00 90.44 397 THR A N 1
ATOM 3065 C CA . THR A 1 397 ? -17.897 -10.312 6.944 1.00 90.44 397 THR A CA 1
ATOM 3066 C C . THR A 1 397 ? -17.435 -10.827 5.579 1.00 90.44 397 THR A C 1
ATOM 3068 O O . THR A 1 397 ? -16.962 -11.956 5.498 1.00 90.44 397 THR A O 1
ATOM 3071 N N . ARG A 1 398 ? -17.553 -10.029 4.508 1.00 94.19 398 ARG A N 1
ATOM 3072 C CA . ARG A 1 398 ? -17.226 -10.437 3.132 1.00 94.19 398 ARG A CA 1
ATOM 3073 C C . ARG A 1 398 ? -16.015 -9.676 2.595 1.00 94.19 398 ARG A C 1
ATOM 3075 O O . ARG A 1 398 ? -15.744 -8.554 3.024 1.00 94.19 398 ARG A O 1
ATOM 3082 N N . VAL A 1 399 ? -15.313 -10.280 1.639 1.00 95.19 399 VAL A N 1
ATOM 3083 C CA . VAL A 1 399 ? -14.417 -9.551 0.730 1.00 95.19 399 VAL A CA 1
ATOM 3084 C C . VAL A 1 399 ? -15.275 -8.986 -0.400 1.00 95.19 399 VAL A C 1
ATOM 3086 O O . VAL A 1 399 ? -16.212 -9.643 -0.849 1.00 95.19 399 VAL A O 1
ATOM 3089 N N . VAL A 1 400 ? -14.990 -7.752 -0.795 1.00 96.31 400 VAL A N 1
ATOM 3090 C CA . VAL A 1 400 ? -15.651 -7.012 -1.870 1.00 96.31 400 VAL A CA 1
ATOM 3091 C C . VAL A 1 400 ? -14.561 -6.358 -2.708 1.00 96.31 400 VAL A C 1
ATOM 3093 O O . VAL A 1 400 ? -13.582 -5.838 -2.167 1.00 96.31 400 VAL A O 1
ATOM 3096 N N . ASP A 1 401 ? -14.732 -6.405 -4.016 1.00 96.12 401 ASP A N 1
ATOM 3097 C CA . ASP A 1 401 ? -13.922 -5.709 -4.997 1.00 96.12 401 ASP A CA 1
ATOM 3098 C C . ASP A 1 401 ? -14.455 -4.290 -5.264 1.00 96.12 401 ASP A C 1
ATOM 3100 O O . ASP A 1 401 ? -15.648 -4.004 -5.170 1.00 96.12 401 ASP A O 1
ATOM 3104 N N . GLU A 1 402 ? -13.553 -3.359 -5.562 1.00 96.69 402 GLU A N 1
ATOM 3105 C CA . GLU A 1 402 ? -13.893 -2.010 -6.011 1.00 96.69 402 GLU A CA 1
ATOM 3106 C C . GLU A 1 402 ? -12.880 -1.579 -7.066 1.00 96.69 402 GLU A C 1
ATOM 3108 O O . GLU A 1 402 ? -11.682 -1.491 -6.786 1.00 96.69 402 GLU A O 1
ATOM 3113 N N . THR A 1 403 ? -13.345 -1.282 -8.278 1.00 96.31 403 THR A N 1
ATOM 3114 C CA . THR A 1 403 ? -12.474 -0.726 -9.313 1.00 96.31 403 THR A CA 1
ATOM 3115 C C . THR A 1 403 ? -12.138 0.727 -8.991 1.00 96.31 403 THR A C 1
ATOM 3117 O O . THR A 1 403 ? -13.004 1.599 -8.953 1.00 96.31 403 THR A O 1
ATOM 3120 N N . VAL A 1 404 ? -10.855 0.995 -8.771 1.00 96.94 404 VAL A N 1
ATOM 3121 C CA . VAL A 1 404 ? -10.304 2.318 -8.491 1.00 96.94 404 VAL A CA 1
ATOM 3122 C C . VAL A 1 404 ? -9.681 2.870 -9.769 1.00 96.94 404 VAL A C 1
ATOM 3124 O O . VAL A 1 404 ? -8.808 2.243 -10.370 1.00 96.94 404 VAL A O 1
ATOM 3127 N N . GLN A 1 405 ? -10.115 4.062 -10.181 1.00 97.12 405 GLN A N 1
ATOM 3128 C CA . GLN A 1 405 ? -9.449 4.819 -11.240 1.00 97.12 405 GLN A CA 1
ATOM 3129 C C . GLN A 1 405 ? -8.109 5.348 -10.721 1.00 97.12 405 GLN A C 1
ATOM 3131 O O . GLN A 1 405 ? -8.047 5.984 -9.665 1.00 97.12 405 GLN A O 1
ATOM 3136 N N . ILE A 1 406 ? -7.037 5.080 -11.462 1.00 97.44 406 ILE A N 1
ATOM 3137 C CA . ILE A 1 406 ? -5.690 5.542 -11.147 1.00 97.44 406 ILE A CA 1
ATOM 3138 C C . ILE A 1 406 ? -5.450 6.848 -11.918 1.00 97.44 406 ILE A C 1
ATOM 3140 O O . ILE A 1 406 ? -5.416 6.822 -13.148 1.00 97.44 406 ILE A O 1
ATOM 3144 N N . PRO A 1 407 ? -5.307 8.001 -11.237 1.00 96.62 407 PRO A N 1
ATOM 3145 C CA . PRO A 1 407 ? -4.938 9.247 -11.900 1.00 96.62 407 PRO A CA 1
ATOM 3146 C C . PRO A 1 407 ? -3.525 9.122 -12.469 1.00 96.62 407 PRO A C 1
ATOM 3148 O O . PRO A 1 407 ? -2.666 8.453 -11.886 1.00 96.62 407 PRO A O 1
ATOM 3151 N N . SER A 1 408 ? -3.253 9.802 -13.580 1.00 95.19 408 SER A N 1
ATOM 3152 C CA . SER A 1 408 ? -1.918 9.789 -14.169 1.00 95.19 408 SER A CA 1
ATOM 3153 C C . SER A 1 408 ? -0.900 10.379 -13.190 1.00 95.19 408 SER A C 1
ATOM 3155 O O . SER A 1 408 ? -1.186 11.324 -12.442 1.00 95.19 408 SER A O 1
ATOM 3157 N N . LEU A 1 409 ? 0.343 9.893 -13.239 1.00 94.19 409 LEU A N 1
ATOM 3158 C CA . LEU A 1 409 ? 1.409 10.456 -12.409 1.00 94.19 409 LEU A CA 1
ATOM 3159 C C . LEU A 1 409 ? 1.596 11.966 -12.665 1.00 94.19 409 LEU A C 1
ATOM 3161 O O . LEU A 1 409 ? 1.956 12.720 -11.760 1.00 94.19 409 LEU A O 1
ATOM 3165 N N . SER A 1 410 ? 1.299 12.429 -13.883 1.00 93.12 410 SER A N 1
ATOM 3166 C CA . SER A 1 410 ? 1.340 13.847 -14.251 1.00 93.12 410 SER A CA 1
ATOM 3167 C C . SER A 1 410 ? 0.312 14.700 -13.493 1.00 93.12 410 SER A C 1
ATOM 3169 O O . SER A 1 410 ? 0.647 15.797 -13.037 1.00 93.12 410 SER A O 1
ATOM 3171 N N . GLU A 1 411 ? -0.905 14.188 -13.285 1.00 93.75 411 GLU A N 1
ATOM 3172 C CA . GLU A 1 411 ? -1.968 14.863 -12.536 1.00 93.75 411 GLU A CA 1
ATOM 3173 C C . GLU A 1 411 ? -1.599 14.952 -11.059 1.00 93.75 411 GLU A C 1
ATOM 3175 O O . GLU A 1 411 ? -1.581 16.057 -10.509 1.00 93.75 411 GLU A O 1
ATOM 3180 N N . LEU A 1 412 ? -1.182 13.832 -10.462 1.00 94.38 412 LEU A N 1
ATOM 3181 C CA . LEU A 1 412 ? -0.726 13.751 -9.072 1.00 94.38 412 LEU A CA 1
ATOM 3182 C C . LEU A 1 412 ? 0.458 14.701 -8.786 1.00 94.38 412 LEU A C 1
ATOM 3184 O O . LEU A 1 412 ? 0.470 15.434 -7.792 1.00 94.38 412 LEU A O 1
ATOM 3188 N N . LEU A 1 413 ? 1.446 14.772 -9.687 1.00 92.06 413 LEU A N 1
ATOM 3189 C CA . LEU A 1 413 ? 2.555 15.733 -9.581 1.00 92.06 413 LEU A CA 1
ATOM 3190 C C . LEU A 1 413 ? 2.095 17.196 -9.772 1.00 92.06 413 LEU A C 1
ATOM 3192 O O . LEU A 1 413 ? 2.693 18.119 -9.201 1.00 92.06 413 LEU A O 1
ATOM 3196 N N . SER A 1 414 ? 1.019 17.432 -10.531 1.00 90.44 414 SER A N 1
ATOM 3197 C CA . SER A 1 414 ? 0.413 18.762 -10.677 1.00 90.44 414 SER A CA 1
ATOM 3198 C C . SER A 1 414 ? -0.281 19.226 -9.392 1.00 90.44 414 SER A C 1
ATOM 3200 O O . SER A 1 414 ? -0.229 20.412 -9.069 1.00 90.44 414 SER A O 1
ATOM 3202 N N . GLU A 1 415 ? -0.899 18.314 -8.638 1.00 90.25 415 GLU A N 1
ATOM 3203 C CA . GLU A 1 415 ? -1.592 18.615 -7.379 1.00 90.25 415 GLU A CA 1
ATOM 3204 C C . GLU A 1 415 ? -0.624 19.068 -6.289 1.00 90.25 415 GLU A C 1
ATOM 3206 O O . GLU A 1 415 ? -0.843 20.115 -5.674 1.00 90.25 415 GLU A O 1
ATOM 3211 N N . ILE A 1 416 ? 0.508 18.371 -6.145 1.00 87.12 416 ILE A N 1
ATOM 3212 C CA . ILE A 1 416 ? 1.624 18.817 -5.298 1.00 87.12 416 ILE A CA 1
ATOM 3213 C C . ILE A 1 416 ? 2.021 20.255 -5.662 1.00 87.12 416 ILE A C 1
ATOM 3215 O O . ILE A 1 416 ? 2.110 21.127 -4.797 1.00 87.12 416 ILE A O 1
ATOM 3219 N N . SER A 1 417 ? 2.225 20.514 -6.956 1.00 82.88 417 SER A N 1
ATOM 3220 C CA . SER A 1 417 ? 2.687 21.815 -7.452 1.00 82.88 417 SER A CA 1
ATOM 3221 C C . SER A 1 417 ? 1.678 22.941 -7.177 1.00 82.88 417 SER A C 1
ATOM 3223 O O . SER A 1 417 ? 2.072 24.058 -6.842 1.00 82.88 417 SER A O 1
ATOM 3225 N N . LYS A 1 418 ? 0.369 22.655 -7.258 1.00 81.69 418 LYS A N 1
ATOM 3226 C CA . LYS A 1 418 ? -0.709 23.591 -6.889 1.00 81.69 418 LYS A CA 1
ATOM 3227 C C . LYS A 1 418 ? -0.706 23.895 -5.385 1.00 81.69 418 LYS A C 1
ATOM 3229 O O . LYS A 1 418 ? -0.890 25.051 -5.006 1.00 81.69 418 LYS A O 1
ATOM 3234 N N . SER A 1 419 ? -0.465 22.892 -4.536 1.00 75.56 419 SER A N 1
ATOM 3235 C CA . SER A 1 419 ? -0.450 23.069 -3.078 1.00 75.56 419 SER A CA 1
ATOM 3236 C C . SER A 1 419 ? 0.686 23.979 -2.595 1.00 75.56 419 SER A C 1
ATOM 3238 O O . SER A 1 419 ? 0.492 24.735 -1.645 1.00 75.56 419 SER A O 1
ATOM 3240 N N . GLU A 1 420 ? 1.860 23.943 -3.233 1.00 66.50 420 GLU A N 1
ATOM 3241 C CA . GLU A 1 420 ? 2.993 24.807 -2.856 1.00 66.50 420 GLU A CA 1
ATOM 3242 C C . GLU A 1 420 ? 2.737 26.282 -3.209 1.00 66.50 420 GLU A C 1
ATOM 3244 O O . GLU A 1 420 ? 3.016 27.176 -2.406 1.00 66.50 420 GLU A O 1
ATOM 3249 N N . LEU A 1 421 ? 2.116 26.540 -4.367 1.00 59.28 421 LEU A N 1
ATOM 3250 C CA . LEU A 1 421 ? 1.794 27.890 -4.849 1.00 59.28 421 LEU A CA 1
ATOM 3251 C C . LEU A 1 421 ? 0.844 28.668 -3.920 1.00 59.28 421 LEU A C 1
ATOM 3253 O O . LEU A 1 421 ? 0.906 29.896 -3.881 1.00 59.28 421 LEU A O 1
ATOM 3257 N N . LEU A 1 422 ? -0.003 27.980 -3.147 1.00 62.97 422 LEU A N 1
ATOM 3258 C CA . LEU A 1 422 ? -0.917 28.610 -2.185 1.00 62.97 422 LEU A CA 1
ATOM 3259 C C . LEU A 1 422 ? -0.231 29.066 -0.886 1.00 62.97 422 LEU A C 1
ATOM 3261 O O . LEU A 1 422 ? -0.786 29.896 -0.166 1.00 62.97 422 LEU A O 1
ATOM 3265 N N . HIS A 1 423 ? 0.961 28.548 -0.571 1.00 59.84 423 HIS A N 1
ATOM 3266 C CA . HIS A 1 423 ? 1.631 28.792 0.712 1.00 59.84 423 HIS A CA 1
ATOM 3267 C C . HIS A 1 423 ? 2.870 29.693 0.629 1.00 59.84 423 HIS A C 1
ATOM 3269 O O . HIS A 1 423 ? 3.307 30.210 1.659 1.00 59.84 423 HIS A O 1
ATOM 3275 N N . THR A 1 424 ? 3.422 29.943 -0.562 1.00 54.94 424 THR A N 1
ATOM 3276 C CA . THR A 1 424 ? 4.606 30.801 -0.737 1.00 54.94 424 THR A CA 1
ATOM 3277 C C . THR A 1 424 ? 4.295 32.080 -1.511 1.00 54.94 424 THR A C 1
ATOM 3279 O O . THR A 1 424 ? 4.492 32.161 -2.720 1.00 54.94 424 THR A O 1
ATOM 3282 N N . SER A 1 425 ? 3.904 33.141 -0.802 1.00 50.06 425 SER A N 1
ATOM 3283 C CA . SER A 1 425 ? 3.676 34.488 -1.356 1.00 50.06 425 SER A CA 1
ATOM 3284 C C . SER A 1 425 ? 4.970 35.263 -1.697 1.00 50.06 425 SER A C 1
ATOM 3286 O O . SER A 1 425 ? 5.007 36.490 -1.606 1.00 50.06 425 SER A O 1
ATOM 3288 N N . ALA A 1 426 ? 6.051 34.561 -2.054 1.00 52.75 426 ALA A N 1
ATOM 3289 C CA . ALA A 1 426 ? 7.366 35.117 -2.383 1.00 52.75 426 ALA A CA 1
ATOM 3290 C C . ALA A 1 426 ? 7.567 35.130 -3.919 1.00 52.75 426 ALA A C 1
ATOM 3292 O O . ALA A 1 426 ? 7.771 34.065 -4.497 1.00 52.75 426 ALA A O 1
ATOM 3293 N N . PRO A 1 427 ? 7.534 36.284 -4.622 1.00 51.97 427 PRO A N 1
ATOM 3294 C CA . PRO A 1 427 ? 7.275 36.297 -6.074 1.00 51.97 427 PRO A CA 1
ATOM 3295 C C . PRO A 1 427 ? 8.443 35.912 -7.006 1.00 51.97 427 PRO A C 1
ATOM 3297 O O . PRO A 1 427 ? 8.379 36.189 -8.207 1.00 51.97 427 PRO A O 1
ATOM 3300 N N . HIS A 1 428 ? 9.561 35.387 -6.496 1.00 47.06 428 HIS A N 1
ATOM 3301 C CA . HIS A 1 428 ? 10.838 35.399 -7.221 1.00 47.06 428 HIS A CA 1
ATOM 3302 C C . HIS A 1 428 ? 11.559 34.046 -7.184 1.00 47.06 428 HIS A C 1
ATOM 3304 O O . HIS A 1 428 ? 12.074 33.646 -6.147 1.00 47.06 428 HIS A O 1
ATOM 3310 N N . THR A 1 429 ? 11.675 33.425 -8.369 1.00 46.81 429 THR A N 1
ATOM 3311 C CA . THR A 1 429 ? 12.311 32.125 -8.703 1.00 46.81 429 THR A CA 1
ATOM 3312 C C . THR A 1 429 ? 11.433 30.862 -8.674 1.00 46.81 429 THR A C 1
ATOM 3314 O O . THR A 1 429 ? 11.861 29.802 -8.228 1.00 46.81 429 THR A O 1
ATOM 3317 N N . HIS A 1 430 ? 10.257 30.906 -9.319 1.00 45.81 430 HIS A N 1
ATOM 3318 C CA . HIS A 1 430 ? 9.624 29.681 -9.834 1.00 45.81 430 HIS A CA 1
ATOM 3319 C C . HIS A 1 430 ? 10.421 29.103 -11.012 1.00 45.81 430 HIS A C 1
ATOM 3321 O O . HIS A 1 430 ? 10.077 29.280 -12.182 1.00 45.81 430 HIS A O 1
ATOM 3327 N N . HIS A 1 431 ? 11.482 28.362 -10.693 1.00 52.41 431 HIS A N 1
ATOM 3328 C CA . HIS A 1 431 ? 11.938 27.283 -11.557 1.00 52.41 431 HIS A CA 1
ATOM 3329 C C . HIS A 1 431 ? 10.838 26.217 -11.536 1.00 52.41 431 HIS A C 1
ATOM 3331 O O . HIS A 1 431 ? 10.829 25.326 -10.691 1.00 52.41 431 HIS A O 1
ATOM 3337 N N . TYR A 1 432 ? 9.858 26.363 -12.436 1.00 52.66 432 TYR A N 1
ATOM 3338 C CA . TYR A 1 432 ? 8.926 25.287 -12.745 1.00 52.66 432 TYR A CA 1
ATOM 3339 C C . TYR A 1 432 ? 9.781 24.069 -13.080 1.00 52.66 432 TYR A C 1
ATOM 3341 O O . TYR A 1 432 ? 10.503 24.080 -14.081 1.00 52.66 432 TYR A O 1
ATOM 3349 N N . VAL A 1 433 ? 9.726 23.041 -12.231 1.00 55.41 433 VAL A N 1
ATOM 3350 C CA . VAL A 1 433 ? 10.311 21.739 -12.536 1.00 55.41 433 VAL A CA 1
ATOM 3351 C C . VAL A 1 433 ? 9.470 21.190 -13.675 1.00 55.41 433 VAL A C 1
ATOM 3353 O O . VAL A 1 433 ? 8.448 20.546 -13.459 1.00 55.41 433 VAL A O 1
ATOM 3356 N N . LYS A 1 434 ? 9.859 21.538 -14.906 1.00 60.34 434 LYS A N 1
ATOM 3357 C CA . LYS A 1 434 ? 9.268 21.003 -16.123 1.00 60.34 434 LYS A CA 1
ATOM 3358 C C . LYS A 1 434 ? 9.524 19.509 -16.056 1.00 60.34 434 LYS A C 1
ATOM 3360 O O . LYS A 1 434 ? 10.661 19.088 -16.257 1.00 60.34 434 LYS A O 1
ATOM 3365 N N . ILE A 1 435 ? 8.494 18.761 -15.659 1.00 60.22 435 ILE A N 1
ATOM 3366 C CA . ILE A 1 435 ? 8.582 17.333 -15.368 1.00 60.22 435 ILE A CA 1
ATOM 3367 C C . ILE A 1 435 ? 9.206 16.687 -16.610 1.00 60.22 435 ILE A C 1
ATOM 3369 O O . ILE A 1 435 ? 8.608 16.778 -17.686 1.00 60.22 435 ILE A O 1
ATOM 3373 N N . PRO A 1 436 ? 10.437 16.147 -16.523 1.00 62.59 436 PRO A N 1
ATOM 3374 C CA . PRO A 1 436 ? 11.075 15.568 -17.691 1.00 62.59 436 PRO A CA 1
ATOM 3375 C C . PRO A 1 436 ? 10.250 14.360 -18.130 1.00 62.59 436 PRO A C 1
ATOM 3377 O O . PRO A 1 436 ? 9.721 13.639 -17.284 1.00 62.59 436 PRO A O 1
ATOM 3380 N N . SER A 1 437 ? 10.179 14.109 -19.436 1.00 76.56 437 SER A N 1
ATOM 3381 C CA . SER A 1 437 ? 9.476 12.966 -20.044 1.00 76.56 437 SER A CA 1
ATOM 3382 C C . SER A 1 437 ? 10.196 11.626 -19.806 1.00 76.56 437 SER A C 1
ATOM 3384 O O . SER A 1 437 ? 10.275 10.779 -20.688 1.00 76.56 437 SER A O 1
ATOM 3386 N N . GLN A 1 438 ? 10.826 11.483 -18.644 1.00 86.12 438 GLN A N 1
ATOM 3387 C CA . GLN A 1 438 ? 11.524 10.297 -18.176 1.00 86.12 438 GLN A CA 1
ATOM 3388 C C . GLN A 1 438 ? 10.707 9.696 -17.028 1.00 86.12 438 GLN A C 1
ATOM 3390 O O . GLN A 1 438 ? 10.419 10.450 -16.081 1.00 86.12 438 GLN A O 1
ATOM 3395 N N . PRO A 1 439 ? 10.385 8.388 -17.068 1.00 88.81 439 PRO A N 1
ATOM 3396 C CA . PRO A 1 439 ? 9.640 7.714 -16.010 1.00 88.81 439 PRO A CA 1
ATOM 3397 C C . PRO A 1 439 ? 10.266 7.942 -14.638 1.00 88.81 439 PRO A C 1
ATOM 3399 O O . PRO A 1 439 ? 11.500 7.985 -14.524 1.00 88.81 439 PRO A O 1
ATOM 3402 N N . LEU A 1 440 ? 9.452 8.085 -13.589 1.00 90.50 440 LEU A N 1
ATOM 3403 C CA . LEU A 1 440 ? 9.943 8.479 -12.258 1.00 90.50 440 LEU A CA 1
ATOM 3404 C C . LEU A 1 440 ? 11.062 7.563 -11.743 1.00 90.50 440 LEU A C 1
ATOM 3406 O O . LEU A 1 440 ? 12.029 8.050 -11.154 1.00 90.50 440 LEU A O 1
ATOM 3410 N N . LEU A 1 441 ? 10.972 6.260 -12.017 1.00 89.31 441 LEU A N 1
ATOM 3411 C CA . LEU A 1 441 ? 11.952 5.265 -11.573 1.00 89.31 441 LEU A CA 1
ATOM 3412 C C . LEU A 1 441 ? 13.353 5.479 -12.164 1.00 89.31 441 LEU A C 1
ATOM 3414 O O . LEU A 1 441 ? 14.341 5.175 -11.499 1.00 89.31 441 LEU A O 1
ATOM 3418 N N . THR A 1 442 ? 13.457 6.081 -13.353 1.00 89.06 442 THR A N 1
ATOM 3419 C CA . THR A 1 442 ? 14.746 6.385 -14.010 1.00 89.06 442 THR A CA 1
ATOM 3420 C C . THR A 1 442 ? 15.430 7.651 -13.476 1.00 89.06 442 THR A C 1
ATOM 3422 O O . THR A 1 442 ? 16.562 7.954 -13.854 1.00 89.06 442 THR A O 1
ATOM 3425 N N . ARG A 1 443 ? 14.759 8.410 -12.598 1.00 89.75 443 ARG A N 1
ATOM 3426 C CA . ARG A 1 443 ? 15.276 9.664 -12.029 1.00 89.75 443 ARG A CA 1
ATOM 3427 C C . ARG A 1 443 ? 16.187 9.413 -10.826 1.00 89.75 443 ARG A C 1
ATOM 3429 O O . ARG A 1 443 ? 16.204 8.331 -10.244 1.00 89.75 443 ARG A O 1
ATOM 3436 N N . THR A 1 444 ? 16.937 10.444 -10.434 1.00 89.81 444 THR A N 1
ATOM 3437 C CA . THR A 1 444 ? 17.852 10.369 -9.287 1.00 89.81 444 THR A CA 1
ATOM 3438 C C . THR A 1 444 ? 17.106 10.050 -7.981 1.00 89.81 444 THR A C 1
ATOM 3440 O O . THR A 1 444 ? 15.962 10.493 -7.812 1.00 89.81 444 THR A O 1
ATOM 3443 N N . PRO A 1 445 ? 17.742 9.343 -7.021 1.00 88.06 445 PRO A N 1
ATOM 3444 C CA . PRO A 1 445 ? 17.119 9.003 -5.741 1.00 88.06 445 PRO A CA 1
ATOM 3445 C C . PRO A 1 445 ? 16.547 10.217 -4.998 1.00 88.06 445 PRO A C 1
ATOM 3447 O O . PRO A 1 445 ? 15.442 10.131 -4.474 1.00 88.06 445 PRO A O 1
ATOM 3450 N N . ASP A 1 446 ? 17.225 11.371 -5.038 1.00 86.25 446 ASP A N 1
ATOM 3451 C CA . ASP A 1 446 ? 16.740 12.624 -4.437 1.00 86.25 446 ASP A CA 1
ATOM 3452 C C . ASP A 1 446 ? 15.373 13.068 -4.982 1.00 86.25 446 ASP A C 1
ATOM 3454 O O . ASP A 1 446 ? 14.515 13.515 -4.220 1.00 86.25 446 ASP A O 1
ATOM 3458 N N . VAL A 1 447 ? 15.144 12.931 -6.295 1.00 88.50 447 VAL A N 1
ATOM 3459 C CA . VAL A 1 447 ? 13.870 13.303 -6.931 1.00 88.50 447 VAL A CA 1
ATOM 3460 C C . VAL A 1 447 ? 12.774 12.310 -6.554 1.00 88.50 447 VAL A C 1
ATOM 3462 O O . VAL A 1 447 ? 11.670 12.732 -6.214 1.00 88.50 447 VAL A O 1
ATOM 3465 N N . ARG A 1 448 ? 13.070 11.003 -6.558 1.00 90.56 448 ARG A N 1
ATOM 3466 C CA . ARG A 1 448 ? 12.101 9.968 -6.152 1.00 90.56 448 ARG A CA 1
ATOM 3467 C C . ARG A 1 448 ? 11.722 10.113 -4.676 1.00 90.56 448 ARG A C 1
ATOM 3469 O O . ARG A 1 448 ? 10.542 10.083 -4.337 1.00 90.56 448 ARG A O 1
ATOM 3476 N N . LEU A 1 449 ? 12.705 10.367 -3.812 1.00 87.62 449 LEU A N 1
ATOM 3477 C CA . LEU A 1 449 ? 12.510 10.621 -2.387 1.00 87.62 449 LEU A CA 1
ATOM 3478 C C . LEU A 1 449 ? 11.692 11.899 -2.139 1.00 87.62 449 LEU A C 1
ATOM 3480 O O . LEU A 1 449 ? 10.788 11.892 -1.304 1.00 87.62 449 LEU A O 1
ATOM 3484 N N . ALA A 1 450 ? 11.950 12.982 -2.881 1.00 87.62 450 ALA A N 1
ATOM 3485 C CA . ALA A 1 450 ? 11.142 14.198 -2.803 1.00 87.62 450 ALA A CA 1
ATOM 3486 C C . ALA A 1 450 ? 9.676 13.940 -3.196 1.00 87.62 450 ALA A C 1
ATOM 3488 O O . ALA A 1 450 ? 8.773 14.373 -2.479 1.00 87.62 450 ALA A O 1
ATOM 3489 N N . VAL A 1 451 ? 9.427 13.197 -4.284 1.00 91.12 451 VAL A N 1
ATOM 3490 C CA . VAL A 1 451 ? 8.065 12.798 -4.689 1.00 91.12 451 VAL A CA 1
ATOM 3491 C C . VAL A 1 451 ? 7.389 11.960 -3.603 1.00 91.12 451 VAL A C 1
ATOM 3493 O O . VAL A 1 451 ? 6.251 12.251 -3.263 1.00 91.12 451 VAL A O 1
ATOM 3496 N N . PHE A 1 452 ? 8.087 11.009 -2.980 1.00 93.12 452 PHE A N 1
ATOM 3497 C CA . PHE A 1 452 ? 7.558 10.203 -1.871 1.00 93.12 452 PHE A CA 1
ATOM 3498 C C . PHE A 1 452 ? 7.132 11.030 -0.651 1.00 93.12 452 PHE A C 1
ATOM 3500 O O . PHE A 1 452 ? 6.018 10.866 -0.156 1.00 93.12 452 PHE A O 1
ATOM 3507 N N . TYR A 1 453 ? 7.965 11.966 -0.185 1.00 91.88 453 TYR A N 1
ATOM 3508 C CA . TYR A 1 453 ? 7.578 12.849 0.923 1.00 91.88 453 TYR A CA 1
ATOM 3509 C C . TYR A 1 453 ? 6.348 13.703 0.575 1.00 91.88 453 TYR A C 1
ATOM 3511 O O . TYR A 1 453 ? 5.452 13.872 1.404 1.00 91.88 453 TYR A O 1
ATOM 3519 N N . ARG A 1 454 ? 6.280 14.204 -0.664 1.00 90.75 454 ARG A N 1
ATOM 3520 C CA . ARG A 1 454 ? 5.165 15.024 -1.156 1.00 90.75 454 ARG A CA 1
ATOM 3521 C C . ARG A 1 454 ? 3.879 14.207 -1.356 1.00 90.75 454 ARG A C 1
ATOM 3523 O O . ARG A 1 454 ? 2.808 14.689 -0.996 1.00 90.75 454 ARG A O 1
ATOM 3530 N N . ALA A 1 455 ? 3.979 12.960 -1.819 1.00 93.06 455 ALA A N 1
ATOM 3531 C CA . ALA A 1 455 ? 2.873 12.004 -1.924 1.00 93.06 455 ALA A CA 1
ATOM 3532 C C . ALA A 1 455 ? 2.228 11.703 -0.560 1.00 93.06 455 ALA A C 1
ATOM 3534 O O . ALA A 1 455 ? 1.012 11.571 -0.454 1.00 93.06 455 ALA A O 1
ATOM 3535 N N . LEU A 1 456 ? 3.033 11.685 0.508 1.00 94.31 456 LEU A N 1
ATOM 3536 C CA . LEU A 1 456 ? 2.566 11.548 1.892 1.00 94.31 456 LEU A CA 1
ATOM 3537 C C . LEU A 1 456 ? 2.092 12.874 2.519 1.00 94.31 456 LEU A C 1
ATOM 3539 O O . LEU A 1 456 ? 1.799 12.913 3.716 1.00 94.31 456 LEU A O 1
ATOM 3543 N N . SER A 1 457 ? 2.010 13.953 1.734 1.00 85.62 457 SER A N 1
ATOM 3544 C CA . SER A 1 457 ? 1.620 15.306 2.159 1.00 85.62 457 SER A CA 1
ATOM 3545 C C . SER A 1 457 ? 2.504 15.890 3.273 1.00 85.62 457 SER A C 1
ATOM 3547 O O . SER A 1 457 ? 2.021 16.583 4.176 1.00 85.62 457 SER A O 1
ATOM 3549 N N . GLU A 1 458 ? 3.808 15.602 3.244 1.00 77.81 458 GLU A N 1
ATOM 3550 C CA . GLU A 1 458 ? 4.789 16.268 4.103 1.00 77.81 458 GLU A CA 1
ATOM 3551 C C . GLU A 1 458 ? 5.333 17.549 3.467 1.00 77.81 458 GLU A C 1
ATOM 3553 O O . GLU A 1 458 ? 5.599 17.610 2.269 1.00 77.81 458 GLU A O 1
ATOM 3558 N N . SER A 1 459 ? 5.551 18.570 4.297 1.00 79.75 459 SER A N 1
ATOM 3559 C CA . SER A 1 459 ? 6.223 19.801 3.882 1.00 79.75 459 SER A CA 1
ATOM 3560 C C . SER A 1 459 ? 7.748 19.643 3.876 1.00 79.75 459 SER A C 1
ATOM 3562 O O . SER A 1 459 ? 8.311 18.822 4.606 1.00 79.75 459 SER A O 1
ATOM 3564 N N . ASP A 1 460 ? 8.443 20.508 3.134 1.00 78.38 460 ASP A N 1
ATOM 3565 C CA . ASP A 1 460 ? 9.914 20.566 3.110 1.00 78.38 460 ASP A CA 1
ATOM 3566 C C . ASP A 1 460 ? 10.552 20.731 4.507 1.00 78.38 460 ASP A C 1
ATOM 3568 O O . ASP A 1 460 ? 11.679 20.291 4.746 1.00 78.38 460 ASP A O 1
ATOM 3572 N N . ASP A 1 461 ? 9.844 21.351 5.457 1.00 81.62 461 ASP A N 1
ATOM 3573 C CA . ASP A 1 461 ? 10.300 21.478 6.846 1.00 81.62 461 ASP A CA 1
ATOM 3574 C C . ASP A 1 461 ? 10.224 20.142 7.610 1.00 81.62 461 ASP A C 1
ATOM 3576 O O . ASP A 1 461 ? 11.124 19.839 8.399 1.00 81.62 461 ASP A O 1
ATOM 3580 N N . THR A 1 462 ? 9.234 19.282 7.324 1.00 78.12 462 THR A N 1
ATOM 3581 C CA . THR A 1 462 ? 9.293 17.880 7.767 1.00 78.12 462 THR A CA 1
ATOM 3582 C C . THR A 1 462 ? 10.521 17.201 7.185 1.00 78.12 462 THR A C 1
ATOM 3584 O O . THR A 1 462 ? 11.280 16.614 7.951 1.00 78.12 462 THR A O 1
ATOM 3587 N N . LEU A 1 463 ? 10.735 17.304 5.869 1.00 77.56 463 LEU A N 1
ATOM 3588 C CA . LEU A 1 463 ? 11.824 16.617 5.168 1.00 77.56 463 LEU A CA 1
ATOM 3589 C C . LEU A 1 463 ? 13.198 16.965 5.767 1.00 77.56 463 LEU A C 1
ATOM 3591 O O . LEU A 1 463 ? 14.079 16.114 5.866 1.00 77.56 463 LEU A O 1
ATOM 3595 N N . ARG A 1 464 ? 13.393 18.204 6.235 1.00 83.69 464 ARG A N 1
ATOM 3596 C CA . ARG A 1 464 ? 14.610 18.608 6.966 1.00 83.69 464 ARG A CA 1
ATOM 3597 C C . ARG A 1 464 ? 14.726 17.955 8.345 1.00 83.69 464 ARG A C 1
ATOM 3599 O O . ARG A 1 464 ? 15.824 17.567 8.731 1.00 83.69 464 ARG A O 1
ATOM 3606 N N . LYS A 1 465 ? 13.617 17.835 9.078 1.00 86.44 465 LYS A N 1
ATOM 3607 C CA . LYS A 1 465 ? 13.559 17.246 10.429 1.00 86.44 465 LYS A CA 1
ATOM 3608 C C . LYS A 1 465 ? 13.629 15.718 10.421 1.00 86.44 465 LYS A C 1
ATOM 3610 O O . LYS A 1 465 ? 14.065 15.137 11.407 1.00 86.44 465 LYS A O 1
ATOM 3615 N N . THR A 1 466 ? 13.221 15.064 9.336 1.00 83.88 466 THR A N 1
ATOM 3616 C CA . THR A 1 466 ? 13.260 13.602 9.203 1.00 83.88 466 THR A CA 1
ATOM 3617 C C . THR A 1 466 ? 14.623 13.055 8.789 1.00 83.88 466 THR A C 1
ATOM 3619 O O . THR A 1 466 ? 14.894 11.890 9.057 1.00 83.88 466 THR A O 1
ATOM 3622 N N . LYS A 1 467 ? 15.516 13.876 8.214 1.00 83.81 467 LYS A N 1
ATOM 3623 C CA . LYS A 1 467 ? 16.873 13.461 7.794 1.00 83.81 467 LYS A CA 1
ATOM 3624 C C . LYS A 1 467 ? 17.775 12.916 8.911 1.00 83.81 467 LYS A C 1
ATOM 3626 O O . LYS A 1 467 ? 18.803 12.330 8.597 1.00 83.81 467 LYS A O 1
ATOM 3631 N N . SER A 1 468 ? 17.435 13.124 10.183 1.00 89.62 468 SER A N 1
ATOM 3632 C CA . SER A 1 468 ? 18.181 12.582 11.330 1.00 89.62 468 SER A CA 1
ATOM 3633 C C . SER A 1 468 ? 17.61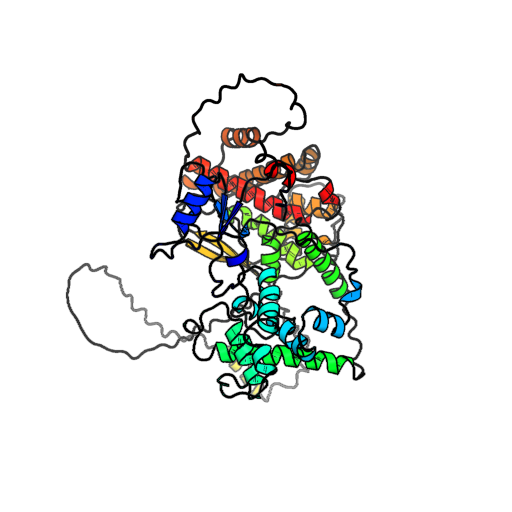2 11.273 11.891 1.00 89.62 468 SER A C 1
ATOM 3635 O O . SER A 1 468 ? 18.145 10.773 12.877 1.00 89.62 468 SER A O 1
ATOM 3637 N N . LEU A 1 469 ? 16.509 10.762 11.338 1.00 90.81 469 LEU A N 1
ATOM 3638 C CA . LEU A 1 469 ? 15.872 9.519 11.780 1.00 90.81 469 LEU A CA 1
ATOM 3639 C C . LEU A 1 469 ? 16.472 8.313 11.049 1.00 90.81 469 LEU A C 1
ATOM 3641 O O . LEU A 1 469 ? 16.856 8.422 9.884 1.00 90.81 469 LEU A O 1
ATOM 3645 N N . THR A 1 470 ? 16.501 7.154 11.708 1.00 90.62 470 THR A N 1
ATOM 3646 C CA . THR A 1 470 ? 16.795 5.882 11.023 1.00 90.62 470 THR A CA 1
ATOM 3647 C C . THR A 1 470 ? 15.652 5.511 10.059 1.00 90.62 470 THR A C 1
ATOM 3649 O O . THR A 1 470 ? 14.541 6.028 10.217 1.00 90.62 470 THR A O 1
ATOM 3652 N N . PRO A 1 471 ? 15.858 4.616 9.073 1.00 88.25 471 PRO A N 1
ATOM 3653 C CA . PRO A 1 471 ? 14.800 4.201 8.146 1.00 88.25 471 PRO A CA 1
ATOM 3654 C C . PRO A 1 471 ? 13.538 3.663 8.846 1.00 88.25 471 PRO A C 1
ATOM 3656 O O . PRO A 1 471 ? 12.421 3.978 8.439 1.00 88.25 471 PRO A O 1
ATOM 3659 N N . GLU A 1 472 ? 13.694 2.921 9.946 1.00 89.12 472 GLU A N 1
ATOM 3660 C CA . GLU A 1 472 ? 12.596 2.361 10.747 1.00 89.12 472 GLU A CA 1
ATOM 3661 C C . GLU A 1 472 ? 11.808 3.467 11.467 1.00 89.12 472 GLU A C 1
ATOM 3663 O O . GLU A 1 472 ? 10.571 3.482 11.462 1.00 89.12 472 GLU A O 1
ATOM 3668 N N . GLN A 1 473 ? 12.531 4.415 12.074 1.00 93.31 473 GLN A N 1
ATOM 3669 C CA . GLN A 1 473 ? 11.958 5.590 12.736 1.00 93.31 473 GLN A CA 1
ATOM 3670 C C . GLN A 1 473 ? 11.229 6.480 11.730 1.00 93.31 473 GLN A C 1
ATOM 3672 O O . GLN A 1 473 ? 10.140 6.977 12.017 1.00 93.31 473 GLN A O 1
ATOM 3677 N N . LEU A 1 474 ? 11.812 6.655 10.544 1.00 91.88 474 LEU A N 1
ATOM 3678 C CA . LEU A 1 474 ? 11.256 7.433 9.450 1.00 91.88 474 LEU A CA 1
ATOM 3679 C C . LEU A 1 474 ? 9.947 6.824 8.942 1.00 91.88 474 LEU A C 1
ATOM 3681 O O . LEU A 1 474 ? 8.931 7.517 8.916 1.00 91.88 474 LEU A O 1
ATOM 3685 N N . LEU A 1 475 ? 9.957 5.533 8.599 1.00 93.00 475 LEU A N 1
ATOM 3686 C CA . LEU A 1 475 ? 8.779 4.797 8.140 1.00 93.00 475 LEU A CA 1
ATOM 3687 C C . LEU A 1 475 ? 7.636 4.899 9.159 1.00 93.00 475 LEU A C 1
ATOM 3689 O O . LEU A 1 475 ? 6.509 5.252 8.810 1.00 93.00 475 LEU A O 1
ATOM 3693 N N . THR A 1 476 ? 7.949 4.670 10.436 1.00 95.06 476 THR A N 1
ATOM 3694 C CA . THR A 1 476 ? 6.975 4.726 11.534 1.00 95.06 476 THR A CA 1
ATOM 3695 C C . THR A 1 476 ? 6.429 6.136 11.750 1.00 95.06 476 THR A C 1
ATOM 3697 O O . THR A 1 476 ? 5.220 6.317 11.908 1.00 95.06 476 THR A O 1
ATOM 3700 N N . ALA A 1 477 ? 7.291 7.157 11.716 1.00 94.38 477 ALA A N 1
ATOM 3701 C CA . ALA A 1 477 ? 6.879 8.548 11.855 1.00 94.38 477 ALA A CA 1
ATOM 3702 C C . ALA A 1 477 ? 5.990 9.004 10.688 1.00 94.38 477 ALA A C 1
ATOM 3704 O O . ALA A 1 477 ? 5.002 9.698 10.921 1.00 94.38 477 ALA A O 1
ATOM 3705 N N . LEU A 1 478 ? 6.305 8.607 9.452 1.00 94.81 478 LEU A N 1
ATOM 3706 C CA . LEU A 1 478 ? 5.514 8.933 8.264 1.00 94.81 478 LEU A CA 1
ATOM 3707 C C . LEU A 1 478 ? 4.155 8.224 8.267 1.00 94.81 478 LEU A C 1
ATOM 3709 O O . LEU A 1 478 ? 3.134 8.883 8.079 1.00 94.81 478 LEU A O 1
ATOM 3713 N N . ALA A 1 479 ? 4.117 6.922 8.567 1.00 96.62 479 ALA A N 1
ATOM 3714 C CA . ALA A 1 479 ? 2.875 6.155 8.682 1.00 96.62 479 ALA A CA 1
ATOM 3715 C C . ALA A 1 479 ? 1.944 6.715 9.772 1.00 96.62 479 ALA A C 1
ATOM 3717 O O . ALA A 1 479 ? 0.747 6.895 9.536 1.00 96.62 479 ALA A O 1
ATOM 3718 N N . LEU A 1 480 ? 2.490 7.065 10.943 1.00 97.06 480 LEU A N 1
ATOM 3719 C CA . LEU A 1 480 ? 1.721 7.687 12.022 1.00 97.06 480 LEU A CA 1
ATOM 3720 C C . LEU A 1 480 ? 1.241 9.100 11.653 1.00 97.06 480 LEU A C 1
ATOM 3722 O O . LEU A 1 480 ? 0.109 9.463 11.964 1.00 97.06 480 LEU A O 1
ATOM 3726 N N . ARG A 1 481 ? 2.056 9.912 10.970 1.00 95.69 481 ARG A N 1
ATOM 3727 C CA . ARG A 1 481 ? 1.639 11.252 10.517 1.00 95.69 481 ARG A CA 1
ATOM 3728 C C . ARG A 1 481 ? 0.547 11.196 9.456 1.00 95.69 481 ARG A C 1
ATOM 3730 O O . ARG A 1 481 ? -0.399 11.975 9.554 1.00 95.69 481 ARG A O 1
ATOM 3737 N N . TRP A 1 482 ? 0.647 10.273 8.496 1.00 96.62 482 TRP A N 1
ATOM 3738 C CA . TRP A 1 482 ? -0.411 10.016 7.519 1.00 96.62 482 TRP A CA 1
ATOM 3739 C C . TRP A 1 482 ? -1.723 9.667 8.223 1.00 96.62 482 TRP A C 1
ATOM 3741 O O . TRP A 1 482 ? -2.724 10.349 8.027 1.00 96.62 482 TRP A O 1
ATOM 3751 N N . LEU A 1 483 ? -1.684 8.673 9.116 1.00 97.19 483 LEU A N 1
ATOM 3752 C CA . LEU A 1 483 ? -2.819 8.226 9.924 1.00 97.19 483 LEU A CA 1
ATOM 3753 C C . LEU A 1 483 ? -3.485 9.381 10.690 1.00 97.19 483 LEU A C 1
ATOM 3755 O O . LEU A 1 483 ? -4.701 9.564 10.625 1.00 97.19 483 LEU A O 1
ATOM 3759 N N . LEU A 1 484 ? -2.687 10.197 11.384 1.00 96.75 484 LEU A N 1
ATOM 3760 C CA . LEU A 1 484 ? -3.181 11.332 12.163 1.00 96.75 484 LEU A CA 1
ATOM 3761 C C . LEU A 1 484 ? -3.763 12.455 11.290 1.00 96.75 484 LEU A C 1
ATOM 3763 O O . LEU A 1 484 ? -4.753 13.063 11.697 1.00 96.75 484 LEU A O 1
ATOM 3767 N N . ARG A 1 485 ? -3.185 12.733 10.109 1.00 96.06 485 ARG A N 1
ATOM 3768 C CA . ARG A 1 485 ? -3.762 13.676 9.133 1.00 96.06 485 ARG A CA 1
ATOM 3769 C C . ARG A 1 485 ? -5.083 13.148 8.586 1.00 96.06 485 ARG A C 1
ATOM 3771 O O . ARG A 1 485 ? -6.098 13.811 8.753 1.00 96.06 485 ARG A O 1
ATOM 3778 N N . PHE A 1 486 ? -5.088 11.934 8.039 1.00 96.38 486 PHE A N 1
ATOM 3779 C CA . PHE A 1 486 ? -6.269 11.330 7.427 1.00 96.38 486 PHE A CA 1
ATOM 3780 C C . PHE A 1 486 ? -7.459 11.294 8.396 1.00 96.38 486 PHE A C 1
ATOM 3782 O O . PHE A 1 486 ? -8.540 11.775 8.068 1.00 96.38 486 PHE A O 1
ATOM 3789 N N . LEU A 1 487 ? -7.260 10.813 9.631 1.00 96.00 487 LEU A N 1
ATOM 3790 C CA . LEU A 1 487 ? -8.330 10.772 10.635 1.00 96.00 487 LEU A CA 1
ATOM 3791 C C . LEU A 1 487 ? -8.770 12.163 11.118 1.00 96.00 487 LEU A C 1
ATOM 3793 O O . LEU A 1 487 ? -9.925 12.330 11.505 1.00 96.00 487 LEU A O 1
ATOM 3797 N N . ARG A 1 488 ? -7.884 13.168 11.113 1.00 95.94 488 ARG A N 1
ATOM 3798 C CA . ARG A 1 488 ? -8.253 14.563 11.407 1.00 95.94 488 ARG A CA 1
ATOM 3799 C C . ARG A 1 488 ? -9.132 15.132 10.297 1.00 95.94 488 ARG A C 1
ATOM 3801 O O . ARG A 1 488 ? -10.141 15.758 10.608 1.00 95.94 488 ARG A O 1
ATOM 3808 N N . ASP A 1 489 ? -8.751 14.913 9.046 1.00 95.19 489 ASP A N 1
ATOM 3809 C CA . ASP A 1 489 ? -9.399 15.510 7.878 1.00 95.19 489 ASP A CA 1
ATOM 3810 C C . ASP A 1 489 ? -10.777 14.854 7.652 1.00 95.19 489 ASP A C 1
ATOM 3812 O O . ASP A 1 489 ? -11.793 15.548 7.628 1.00 95.19 489 ASP A O 1
ATOM 3816 N N . LYS A 1 490 ? -10.854 13.520 7.740 1.00 95.00 490 LYS A N 1
ATOM 3817 C CA . LYS A 1 490 ? -12.101 12.731 7.791 1.00 95.00 490 LYS A CA 1
ATOM 3818 C C . LYS A 1 490 ? -13.056 13.152 8.922 1.00 95.00 490 LYS A C 1
ATOM 3820 O O . LYS A 1 490 ? -14.277 13.182 8.757 1.00 95.00 490 LYS A O 1
ATOM 3825 N N . ALA A 1 491 ? -12.518 13.494 10.096 1.00 95.06 491 ALA A N 1
ATOM 3826 C CA . ALA A 1 491 ? -13.313 14.000 11.218 1.00 95.06 491 ALA A CA 1
ATOM 3827 C C . ALA A 1 491 ? -13.741 15.474 11.049 1.00 95.06 491 ALA A C 1
ATOM 3829 O O . ALA A 1 491 ? -14.660 15.916 11.743 1.00 95.06 491 ALA A O 1
ATOM 3830 N N . ALA A 1 492 ? -13.095 16.230 10.154 1.00 96.25 492 ALA A N 1
ATOM 3831 C CA . ALA A 1 492 ? -13.465 17.598 9.797 1.00 96.25 492 ALA A CA 1
ATOM 3832 C C . ALA A 1 492 ? -14.536 17.647 8.694 1.00 96.25 492 ALA A C 1
ATOM 3834 O O . ALA A 1 492 ? -15.378 18.540 8.728 1.00 96.25 492 ALA A O 1
ATOM 3835 N N . GLU A 1 493 ? -14.559 16.671 7.780 1.00 96.62 493 GLU A N 1
ATOM 3836 C CA . GLU A 1 493 ? -15.639 16.480 6.795 1.00 96.62 493 GLU A CA 1
ATOM 3837 C C . GLU A 1 493 ? -16.997 16.229 7.469 1.00 96.62 493 GLU A C 1
ATOM 3839 O O . GLU A 1 493 ? -18.024 16.741 7.031 1.00 96.62 493 GLU A O 1
ATOM 3844 N N . ASN A 1 494 ? -17.006 15.456 8.562 1.00 96.19 494 ASN A N 1
ATOM 3845 C CA . ASN A 1 494 ? -18.222 15.005 9.244 1.00 96.19 494 ASN A CA 1
ATOM 3846 C C . ASN A 1 494 ? -18.219 15.367 10.746 1.00 96.19 494 ASN A C 1
ATOM 3848 O O . ASN A 1 494 ? -18.228 14.475 11.603 1.00 96.19 494 ASN A O 1
ATOM 3852 N N . PRO A 1 495 ? -18.245 16.665 11.112 1.00 96.12 495 PRO A N 1
ATOM 3853 C CA . PRO A 1 495 ? -18.039 17.117 12.492 1.00 96.12 495 PRO A CA 1
ATOM 3854 C C . PRO A 1 495 ? -19.154 16.687 13.458 1.00 96.12 495 PRO A C 1
ATOM 3856 O O . PRO A 1 495 ? -18.934 16.639 14.667 1.00 96.12 495 PRO A O 1
ATOM 3859 N N . GLN A 1 496 ? -20.345 16.359 12.943 1.00 97.31 496 GLN A N 1
ATOM 3860 C CA . GLN A 1 496 ? -21.482 15.884 13.739 1.00 97.31 496 GLN A CA 1
ATOM 3861 C C . GLN A 1 496 ? -21.419 14.380 14.061 1.00 97.31 496 GLN A C 1
ATOM 3863 O O . GLN A 1 496 ? -22.083 13.933 14.999 1.00 97.31 496 GLN A O 1
ATOM 3868 N N . SER A 1 497 ? -20.624 13.587 13.328 1.00 97.12 497 SER A N 1
ATOM 3869 C CA . SER A 1 497 ? -20.540 12.145 13.570 1.00 97.12 497 SER A CA 1
ATOM 3870 C C . SER A 1 497 ? -19.674 11.843 14.792 1.00 97.12 497 SER A C 1
ATOM 3872 O O . SER A 1 497 ? -18.447 11.973 14.773 1.00 97.12 497 SER A O 1
ATOM 3874 N N . LYS A 1 498 ? -20.324 11.390 15.872 1.00 96.06 498 LYS A N 1
ATOM 3875 C CA . LYS A 1 498 ? -19.642 10.927 17.092 1.00 96.06 498 LYS A CA 1
ATOM 3876 C C . LYS A 1 498 ? -18.695 9.761 16.810 1.00 96.06 498 LYS A C 1
ATOM 3878 O O . LYS A 1 498 ? -17.637 9.697 17.424 1.00 96.06 498 LYS A O 1
ATOM 3883 N N . GLU A 1 499 ? -19.055 8.886 15.877 1.00 93.69 499 GLU A N 1
ATOM 3884 C CA . GLU A 1 499 ? -18.240 7.747 15.455 1.00 93.69 499 GLU A CA 1
ATOM 3885 C C . GLU A 1 499 ? -16.930 8.212 14.802 1.00 93.69 499 GLU A C 1
ATOM 3887 O O . GLU A 1 499 ? -15.851 7.848 15.267 1.00 93.69 499 GLU A O 1
ATOM 3892 N N . ARG A 1 500 ? -16.995 9.146 13.837 1.00 93.69 500 ARG A N 1
ATOM 3893 C CA . ARG A 1 500 ? -15.785 9.730 13.224 1.00 93.69 500 ARG A CA 1
ATOM 3894 C C . ARG A 1 500 ? -14.897 10.455 14.243 1.00 93.69 500 ARG A C 1
ATOM 3896 O O . ARG A 1 500 ? -13.675 10.425 14.125 1.00 93.69 500 ARG A O 1
ATOM 3903 N N . GLN A 1 501 ? -15.476 11.075 15.278 1.00 93.62 501 GLN A N 1
ATOM 3904 C CA . GLN A 1 501 ? -14.685 11.653 16.374 1.00 93.62 501 GLN A CA 1
ATOM 3905 C C . GLN A 1 501 ? -14.048 10.585 17.282 1.00 93.62 501 GLN A C 1
ATOM 3907 O O . GLN A 1 501 ? -12.956 10.821 17.796 1.00 93.62 501 GLN A O 1
ATOM 3912 N N . GLN A 1 502 ? -14.686 9.422 17.465 1.00 94.12 502 GLN A N 1
ATOM 3913 C CA . GLN A 1 502 ? -14.140 8.287 18.223 1.00 94.12 502 GLN A CA 1
ATOM 3914 C C . GLN A 1 502 ? -13.034 7.535 17.467 1.00 94.12 502 GLN A C 1
ATOM 3916 O O . GLN A 1 502 ? -12.150 6.973 18.109 1.00 94.12 502 GLN A O 1
ATOM 3921 N N . GLU A 1 503 ? -13.018 7.558 16.128 1.00 94.56 503 GLU A N 1
ATOM 3922 C CA . GLU A 1 503 ? -11.912 6.996 15.335 1.00 94.56 503 GLU A CA 1
ATOM 3923 C C . GLU A 1 503 ? -10.563 7.666 15.659 1.00 94.56 503 GLU A C 1
ATOM 3925 O O . GLU A 1 503 ? -9.531 6.993 15.676 1.00 94.56 503 GLU A O 1
ATOM 3930 N N . ARG A 1 504 ? -10.563 8.971 15.972 1.00 96.25 504 ARG A N 1
ATOM 3931 C CA . ARG A 1 504 ? -9.355 9.788 16.184 1.00 96.25 504 ARG A CA 1
ATOM 3932 C C . ARG A 1 504 ? -8.430 9.218 17.259 1.00 96.25 504 ARG A C 1
ATOM 3934 O O . ARG A 1 504 ? -8.871 8.829 18.337 1.00 96.25 504 ARG A O 1
ATOM 3941 N N . TRP A 1 505 ? -7.127 9.251 16.998 1.00 97.75 505 TRP A N 1
ATOM 3942 C CA . TRP A 1 505 ? -6.109 8.883 17.982 1.00 97.75 505 TRP A CA 1
ATOM 3943 C C . TRP A 1 505 ? -5.899 10.000 19.007 1.00 97.75 505 TRP A C 1
ATOM 3945 O O . TR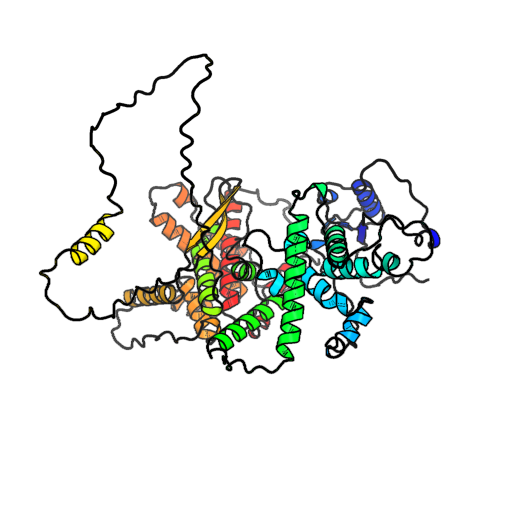P A 1 505 ? -5.798 11.182 18.672 1.00 97.75 505 TRP A O 1
ATOM 3955 N N . THR A 1 506 ? -5.763 9.605 20.265 1.00 97.19 506 THR A N 1
ATOM 3956 C CA . THR A 1 506 ? -5.278 10.447 21.355 1.00 97.19 506 THR A CA 1
ATOM 3957 C C . THR A 1 506 ? -3.752 10.541 21.332 1.00 97.19 506 THR A C 1
ATOM 3959 O O . THR A 1 506 ? -3.046 9.636 20.881 1.00 97.19 506 THR A O 1
ATOM 3962 N N . GLU A 1 507 ? -3.213 11.613 21.914 1.00 97.12 507 GLU A N 1
ATOM 3963 C CA . GLU A 1 507 ? -1.765 11.758 22.097 1.00 97.12 507 GLU A CA 1
ATOM 3964 C C . GLU A 1 507 ? -1.166 10.602 22.924 1.00 97.12 507 GLU A C 1
ATOM 3966 O O . GLU A 1 507 ? -0.041 10.173 22.671 1.00 97.12 507 GLU A O 1
ATOM 3971 N N . LYS A 1 508 ? -1.926 10.051 23.882 1.00 97.00 508 LYS A N 1
ATOM 3972 C CA . LYS A 1 508 ? -1.493 8.904 24.690 1.00 97.00 508 LYS A CA 1
ATOM 3973 C C . LYS A 1 508 ? -1.366 7.629 23.851 1.00 97.00 508 LYS A C 1
ATOM 3975 O O . LYS A 1 508 ? -0.368 6.934 24.004 1.00 97.00 508 LYS A O 1
ATOM 3980 N N . GLU A 1 509 ? -2.326 7.336 22.971 1.00 97.12 509 GLU A N 1
ATOM 3981 C CA . GLU A 1 509 ? -2.258 6.190 22.047 1.00 97.12 509 GLU A CA 1
ATOM 3982 C C . GLU A 1 509 ? -1.061 6.332 21.090 1.00 97.12 509 GLU A C 1
ATOM 3984 O O . GLU A 1 509 ? -0.262 5.407 20.966 1.00 97.12 509 GLU A O 1
ATOM 3989 N N . ALA A 1 510 ? -0.857 7.520 20.505 1.00 97.44 510 ALA A N 1
ATOM 3990 C CA . ALA A 1 510 ? 0.272 7.792 19.611 1.00 97.44 510 ALA A CA 1
ATOM 3991 C C . ALA A 1 510 ? 1.642 7.675 20.314 1.00 97.44 510 ALA A C 1
ATOM 3993 O O . ALA A 1 510 ? 2.563 7.056 19.783 1.00 97.44 510 ALA A O 1
ATOM 3994 N N . ARG A 1 511 ? 1.784 8.220 21.532 1.00 95.81 511 ARG A N 1
ATOM 3995 C CA . ARG A 1 511 ? 3.007 8.061 22.342 1.00 95.81 511 ARG A CA 1
ATOM 3996 C C . ARG A 1 511 ? 3.228 6.604 22.762 1.00 95.81 511 ARG A C 1
ATOM 3998 O O . ARG A 1 511 ? 4.366 6.151 22.744 1.00 95.81 511 ARG A O 1
ATOM 4005 N N . CYS A 1 512 ? 2.162 5.875 23.105 1.00 94.50 512 CYS A N 1
ATOM 4006 C CA . CYS A 1 512 ? 2.231 4.462 23.482 1.00 94.50 512 CYS A CA 1
ATOM 4007 C C . CYS A 1 512 ? 2.735 3.594 22.320 1.00 94.50 512 CYS A C 1
ATOM 4009 O O . CYS A 1 512 ? 3.674 2.823 22.509 1.00 94.50 512 CYS A O 1
ATOM 4011 N N . LEU A 1 513 ? 2.197 3.802 21.112 1.00 95.44 513 LEU A N 1
ATOM 4012 C CA . LEU A 1 513 ? 2.699 3.192 19.881 1.00 95.44 513 LEU A CA 1
ATOM 4013 C C . LEU A 1 513 ? 4.198 3.465 19.696 1.00 95.44 513 LEU A C 1
ATOM 4015 O O . LEU A 1 513 ? 4.970 2.525 19.552 1.00 95.44 513 LEU A O 1
ATOM 4019 N N . LEU A 1 514 ? 4.628 4.732 19.742 1.00 95.38 514 LEU A N 1
ATOM 4020 C CA . LEU A 1 514 ? 6.039 5.092 19.549 1.00 95.38 514 LEU A CA 1
ATOM 4021 C C . LEU A 1 514 ? 6.970 4.517 20.631 1.00 95.38 514 LEU A C 1
ATOM 4023 O O . LEU A 1 514 ? 8.138 4.273 20.343 1.00 95.38 514 LEU A O 1
ATOM 4027 N N . SER A 1 515 ? 6.468 4.281 21.848 1.00 92.56 515 SER A N 1
ATOM 4028 C CA . SER A 1 515 ? 7.214 3.610 22.924 1.00 92.56 515 SER A CA 1
ATOM 4029 C C . SER A 1 515 ? 7.239 2.080 22.828 1.00 92.56 515 SER A C 1
ATOM 4031 O O . SER A 1 515 ? 8.020 1.454 23.535 1.00 92.56 515 SER A O 1
ATOM 4033 N N . ALA A 1 516 ? 6.400 1.470 21.982 1.00 91.62 516 ALA A N 1
ATOM 4034 C CA . ALA A 1 516 ? 6.393 0.021 21.762 1.00 91.62 516 ALA A CA 1
ATOM 4035 C C . ALA A 1 516 ? 7.505 -0.442 20.798 1.00 91.62 516 ALA A C 1
ATOM 4037 O O . ALA A 1 516 ? 7.823 -1.630 20.745 1.00 91.62 516 ALA A O 1
ATOM 4038 N N . PHE A 1 517 ? 8.100 0.488 20.047 1.00 90.69 517 PHE A N 1
ATOM 4039 C CA . PHE A 1 517 ? 9.270 0.238 19.213 1.00 90.69 517 PHE A CA 1
ATOM 4040 C C . PHE A 1 517 ? 10.553 0.374 20.031 1.00 90.69 517 PHE A C 1
ATOM 4042 O O . PHE A 1 517 ? 10.771 1.363 20.732 1.00 90.69 517 PHE A O 1
ATOM 4049 N N . ASP A 1 518 ? 11.428 -0.617 19.897 1.00 86.06 518 ASP A N 1
ATOM 4050 C CA . ASP A 1 518 ? 12.711 -0.650 20.585 1.00 86.06 518 ASP A CA 1
ATOM 4051 C C . ASP A 1 518 ? 13.792 0.011 19.720 1.00 86.06 518 ASP A C 1
ATOM 4053 O O . ASP A 1 518 ? 14.469 -0.626 18.914 1.00 86.06 518 ASP A O 1
ATOM 4057 N N . TRP A 1 519 ? 13.905 1.332 19.844 1.00 87.56 519 TRP A N 1
ATOM 4058 C CA . TRP A 1 519 ? 14.781 2.151 19.002 1.00 87.56 519 TRP A CA 1
ATOM 4059 C C . TRP A 1 519 ? 16.286 1.988 19.286 1.00 87.56 519 TRP A C 1
ATOM 4061 O O . TRP A 1 519 ? 17.091 2.523 18.528 1.00 87.56 519 TRP A O 1
ATOM 4071 N N . ASN A 1 520 ? 16.675 1.300 20.370 1.00 79.62 520 ASN A N 1
ATOM 4072 C CA . ASN A 1 520 ? 18.034 1.348 20.935 1.00 79.62 520 ASN A CA 1
ATOM 4073 C C . ASN A 1 520 ? 18.708 -0.034 21.118 1.00 79.62 520 ASN A C 1
ATOM 4075 O O . ASN A 1 520 ? 19.741 -0.119 21.787 1.00 79.62 520 ASN A O 1
ATOM 4079 N N . VAL A 1 521 ? 18.168 -1.112 20.528 1.00 62.69 521 VAL A N 1
ATOM 4080 C CA . VAL A 1 521 ? 18.642 -2.508 20.726 1.00 62.69 521 VAL A CA 1
ATOM 4081 C C . VAL A 1 521 ? 20.144 -2.701 20.461 1.00 62.69 521 VAL A C 1
ATOM 4083 O O . VAL A 1 521 ? 20.772 -3.571 21.061 1.00 62.69 521 VAL A O 1
ATOM 4086 N N . SER A 1 522 ? 20.751 -1.872 19.610 1.00 59.53 522 SER A N 1
ATOM 4087 C CA . SER A 1 522 ? 22.139 -1.988 19.137 1.00 59.53 522 SER A CA 1
ATOM 4088 C C . SER A 1 522 ? 23.231 -1.933 20.223 1.00 59.53 522 SER A C 1
ATOM 4090 O O . SER A 1 522 ? 24.399 -2.132 19.897 1.00 59.53 522 SER A O 1
ATOM 4092 N N . GLY A 1 523 ? 22.903 -1.599 21.480 1.00 56.44 523 GLY A N 1
ATOM 4093 C CA . GLY A 1 523 ? 23.894 -1.215 22.496 1.00 56.44 523 GLY A CA 1
ATOM 4094 C C . GLY A 1 523 ? 24.218 -2.213 23.620 1.00 56.44 523 GLY A C 1
ATOM 4095 O O . GLY A 1 523 ? 25.366 -2.246 24.069 1.00 56.44 523 GLY A O 1
ATOM 4096 N N . HIS A 1 524 ? 23.247 -2.964 24.159 1.00 53.03 524 HIS A N 1
ATOM 4097 C CA . HIS A 1 524 ? 23.341 -3.461 25.553 1.00 53.03 524 HIS A CA 1
ATOM 4098 C C . HIS A 1 524 ? 22.945 -4.934 25.792 1.00 53.03 524 HIS A C 1
ATOM 4100 O O . HIS A 1 524 ? 22.346 -5.268 26.809 1.00 53.03 524 HIS A O 1
ATOM 4106 N N . ALA A 1 525 ? 23.393 -5.853 24.932 1.00 56.41 525 ALA A N 1
ATOM 4107 C CA . ALA A 1 525 ? 23.244 -7.302 25.159 1.00 56.41 525 ALA A CA 1
ATOM 4108 C C . ALA A 1 525 ? 24.081 -7.880 26.335 1.00 56.41 525 ALA A C 1
ATOM 4110 O O . ALA A 1 525 ? 23.950 -9.056 26.656 1.00 56.41 525 ALA A O 1
ATOM 4111 N N . ASN A 1 526 ? 24.932 -7.077 26.990 1.00 62.56 526 ASN A N 1
ATOM 4112 C CA . ASN A 1 526 ? 25.854 -7.535 28.047 1.00 62.56 526 ASN A CA 1
ATOM 4113 C C . ASN A 1 526 ? 25.346 -7.304 29.488 1.00 62.56 526 ASN A C 1
ATOM 4115 O O . ASN A 1 526 ? 26.082 -7.558 30.442 1.00 62.56 526 ASN A O 1
ATOM 4119 N N . GLY A 1 527 ? 24.124 -6.793 29.665 1.00 60.41 527 GLY A N 1
ATOM 4120 C CA . GLY A 1 527 ? 23.527 -6.532 30.977 1.00 60.41 527 GLY A CA 1
ATOM 4121 C C . GLY A 1 527 ? 22.558 -7.632 31.399 1.00 60.41 527 GLY A C 1
ATOM 4122 O O . GLY A 1 527 ? 21.364 -7.524 31.142 1.00 60.41 527 GLY A O 1
ATOM 4123 N N . SER A 1 528 ? 23.051 -8.671 32.075 1.00 58.78 528 SER A N 1
ATOM 4124 C CA . SER A 1 528 ? 22.197 -9.669 32.724 1.00 58.78 528 SER A CA 1
ATOM 4125 C C . SER A 1 528 ? 21.527 -9.069 33.968 1.00 58.78 528 SER A C 1
ATOM 4127 O O . SER A 1 528 ? 22.033 -9.234 35.078 1.00 58.78 528 SER A O 1
ATOM 4129 N N . ASP A 1 529 ? 20.409 -8.367 33.783 1.00 62.22 529 ASP A N 1
ATOM 4130 C CA . ASP A 1 529 ? 19.504 -7.974 34.867 1.00 62.22 529 ASP A CA 1
ATOM 4131 C C . ASP A 1 529 ? 18.261 -8.885 34.846 1.00 62.22 529 ASP A C 1
ATOM 4133 O O . ASP A 1 529 ? 17.336 -8.650 34.065 1.00 62.22 529 ASP A O 1
ATOM 4137 N N . PRO A 1 530 ? 18.220 -9.963 35.656 1.00 60.41 530 PRO A N 1
ATOM 4138 C CA . PRO A 1 530 ? 17.135 -10.942 35.623 1.00 60.41 530 PRO A CA 1
ATOM 4139 C C . PRO A 1 530 ? 15.885 -10.471 36.385 1.00 60.41 530 PRO A C 1
ATOM 4141 O O . PRO A 1 530 ? 14.983 -11.272 36.612 1.00 60.41 530 PRO A O 1
ATOM 4144 N N . SER A 1 531 ? 15.850 -9.217 36.856 1.00 56.88 531 SER A N 1
ATOM 4145 C CA . SER A 1 531 ? 14.876 -8.747 37.851 1.00 56.88 531 SER A CA 1
ATOM 4146 C C . SER A 1 531 ? 13.589 -8.144 37.282 1.00 56.88 531 SER A C 1
ATOM 4148 O O . SER A 1 531 ? 12.693 -7.794 38.052 1.00 56.88 531 SER A O 1
ATOM 4150 N N . TYR A 1 532 ? 13.437 -8.076 35.954 1.00 59.69 532 TYR A N 1
ATOM 4151 C CA . TYR A 1 532 ? 12.134 -7.811 35.340 1.00 59.69 532 TYR A CA 1
ATOM 4152 C C . TYR A 1 532 ? 11.257 -9.071 35.426 1.00 59.69 532 TYR A C 1
ATOM 4154 O O . TYR A 1 532 ? 11.059 -9.787 34.445 1.00 59.69 532 TYR A O 1
ATOM 4162 N N . GLU A 1 533 ? 10.730 -9.341 36.627 1.00 57.38 533 GLU A N 1
ATOM 4163 C CA . GLU A 1 533 ? 9.624 -10.279 36.813 1.00 57.38 533 GLU A CA 1
ATOM 4164 C C . GLU A 1 533 ? 8.486 -9.855 35.882 1.00 57.38 533 GLU A C 1
ATOM 4166 O O . GLU A 1 533 ? 7.832 -8.823 36.066 1.00 57.38 533 GLU A O 1
ATOM 4171 N N . VAL A 1 534 ? 8.296 -10.647 34.827 1.00 58.12 534 VAL A N 1
ATOM 4172 C CA . VAL A 1 534 ? 7.253 -10.438 33.832 1.00 58.12 534 VAL A CA 1
ATOM 4173 C C . VAL A 1 534 ? 5.919 -10.512 34.560 1.00 58.12 534 VAL A C 1
ATOM 4175 O O . VAL A 1 534 ? 5.496 -11.591 34.967 1.00 58.12 534 VAL A O 1
ATOM 4178 N N . TYR A 1 535 ? 5.242 -9.373 34.715 1.00 55.28 535 TYR A N 1
ATOM 4179 C CA . TYR A 1 535 ? 3.862 -9.343 35.185 1.00 55.28 535 TYR A CA 1
ATOM 4180 C C . TYR A 1 535 ? 3.013 -10.159 34.199 1.00 55.28 535 TYR A C 1
ATOM 4182 O O . TYR A 1 535 ? 2.723 -9.702 33.094 1.00 55.28 535 TYR A O 1
ATOM 4190 N N . GLN A 1 536 ? 2.668 -11.392 34.589 1.00 57.69 536 GLN A N 1
ATOM 4191 C CA . GLN A 1 536 ? 2.015 -12.409 33.754 1.00 57.69 536 GLN A CA 1
ATOM 4192 C C . GLN A 1 536 ? 0.530 -12.096 33.509 1.00 57.69 536 GLN A C 1
ATOM 4194 O O . GLN A 1 536 ? -0.370 -12.828 33.912 1.00 57.69 536 GLN A O 1
ATOM 4199 N N . GLY A 1 537 ? 0.270 -10.987 32.826 1.00 76.88 537 GLY A N 1
ATOM 4200 C CA . GLY A 1 537 ? -1.043 -10.619 32.328 1.00 76.88 537 GLY A CA 1
ATOM 4201 C C . GLY A 1 537 ? -0.894 -9.894 31.003 1.00 76.88 537 GLY A C 1
ATOM 4202 O O . GLY A 1 537 ? -0.544 -8.715 30.981 1.00 76.88 537 GLY A O 1
ATOM 4203 N N . TYR A 1 538 ? -1.186 -10.583 29.897 1.00 79.50 538 TYR A N 1
ATOM 4204 C CA . TYR A 1 538 ? -1.399 -9.895 28.627 1.00 79.50 538 TYR A CA 1
ATOM 4205 C C . TYR A 1 538 ? -2.516 -8.855 28.817 1.00 79.50 538 TYR A C 1
ATOM 4207 O O . TYR A 1 538 ? -3.531 -9.167 29.450 1.00 79.50 538 TYR A O 1
ATOM 4215 N N . PRO A 1 539 ? -2.356 -7.618 28.311 1.00 81.56 539 PRO A N 1
ATOM 4216 C CA . PRO A 1 539 ? -3.404 -6.615 28.421 1.00 81.56 539 PRO A CA 1
ATOM 4217 C C . PRO A 1 539 ? -4.675 -7.118 27.717 1.00 81.56 539 PRO A C 1
ATOM 4219 O O . PRO A 1 539 ? -4.570 -7.787 26.685 1.00 81.56 539 PRO A O 1
ATOM 4222 N N . PRO A 1 540 ? -5.877 -6.801 28.234 1.00 89.06 540 PRO A N 1
ATOM 4223 C CA . PRO A 1 540 ? -7.118 -7.260 27.627 1.00 89.06 540 PRO A CA 1
ATOM 4224 C C . PRO A 1 540 ? -7.214 -6.788 26.172 1.00 89.06 540 PRO A C 1
ATOM 4226 O O . PRO A 1 540 ? -6.951 -5.622 25.856 1.00 89.06 540 PRO A O 1
ATOM 4229 N N . ILE A 1 541 ? -7.609 -7.700 25.283 1.00 91.50 541 ILE A N 1
ATOM 4230 C CA . ILE A 1 541 ? -7.819 -7.401 23.867 1.00 91.50 541 ILE A CA 1
ATOM 4231 C C . ILE A 1 541 ? -9.120 -6.601 23.751 1.00 91.50 541 ILE A C 1
ATOM 4233 O O . ILE A 1 541 ? -10.217 -7.146 23.820 1.00 91.50 541 ILE A O 1
ATOM 4237 N N . LEU A 1 542 ? -8.990 -5.282 23.619 1.00 94.38 542 LEU A N 1
ATOM 4238 C CA . LEU A 1 542 ? -10.108 -4.365 23.409 1.00 94.38 542 LEU A CA 1
ATOM 4239 C C . LEU A 1 542 ? -10.273 -4.085 21.912 1.00 94.38 542 LEU A C 1
ATOM 4241 O O . LEU A 1 542 ? -9.279 -3.814 21.237 1.00 94.38 542 LEU A O 1
ATOM 4245 N N . ASN A 1 543 ? -11.513 -4.027 21.413 1.00 92.81 543 ASN A N 1
ATOM 4246 C CA . ASN A 1 543 ? -11.807 -3.704 20.005 1.00 92.81 543 ASN A CA 1
ATOM 4247 C C . ASN A 1 543 ? -11.131 -2.400 19.543 1.00 92.81 543 ASN A C 1
ATOM 4249 O O . ASN A 1 543 ? -10.640 -2.319 18.421 1.00 92.81 543 ASN A O 1
ATOM 4253 N N . ARG A 1 544 ? -11.025 -1.399 20.431 1.00 94.50 544 ARG A N 1
ATOM 4254 C CA . ARG A 1 544 ? -10.273 -0.161 20.169 1.00 94.50 544 ARG A CA 1
ATOM 4255 C C . ARG A 1 544 ? -8.796 -0.436 19.873 1.00 94.50 544 ARG A C 1
ATOM 4257 O O . ARG A 1 544 ? -8.285 0.093 18.897 1.00 94.50 544 ARG A O 1
ATOM 4264 N N . ASN A 1 545 ? -8.129 -1.276 20.664 1.00 93.62 545 ASN A N 1
ATOM 4265 C CA . ASN A 1 545 ? -6.717 -1.614 20.457 1.00 93.62 545 ASN A CA 1
ATOM 4266 C C . ASN A 1 545 ? -6.528 -2.352 19.124 1.00 93.62 545 ASN A C 1
ATOM 4268 O O . ASN A 1 545 ? -5.633 -2.006 18.363 1.00 93.62 545 ASN A O 1
ATOM 4272 N N . VAL A 1 546 ? -7.420 -3.296 18.808 1.00 93.75 546 VAL A N 1
ATOM 4273 C CA . VAL A 1 546 ? -7.435 -4.019 17.525 1.00 93.75 546 VAL A CA 1
ATOM 4274 C C . VAL A 1 546 ? -7.600 -3.053 16.340 1.00 93.75 546 VAL A C 1
ATOM 4276 O O . VAL A 1 546 ? -6.859 -3.150 15.360 1.00 93.75 546 VAL A O 1
ATOM 4279 N N . GLN A 1 547 ? -8.493 -2.063 16.448 1.00 94.88 547 GLN A N 1
ATOM 4280 C CA . GLN A 1 547 ? -8.687 -1.045 15.408 1.00 94.88 547 GLN A CA 1
ATOM 4281 C C . GLN A 1 547 ? -7.479 -0.101 15.263 1.00 94.88 547 GLN A C 1
ATOM 4283 O O . GLN A 1 547 ? -7.083 0.223 14.148 1.00 94.88 547 GLN A O 1
ATOM 4288 N N . LEU A 1 548 ? -6.853 0.318 16.368 1.00 95.81 548 LEU A N 1
ATOM 4289 C CA . LEU A 1 548 ? -5.621 1.118 16.332 1.00 95.81 548 LEU A CA 1
ATOM 4290 C C . LEU A 1 548 ? -4.477 0.335 15.668 1.00 95.81 548 LEU A C 1
ATOM 4292 O O . LEU A 1 548 ? -3.770 0.862 14.811 1.00 95.81 548 LEU A O 1
ATOM 4296 N N . THR A 1 549 ? -4.301 -0.936 16.038 1.00 95.56 549 THR A N 1
ATOM 4297 C CA . THR A 1 549 ? -3.247 -1.798 15.495 1.00 95.56 549 THR A CA 1
ATOM 4298 C C . THR A 1 549 ? -3.444 -2.069 14.002 1.00 95.56 549 THR A C 1
ATOM 4300 O O . THR A 1 549 ? -2.490 -1.911 13.245 1.00 95.56 549 THR A O 1
ATOM 4303 N N . SER A 1 550 ? -4.656 -2.400 13.547 1.00 95.75 550 SER A N 1
ATOM 4304 C CA . SER A 1 550 ? -4.945 -2.557 12.109 1.00 95.75 550 SER A CA 1
ATOM 4305 C C . SER A 1 550 ? -4.711 -1.254 11.336 1.00 95.75 550 SER A C 1
ATOM 4307 O O . SER A 1 550 ? -4.0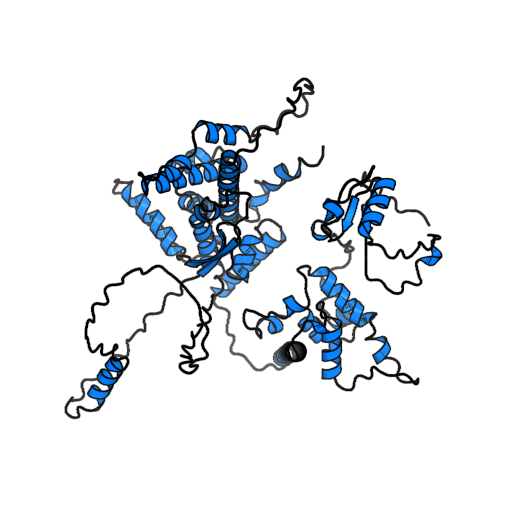12 -1.272 10.325 1.00 95.75 550 SER A O 1
ATOM 4309 N N . GLN A 1 551 ? -5.171 -0.108 11.856 1.00 96.81 551 GLN A N 1
ATOM 4310 C CA . GLN A 1 551 ? -4.935 1.204 11.242 1.00 96.81 551 GLN A CA 1
ATOM 4311 C C . GLN A 1 551 ? -3.443 1.500 11.023 1.00 96.81 551 GLN A C 1
ATOM 4313 O O . GLN A 1 551 ? -3.042 1.852 9.912 1.00 96.81 551 GLN A O 1
ATOM 4318 N N . ILE A 1 552 ? -2.604 1.363 12.058 1.00 97.38 552 ILE A N 1
ATOM 4319 C CA . ILE A 1 552 ? -1.175 1.674 11.914 1.00 97.38 552 ILE A CA 1
ATOM 4320 C C . ILE A 1 552 ? -0.432 0.635 11.072 1.00 97.38 552 ILE A C 1
ATOM 4322 O O . ILE A 1 552 ? 0.429 1.025 10.289 1.00 97.38 552 ILE A O 1
ATOM 4326 N N . LEU A 1 553 ? -0.764 -0.657 11.174 1.00 96.31 553 LEU A N 1
ATOM 4327 C CA . LEU A 1 553 ? -0.120 -1.692 10.361 1.00 96.31 553 LEU A CA 1
ATOM 4328 C C . LEU A 1 553 ? -0.449 -1.527 8.872 1.00 96.31 553 LEU A C 1
ATOM 4330 O O . LEU A 1 553 ? 0.450 -1.656 8.044 1.00 96.31 553 LEU A O 1
ATOM 4334 N N . GLN A 1 554 ? -1.687 -1.161 8.534 1.00 96.69 554 GLN A N 1
ATOM 4335 C CA . GLN A 1 554 ? -2.093 -0.865 7.161 1.00 96.69 554 GLN A CA 1
ATOM 4336 C C . GLN A 1 554 ? -1.387 0.388 6.607 1.00 96.69 554 GLN A C 1
ATOM 4338 O O . GLN A 1 554 ? -0.947 0.392 5.454 1.00 96.69 554 GLN A O 1
ATOM 4343 N N . CYS A 1 555 ? -1.205 1.430 7.430 1.00 97.31 555 CYS A N 1
ATOM 4344 C CA . CYS A 1 555 ? -0.376 2.592 7.085 1.00 97.31 555 CYS A CA 1
ATOM 4345 C C . CYS A 1 555 ? 1.100 2.226 6.892 1.00 97.31 555 CYS A C 1
ATOM 4347 O O . CYS A 1 555 ? 1.689 2.639 5.897 1.00 97.31 555 CYS A O 1
ATOM 4349 N N . LEU A 1 556 ? 1.696 1.447 7.798 1.00 96.44 556 LEU A N 1
ATOM 4350 C CA . LEU A 1 556 ? 3.089 0.999 7.695 1.00 96.44 556 LEU A CA 1
ATOM 4351 C C . LEU A 1 556 ? 3.327 0.196 6.411 1.00 96.44 556 LEU A C 1
ATOM 4353 O O . LEU A 1 556 ? 4.270 0.499 5.688 1.00 96.44 556 LEU A O 1
ATOM 4357 N N . ASP A 1 557 ? 2.454 -0.765 6.105 1.00 95.62 557 ASP A N 1
ATOM 4358 C CA . ASP A 1 557 ? 2.519 -1.586 4.889 1.00 95.62 557 ASP A CA 1
ATOM 4359 C C . ASP A 1 557 ? 2.404 -0.731 3.615 1.00 95.62 557 ASP A C 1
ATOM 4361 O O . ASP A 1 557 ? 3.231 -0.831 2.712 1.00 95.62 557 ASP A O 1
ATOM 4365 N N . SER A 1 558 ? 1.443 0.196 3.573 1.00 96.31 558 SER A N 1
ATOM 4366 C CA . SER A 1 558 ? 1.229 1.051 2.395 1.00 96.31 558 SER A CA 1
ATOM 4367 C C . SER A 1 558 ? 2.364 2.065 2.187 1.00 96.31 558 SER A C 1
ATOM 4369 O O . SER A 1 558 ? 2.782 2.295 1.053 1.00 96.31 558 SER A O 1
ATOM 4371 N N . VAL A 1 559 ? 2.897 2.661 3.263 1.00 96.31 559 VAL A N 1
ATOM 4372 C CA . VAL A 1 559 ? 4.064 3.561 3.179 1.00 96.31 559 VAL A CA 1
ATOM 4373 C C . VAL A 1 559 ? 5.328 2.776 2.814 1.00 96.31 559 VAL A C 1
ATOM 4375 O O . VAL A 1 559 ? 6.135 3.290 2.047 1.00 96.31 559 VAL A O 1
ATOM 4378 N N . HIS A 1 560 ? 5.493 1.538 3.295 1.00 94.50 560 HIS A N 1
ATOM 4379 C CA . HIS A 1 560 ? 6.612 0.668 2.913 1.00 94.50 560 HIS A CA 1
ATOM 4380 C C . HIS A 1 560 ? 6.563 0.334 1.417 1.00 94.50 560 HIS A C 1
ATOM 4382 O O . HIS A 1 560 ? 7.542 0.566 0.715 1.00 94.50 560 HIS A O 1
ATOM 4388 N N . GLN A 1 561 ? 5.405 -0.101 0.908 1.00 94.31 561 GLN A N 1
ATOM 4389 C CA . GLN A 1 561 ? 5.190 -0.370 -0.521 1.00 94.31 561 GLN A CA 1
ATOM 4390 C C . GLN A 1 561 ? 5.449 0.869 -1.394 1.00 94.31 561 GLN A C 1
ATOM 4392 O O . GLN A 1 561 ? 6.010 0.741 -2.476 1.00 94.31 561 GLN A O 1
ATOM 4397 N N . LEU A 1 562 ? 5.109 2.082 -0.931 1.00 95.25 562 LEU A N 1
ATOM 4398 C CA . LEU A 1 562 ? 5.476 3.315 -1.641 1.00 95.25 562 LEU A CA 1
ATOM 4399 C C . LEU A 1 562 ? 6.987 3.630 -1.532 1.00 95.25 562 LEU A C 1
ATOM 4401 O O . LEU A 1 562 ? 7.579 4.152 -2.476 1.00 95.25 562 LEU A O 1
ATOM 4405 N N . ALA A 1 563 ? 7.628 3.312 -0.403 1.00 93.69 563 ALA A N 1
ATOM 4406 C CA . ALA A 1 563 ? 9.052 3.559 -0.166 1.00 93.69 563 ALA A CA 1
ATOM 4407 C C . ALA A 1 563 ? 9.979 2.638 -0.981 1.00 93.69 563 ALA A C 1
ATOM 4409 O O . ALA A 1 563 ? 11.074 3.077 -1.352 1.00 93.69 563 ALA A O 1
ATOM 4410 N N . GLU A 1 564 ? 9.546 1.414 -1.304 1.00 91.62 564 GLU A N 1
ATOM 4411 C CA . GLU A 1 564 ? 10.264 0.462 -2.173 1.00 91.62 564 GLU A CA 1
ATOM 4412 C C . GLU A 1 564 ? 10.659 1.093 -3.528 1.00 91.62 564 GLU A C 1
ATOM 4414 O O . GLU A 1 564 ? 11.747 0.832 -4.033 1.00 91.62 564 GLU A O 1
ATOM 4419 N N . TRP A 1 565 ? 9.860 2.028 -4.059 1.00 85.62 565 TRP A N 1
ATOM 4420 C CA . TRP A 1 565 ? 10.116 2.737 -5.327 1.00 85.62 565 TRP A CA 1
ATOM 4421 C C . TRP A 1 565 ? 11.150 3.863 -5.262 1.00 85.62 565 TRP A C 1
ATOM 4423 O O . TRP A 1 565 ? 11.610 4.367 -6.289 1.00 85.62 565 TRP A O 1
ATOM 4433 N N . THR A 1 566 ? 11.477 4.334 -4.059 1.00 79.88 566 THR A N 1
ATOM 4434 C CA . THR A 1 566 ? 12.337 5.517 -3.893 1.00 79.88 566 THR A CA 1
ATOM 4435 C C . THR A 1 566 ? 13.818 5.172 -3.951 1.00 79.88 566 THR A C 1
ATOM 4437 O O . THR A 1 566 ? 14.616 5.933 -4.512 1.00 79.88 566 THR A O 1
ATOM 4440 N N . HIS A 1 567 ? 14.180 4.005 -3.427 1.00 71.12 567 HIS A N 1
ATOM 4441 C CA . HIS A 1 567 ? 15.554 3.541 -3.298 1.00 71.12 567 HIS A CA 1
ATOM 4442 C C . HIS A 1 567 ? 16.004 2.814 -4.565 1.00 71.12 567 HIS A C 1
ATOM 4444 O O . HIS A 1 567 ? 15.211 2.188 -5.261 1.00 71.12 567 HIS A O 1
ATOM 4450 N N . SER A 1 568 ? 17.291 2.915 -4.900 1.00 60.16 568 SER A N 1
ATOM 4451 C CA . SER A 1 568 ? 17.868 2.006 -5.889 1.00 60.16 568 SER A CA 1
ATOM 4452 C C . SER A 1 568 ? 17.922 0.589 -5.294 1.00 60.16 568 SER A C 1
ATOM 4454 O O . SER A 1 568 ? 18.229 0.475 -4.102 1.00 60.16 568 SER A O 1
ATOM 4456 N N . PRO A 1 569 ? 17.746 -0.489 -6.084 1.00 53.47 569 PRO A N 1
ATOM 4457 C CA . PRO A 1 569 ? 18.053 -1.861 -5.655 1.00 53.47 569 PRO A CA 1
ATOM 4458 C C . PRO A 1 569 ? 19.444 -2.008 -5.010 1.00 53.47 569 PRO A C 1
ATOM 4460 O O . PRO A 1 569 ? 19.648 -2.844 -4.128 1.00 53.47 569 PRO A O 1
ATOM 4463 N N . THR A 1 570 ? 20.395 -1.152 -5.409 1.00 51.75 570 THR A N 1
ATOM 4464 C CA . THR A 1 570 ? 21.753 -1.064 -4.848 1.00 51.75 570 THR A CA 1
ATOM 4465 C C . THR A 1 570 ? 21.816 -0.407 -3.465 1.00 51.75 570 THR A C 1
ATOM 4467 O O . THR A 1 570 ? 22.653 -0.790 -2.653 1.00 51.75 570 THR A O 1
ATOM 4470 N N . ASP A 1 571 ? 20.940 0.558 -3.173 1.00 56.75 571 ASP A N 1
ATOM 4471 C CA . ASP A 1 571 ? 20.950 1.319 -1.912 1.00 56.75 571 ASP A CA 1
ATOM 4472 C C . ASP A 1 571 ? 20.237 0.569 -0.776 1.00 56.75 571 ASP A C 1
ATOM 4474 O O . ASP A 1 571 ? 20.469 0.847 0.401 1.00 56.75 571 ASP A O 1
ATOM 4478 N N . TRP A 1 572 ? 19.409 -0.428 -1.113 1.00 46.72 572 TRP A N 1
ATOM 4479 C CA . TRP A 1 572 ? 18.683 -1.261 -0.148 1.00 46.72 572 TRP A CA 1
ATOM 4480 C C . TRP A 1 572 ? 19.601 -1.935 0.890 1.00 46.72 572 TRP A C 1
ATOM 4482 O O . TRP A 1 572 ? 19.194 -2.149 2.033 1.00 46.72 572 TRP A O 1
ATOM 4492 N N . MET A 1 573 ? 20.865 -2.209 0.536 1.00 36.41 573 MET A N 1
ATOM 4493 C CA . MET A 1 573 ? 21.852 -2.793 1.457 1.00 36.41 573 MET A CA 1
ATOM 4494 C C . MET A 1 573 ? 22.130 -1.930 2.703 1.00 36.41 573 MET A C 1
ATOM 4496 O O . MET A 1 573 ? 22.566 -2.471 3.716 1.00 36.41 573 MET A O 1
ATOM 4500 N N . MET A 1 574 ? 21.859 -0.620 2.665 1.00 40.25 574 MET A N 1
ATOM 4501 C CA . MET A 1 574 ? 22.065 0.287 3.806 1.00 40.25 574 MET A CA 1
ATOM 4502 C C . MET A 1 574 ? 20.887 0.323 4.800 1.00 40.25 574 MET A C 1
ATOM 4504 O O . MET A 1 574 ? 21.059 0.813 5.914 1.00 40.25 574 MET A O 1
ATOM 4508 N N . CYS A 1 575 ? 19.702 -0.180 4.428 1.00 44.22 575 CYS A N 1
ATOM 4509 C CA . CYS A 1 575 ? 18.437 0.077 5.139 1.00 44.22 575 CYS A CA 1
ATOM 4510 C C . CYS A 1 575 ? 17.622 -1.208 5.416 1.00 44.22 575 CYS A C 1
ATOM 4512 O O . CYS A 1 575 ? 16.404 -1.228 5.241 1.00 44.22 575 CYS A O 1
ATOM 4514 N N . SER A 1 576 ? 18.278 -2.309 5.806 1.00 44.12 576 SER A N 1
ATOM 4515 C CA . SER A 1 576 ? 17.658 -3.648 5.889 1.00 44.12 576 SER A CA 1
ATOM 4516 C C . SER A 1 576 ? 16.640 -3.835 7.036 1.00 44.12 576 SER A C 1
ATOM 4518 O O . SER A 1 576 ? 16.906 -4.482 8.056 1.00 44.12 576 SER A O 1
ATOM 4520 N N . PHE A 1 577 ? 15.416 -3.355 6.798 1.00 44.28 577 PHE A N 1
ATOM 4521 C CA . PHE A 1 577 ? 14.236 -3.474 7.669 1.00 44.28 577 PHE A CA 1
ATOM 4522 C C . PHE A 1 577 ? 13.856 -4.934 8.003 1.00 44.28 577 PHE A C 1
ATOM 4524 O O . PHE A 1 577 ? 13.323 -5.226 9.075 1.00 44.28 577 PHE A O 1
ATOM 4531 N N . LYS A 1 578 ? 14.152 -5.887 7.105 1.00 46.78 578 LYS A N 1
ATOM 4532 C CA . LYS A 1 578 ? 13.727 -7.297 7.235 1.00 46.78 578 LYS A CA 1
ATOM 4533 C C . LYS A 1 578 ? 14.501 -8.095 8.297 1.00 46.78 578 LYS A C 1
ATOM 4535 O O . LYS A 1 578 ? 13.995 -9.110 8.774 1.00 46.78 578 LYS A O 1
ATOM 4540 N N . SER A 1 579 ? 15.685 -7.641 8.712 1.00 45.94 579 SER A N 1
ATOM 4541 C CA . SER A 1 579 ? 16.514 -8.356 9.698 1.00 45.94 579 SER A CA 1
ATOM 4542 C C . SER A 1 579 ? 15.958 -8.293 11.134 1.00 45.94 579 SER A C 1
ATOM 4544 O O . SER A 1 579 ? 15.989 -9.294 11.854 1.00 45.94 579 SER A O 1
ATOM 4546 N N . GLY A 1 580 ? 15.381 -7.155 11.541 1.00 41.91 580 GLY A N 1
ATOM 4547 C CA . GLY A 1 580 ? 14.918 -6.925 12.918 1.00 41.91 580 GLY A CA 1
ATOM 4548 C C . GLY A 1 580 ? 13.674 -7.723 13.330 1.00 41.91 580 GLY A C 1
ATOM 4549 O O . GLY A 1 580 ? 13.564 -8.143 14.481 1.00 41.91 580 GLY A O 1
ATOM 4550 N N . LEU A 1 581 ? 12.748 -7.974 12.398 1.00 40.41 581 LEU A N 1
ATOM 4551 C CA . LEU A 1 581 ? 11.501 -8.709 12.667 1.00 40.41 581 LEU A CA 1
ATOM 4552 C C . LEU A 1 581 ? 11.681 -10.235 12.635 1.00 40.41 581 LEU A C 1
ATOM 4554 O O . LEU A 1 581 ? 11.044 -10.937 13.419 1.00 40.41 581 LEU A O 1
ATOM 4558 N N . ALA A 1 582 ? 12.578 -10.756 11.791 1.00 38.84 582 ALA A N 1
ATOM 4559 C CA . ALA A 1 582 ? 12.890 -12.187 11.747 1.00 38.84 582 ALA A CA 1
ATOM 4560 C C . ALA A 1 582 ? 13.775 -12.646 12.928 1.00 38.84 582 ALA A C 1
ATOM 4562 O O . ALA A 1 582 ? 13.664 -13.786 13.382 1.00 38.84 582 ALA A O 1
ATOM 4563 N N . GLY A 1 583 ? 14.623 -11.759 13.466 1.00 36.62 583 GLY A N 1
ATOM 4564 C CA . GLY A 1 583 ? 15.589 -12.089 14.521 1.00 36.62 583 GLY A CA 1
ATOM 4565 C C . GLY A 1 583 ? 14.990 -12.517 15.870 1.00 36.62 583 GLY A C 1
ATOM 4566 O O . GLY A 1 583 ? 15.649 -13.231 16.620 1.00 36.62 583 GLY A O 1
ATOM 4567 N N . ARG A 1 584 ? 13.737 -12.151 16.185 1.00 42.00 584 ARG A N 1
ATOM 4568 C CA . ARG A 1 584 ? 13.094 -12.452 17.487 1.00 42.00 584 ARG A CA 1
ATOM 4569 C C . ARG A 1 584 ? 12.456 -13.850 17.604 1.00 42.00 584 ARG A C 1
ATOM 4571 O O . ARG A 1 584 ? 11.803 -14.123 18.603 1.00 42.00 584 ARG A O 1
ATOM 4578 N N . ARG A 1 585 ? 12.642 -14.747 16.624 1.00 33.56 585 ARG A N 1
ATOM 4579 C CA . ARG A 1 585 ? 12.234 -16.173 16.711 1.00 33.56 585 ARG A CA 1
ATOM 4580 C C . ARG A 1 585 ? 13.392 -17.148 16.995 1.00 33.56 585 ARG A C 1
ATOM 4582 O O . ARG A 1 585 ? 13.200 -18.355 16.901 1.00 33.56 585 ARG A O 1
ATOM 4589 N N . LYS A 1 586 ? 14.585 -16.645 17.341 1.00 33.06 586 LYS A N 1
ATOM 4590 C CA . LYS A 1 586 ? 15.742 -17.454 17.770 1.00 33.06 586 LYS A CA 1
ATOM 4591 C C . LYS A 1 586 ? 16.264 -17.013 19.145 1.00 33.06 586 LYS A C 1
ATOM 4593 O O . LYS A 1 586 ? 17.359 -16.463 19.246 1.00 33.06 586 LYS A O 1
ATOM 4598 N N . SER A 1 587 ? 15.472 -17.276 20.184 1.00 31.75 587 SER A N 1
ATOM 4599 C CA . SER A 1 587 ? 15.894 -17.310 21.595 1.00 31.75 587 SER A CA 1
ATOM 4600 C C . SER A 1 587 ? 14.963 -18.224 22.381 1.00 31.75 587 SER A C 1
ATOM 4602 O O . SER A 1 587 ? 13.758 -17.885 22.392 1.00 31.75 587 SER A O 1
#

Radius of gyration: 32.73 Å; chains: 1; bounding box: 83×96×92 Å

Organism: NCBI:txid2804957